Protein AF-A0A086QEI9-F1 (afdb_monomer)

Structure (mmCIF, N/CA/C/O backbone):
data_AF-A0A086QEI9-F1
#
_entry.id   AF-A0A086QEI9-F1
#
loop_
_atom_site.group_PDB
_atom_site.id
_atom_site.type_symbol
_atom_site.label_atom_id
_atom_site.label_alt_id
_atom_site.label_comp_id
_atom_site.label_asym_id
_atom_site.label_entity_id
_atom_site.label_seq_id
_atom_site.pdbx_PDB_ins_code
_atom_site.Cartn_x
_atom_site.Cartn_y
_atom_site.Cartn_z
_atom_site.occupancy
_atom_site.B_iso_or_equiv
_atom_site.auth_seq_id
_atom_site.auth_comp_id
_atom_site.auth_asym_id
_atom_site.auth_atom_id
_atom_site.pdbx_PDB_model_num
ATOM 1 N N . VAL A 1 1 ? 0.900 9.420 15.946 1.00 93.56 1 VAL A N 1
ATOM 2 C CA . VAL A 1 1 ? 0.903 10.448 14.878 1.00 93.56 1 VAL A CA 1
ATOM 3 C C . VAL A 1 1 ? 2.218 10.368 14.124 1.00 93.56 1 VAL A C 1
ATOM 5 O O . VAL A 1 1 ? 3.254 10.290 14.775 1.00 93.56 1 VAL A O 1
ATOM 8 N N . GLY A 1 2 ? 2.194 10.335 12.796 1.00 92.31 2 GLY A N 1
ATOM 9 C CA . GLY A 1 2 ? 3.400 10.356 11.959 1.00 92.31 2 GLY A CA 1
ATOM 10 C C . GLY A 1 2 ? 3.138 9.816 10.557 1.00 92.31 2 GLY A C 1
ATOM 11 O O . GLY A 1 2 ? 2.195 9.047 10.370 1.00 92.31 2 GLY A O 1
ATOM 12 N N . ALA A 1 3 ? 3.974 10.184 9.585 1.00 90.00 3 ALA A N 1
ATOM 13 C CA . ALA A 1 3 ? 3.761 9.890 8.164 1.00 90.00 3 ALA A CA 1
ATOM 14 C C . ALA A 1 3 ? 3.476 8.395 7.872 1.00 90.00 3 ALA A C 1
ATOM 16 O O . ALA A 1 3 ? 3.908 7.518 8.638 1.00 90.00 3 ALA A O 1
ATOM 17 N N . PRO A 1 4 ? 2.747 8.055 6.793 1.00 89.19 4 PRO A N 1
ATOM 18 C CA . PRO A 1 4 ? 2.588 6.667 6.357 1.00 89.19 4 PRO A CA 1
ATOM 19 C C . PRO A 1 4 ? 3.949 5.985 6.137 1.00 89.19 4 PRO A C 1
ATOM 21 O O . PRO A 1 4 ? 4.941 6.638 5.825 1.00 89.19 4 PRO A O 1
ATOM 24 N N . GLY A 1 5 ? 4.027 4.673 6.364 1.00 86.44 5 GLY A N 1
ATOM 25 C CA . GLY A 1 5 ? 5.280 3.913 6.236 1.00 86.44 5 GLY A CA 1
ATOM 26 C C . GLY A 1 5 ? 6.234 3.974 7.439 1.00 86.44 5 GLY A C 1
ATOM 27 O O . GLY A 1 5 ? 7.118 3.134 7.539 1.00 86.44 5 GLY A O 1
ATOM 28 N N . THR A 1 6 ? 6.017 4.854 8.424 1.00 89.88 6 THR A N 1
ATOM 29 C CA . THR A 1 6 ? 6.853 4.954 9.650 1.00 89.88 6 THR A CA 1
ATOM 30 C C . THR A 1 6 ? 6.746 3.763 10.623 1.00 89.88 6 THR A C 1
ATOM 32 O O . THR A 1 6 ? 7.329 3.785 11.703 1.00 89.88 6 THR A O 1
ATOM 35 N N . GLY A 1 7 ? 5.989 2.716 10.278 1.00 90.12 7 GLY A N 1
ATOM 36 C CA . GLY A 1 7 ? 5.882 1.492 11.082 1.00 90.12 7 GLY A CA 1
ATOM 37 C C . GLY A 1 7 ? 4.865 1.533 12.228 1.00 90.12 7 GLY A C 1
ATOM 38 O O . GLY A 1 7 ? 4.846 0.608 13.036 1.00 90.12 7 GLY A O 1
ATOM 39 N N . LYS A 1 8 ? 3.987 2.545 12.288 1.00 93.50 8 LYS A N 1
ATOM 40 C CA . LYS A 1 8 ? 2.909 2.667 13.296 1.00 93.50 8 LYS A CA 1
ATOM 41 C C . LYS A 1 8 ? 2.095 1.374 13.448 1.00 93.50 8 LYS A C 1
ATOM 43 O O . LYS A 1 8 ? 2.032 0.814 14.544 1.00 93.50 8 LYS A O 1
ATOM 48 N N . THR A 1 9 ? 1.562 0.852 12.343 1.00 94.12 9 THR A N 1
ATOM 49 C CA . THR A 1 9 ? 0.773 -0.388 12.309 1.00 94.12 9 THR A CA 1
ATOM 50 C C . THR A 1 9 ? 1.547 -1.587 12.864 1.00 94.12 9 THR A C 1
ATOM 52 O O . THR A 1 9 ? 1.004 -2.391 13.633 1.00 94.12 9 THR A O 1
ATOM 55 N N . SER A 1 10 ? 2.830 -1.698 12.508 1.00 93.31 10 SER A N 1
ATOM 56 C CA . SER A 1 10 ? 3.728 -2.749 12.993 1.00 93.31 10 SER A CA 1
ATOM 57 C C . SER A 1 10 ? 3.983 -2.607 14.490 1.00 93.31 10 SER A C 1
ATOM 59 O O . SER A 1 10 ? 3.870 -3.591 15.215 1.00 93.31 10 SER A O 1
ATOM 61 N N . CYS A 1 11 ? 4.230 -1.392 14.985 1.00 94.88 11 CYS A N 1
ATOM 62 C CA . CYS A 1 11 ? 4.407 -1.124 16.411 1.00 94.88 11 CYS A CA 1
ATOM 63 C C . CYS A 1 11 ? 3.162 -1.478 17.229 1.00 94.88 11 CYS A C 1
ATOM 65 O O . CYS A 1 11 ? 3.298 -2.121 18.266 1.00 94.88 11 CYS A O 1
ATOM 67 N N . ILE A 1 12 ? 1.957 -1.134 16.758 1.00 95.94 12 ILE A N 1
ATOM 68 C CA . ILE A 1 12 ? 0.703 -1.535 17.419 1.00 95.94 12 ILE A CA 1
ATOM 69 C C . ILE A 1 12 ? 0.586 -3.065 17.453 1.00 95.94 12 ILE A C 1
ATOM 71 O O . ILE A 1 12 ? 0.255 -3.642 18.485 1.00 95.94 12 ILE A O 1
ATOM 75 N N . SER A 1 13 ? 0.903 -3.744 16.350 1.00 95.38 13 SER A N 1
ATOM 76 C CA . SER A 1 13 ? 0.805 -5.208 16.272 1.00 95.38 13 SER A CA 1
ATOM 77 C C . SER A 1 13 ? 1.810 -5.908 17.198 1.00 95.38 13 SER A C 1
ATOM 79 O O . SER A 1 13 ? 1.438 -6.823 17.932 1.00 95.38 13 SER A O 1
ATOM 81 N N . VAL A 1 14 ? 3.059 -5.433 17.234 1.00 95.94 14 VAL A N 1
ATOM 82 C CA . VAL A 1 14 ? 4.103 -5.931 18.146 1.00 95.94 14 VAL A CA 1
ATOM 83 C C . VAL A 1 14 ? 3.735 -5.655 19.603 1.00 95.94 14 VAL A C 1
ATOM 85 O O . VAL A 1 14 ? 3.890 -6.534 20.446 1.00 95.94 14 VAL A O 1
ATOM 88 N N . LEU A 1 15 ? 3.192 -4.473 19.910 1.00 96.00 15 LEU A N 1
ATOM 89 C CA . LEU A 1 15 ? 2.762 -4.136 21.266 1.00 96.00 15 LEU A CA 1
ATOM 90 C C . LEU A 1 15 ? 1.617 -5.045 21.732 1.00 96.00 15 LEU A C 1
ATOM 92 O O . LEU A 1 15 ? 1.603 -5.443 22.894 1.00 96.00 15 LEU A O 1
ATOM 96 N N . ALA A 1 16 ? 0.672 -5.398 20.856 1.00 94.94 16 ALA A N 1
ATOM 97 C CA . ALA A 1 16 ? -0.419 -6.314 21.198 1.00 94.94 16 ALA A CA 1
ATOM 98 C C . ALA A 1 16 ? 0.092 -7.734 21.475 1.00 94.94 16 ALA A C 1
ATOM 100 O O . ALA A 1 16 ? -0.348 -8.375 22.435 1.00 94.94 16 ALA A O 1
ATOM 101 N N . ALA A 1 17 ? 1.047 -8.210 20.671 1.00 94.69 17 ALA A N 1
ATOM 102 C CA . ALA A 1 17 ? 1.704 -9.494 20.892 1.00 94.69 17 ALA A CA 1
ATOM 103 C C . ALA A 1 17 ? 2.465 -9.502 22.230 1.00 94.69 17 ALA A C 1
ATOM 105 O O . ALA A 1 17 ? 2.221 -10.365 23.070 1.00 94.69 17 ALA A O 1
ATOM 106 N N . ALA A 1 18 ? 3.286 -8.478 22.484 1.00 95.19 18 ALA A N 1
ATOM 107 C CA . ALA A 1 18 ? 4.042 -8.339 23.728 1.00 95.19 18 ALA A CA 1
ATOM 108 C C . ALA A 1 18 ? 3.132 -8.196 24.962 1.00 95.19 18 ALA A C 1
ATOM 110 O O . ALA A 1 18 ? 3.407 -8.768 26.015 1.00 95.19 18 ALA A O 1
ATOM 111 N N . ALA A 1 19 ? 2.017 -7.465 24.848 1.00 91.94 19 ALA A N 1
ATOM 112 C CA . ALA A 1 19 ? 1.034 -7.347 25.923 1.00 91.94 19 ALA A CA 1
ATOM 113 C C . ALA A 1 19 ? 0.378 -8.695 26.251 1.00 91.94 19 ALA A C 1
ATOM 115 O O . ALA A 1 19 ? 0.136 -8.984 27.422 1.00 91.94 19 ALA A O 1
ATOM 116 N N . THR A 1 20 ? 0.122 -9.519 25.234 1.00 91.56 20 THR A N 1
ATOM 117 C CA . THR A 1 20 ? -0.410 -10.877 25.407 1.00 91.56 20 THR A CA 1
ATOM 118 C C . THR A 1 20 ? 0.597 -11.767 26.137 1.00 91.56 20 THR A C 1
ATOM 120 O O . THR A 1 20 ? 0.259 -12.367 27.155 1.00 91.56 20 THR A O 1
ATOM 123 N N . GLU A 1 21 ? 1.857 -11.768 25.699 1.00 90.94 21 GLU A N 1
ATOM 124 C CA . GLU A 1 21 ? 2.936 -12.549 26.322 1.00 90.94 21 GLU A CA 1
ATOM 125 C C . GLU A 1 21 ? 3.201 -12.133 27.781 1.00 90.94 21 GLU A C 1
ATOM 127 O O . GLU A 1 21 ? 3.395 -12.974 28.667 1.00 90.94 21 GLU A O 1
ATOM 132 N N . ALA A 1 22 ? 3.152 -10.829 28.069 1.00 88.31 22 ALA A N 1
ATOM 133 C CA . ALA A 1 22 ? 3.305 -10.310 29.424 1.00 88.31 22 ALA A CA 1
ATOM 134 C C . ALA A 1 22 ? 2.169 -10.778 30.352 1.00 88.31 22 ALA A C 1
ATOM 136 O O . ALA A 1 22 ? 2.430 -11.192 31.484 1.00 88.31 22 ALA A O 1
ATOM 137 N N . GLN A 1 23 ? 0.920 -10.765 29.868 1.00 84.44 23 GLN A N 1
ATOM 138 C CA . GLN A 1 23 ? -0.242 -11.252 30.619 1.00 84.44 23 GLN A CA 1
ATOM 139 C C . GLN A 1 23 ? -0.156 -12.755 30.909 1.00 84.44 23 GLN A C 1
ATOM 141 O O . GLN A 1 23 ? -0.508 -13.199 32.007 1.00 84.44 23 GLN A O 1
ATOM 146 N N . GLU A 1 24 ? 0.326 -13.540 29.947 1.00 84.44 24 GLU A N 1
ATOM 147 C CA . GLU A 1 24 ? 0.563 -14.973 30.126 1.00 84.44 24 GLU A CA 1
ATOM 148 C C . GLU A 1 24 ? 1.655 -15.231 31.171 1.00 84.44 24 GLU A C 1
ATOM 150 O O . GLU A 1 24 ? 1.450 -16.017 32.100 1.00 84.44 24 GLU A O 1
ATOM 155 N N . SER A 1 25 ? 2.775 -14.511 31.079 1.00 83.94 25 SER A N 1
ATOM 156 C CA . SER A 1 25 ? 3.913 -14.635 31.998 1.00 83.94 25 SER A CA 1
ATOM 157 C C . SER A 1 25 ? 3.549 -14.285 33.444 1.00 83.94 25 SER A C 1
ATOM 159 O O . SER A 1 25 ? 3.925 -14.993 34.382 1.00 83.94 25 SER A O 1
ATOM 161 N N . GLU A 1 26 ? 2.789 -13.208 33.655 1.00 81.12 26 GLU A N 1
ATOM 162 C CA . GLU A 1 26 ? 2.328 -12.798 34.985 1.00 81.12 26 GLU A CA 1
ATOM 163 C C . GLU A 1 26 ? 1.378 -13.838 35.602 1.00 81.12 26 GLU A C 1
ATOM 165 O O . GLU A 1 26 ? 1.492 -14.180 36.782 1.00 81.12 26 GLU A O 1
ATOM 170 N N . ARG A 1 27 ? 0.488 -14.432 34.799 1.00 74.94 27 ARG A N 1
ATOM 171 C CA . ARG A 1 27 ? -0.444 -15.468 35.273 1.00 74.94 27 ARG A CA 1
ATOM 172 C C . ARG A 1 27 ? 0.214 -16.812 35.550 1.00 74.94 27 ARG A C 1
ATOM 174 O O . ARG A 1 27 ? -0.204 -17.478 36.498 1.00 74.94 27 ARG A O 1
ATOM 181 N N . GLN A 1 28 ? 1.235 -17.194 34.780 1.00 75.94 28 GLN A N 1
ATOM 182 C CA . GLN A 1 28 ? 2.047 -18.379 35.073 1.00 75.94 28 GLN A CA 1
ATOM 183 C C . GLN A 1 28 ? 2.721 -18.254 36.445 1.00 75.94 28 GLN A C 1
ATOM 185 O O . GLN A 1 28 ? 2.695 -19.204 37.225 1.00 75.94 28 GLN A O 1
ATOM 190 N N . ARG A 1 29 ? 3.224 -17.059 36.793 1.00 75.50 29 ARG A N 1
ATOM 191 C CA . ARG A 1 29 ? 3.762 -16.772 38.137 1.00 75.50 29 ARG A CA 1
ATOM 192 C C . ARG A 1 29 ? 2.700 -16.861 39.237 1.00 75.50 29 ARG A C 1
ATOM 194 O O . ARG A 1 29 ? 3.017 -17.270 40.347 1.00 75.50 29 ARG A O 1
ATOM 201 N N . LEU A 1 30 ? 1.452 -16.501 38.933 1.00 78.25 30 LEU A N 1
ATOM 202 C CA . LEU A 1 30 ? 0.325 -16.520 39.876 1.00 78.25 30 LEU A CA 1
ATOM 203 C C . LEU A 1 30 ? -0.407 -17.878 39.953 1.00 78.25 30 LEU A C 1
ATOM 205 O O . LEU A 1 30 ? -1.336 -18.022 40.746 1.00 78.25 30 LEU A O 1
ATOM 209 N N . SER A 1 31 ? -0.012 -18.896 39.174 1.00 68.56 31 SER A N 1
ATOM 210 C CA . SER A 1 31 ? -0.592 -20.259 39.172 1.00 68.56 31 SER A CA 1
ATOM 211 C C . SER A 1 31 ? -2.123 -20.338 38.978 1.00 68.56 31 SER A C 1
ATOM 213 O O . SER A 1 31 ? -2.788 -21.261 39.448 1.00 68.56 31 SER A O 1
ATOM 215 N N . THR A 1 32 ? -2.709 -19.391 38.234 1.00 62.66 32 THR A N 1
ATOM 216 C CA . THR A 1 32 ? -4.143 -19.410 37.881 1.00 62.66 32 THR A CA 1
ATOM 217 C C . THR A 1 32 ? -4.359 -20.140 36.545 1.00 62.66 32 THR A C 1
ATOM 219 O O . THR A 1 32 ? -4.183 -19.578 35.472 1.00 62.66 32 THR A O 1
ATOM 222 N N . GLY A 1 33 ? -4.716 -21.428 36.593 1.00 53.28 33 GLY A N 1
ATOM 223 C CA . GLY A 1 33 ? -4.722 -22.362 35.450 1.00 53.28 33 GLY A CA 1
ATOM 224 C C . GLY A 1 33 ? -5.811 -22.206 34.368 1.00 53.28 33 GLY A C 1
ATOM 225 O O . GLY A 1 33 ? -6.259 -23.217 33.833 1.00 53.28 33 GLY A O 1
ATOM 226 N N . LYS A 1 34 ? -6.264 -20.992 34.026 1.00 59.19 34 LYS A N 1
ATOM 227 C CA . LYS A 1 34 ? -7.116 -20.756 32.836 1.00 59.19 34 LYS A CA 1
ATOM 228 C C . LYS A 1 34 ? -6.359 -19.910 31.810 1.00 59.19 34 LYS A C 1
ATOM 230 O O . LYS A 1 34 ? -5.757 -18.908 32.185 1.00 59.19 34 LYS A O 1
ATOM 235 N N . GLY A 1 35 ? -6.413 -20.308 30.534 1.00 62.34 35 GLY A N 1
ATOM 236 C CA . GLY A 1 35 ? -5.755 -19.599 29.430 1.00 62.34 35 GLY A CA 1
ATOM 237 C C . GLY A 1 35 ? -6.167 -18.125 29.347 1.00 62.34 35 GLY A C 1
ATOM 238 O O . GLY A 1 35 ? -7.330 -17.788 29.587 1.00 62.34 35 GLY A O 1
ATOM 239 N N . CYS A 1 36 ? -5.206 -17.248 29.044 1.00 67.12 36 CYS A N 1
ATOM 240 C CA . CYS A 1 36 ? -5.464 -15.831 28.812 1.00 67.12 36 CYS A CA 1
ATOM 241 C C . CYS A 1 36 ? -5.984 -15.645 27.386 1.00 67.12 36 CYS A C 1
ATOM 243 O O . CYS A 1 36 ? -5.438 -16.218 26.447 1.00 67.12 36 CYS A O 1
ATOM 245 N N . ALA A 1 37 ? -7.043 -14.855 27.215 1.00 82.81 37 ALA A N 1
ATOM 246 C CA . ALA A 1 37 ? -7.460 -14.462 25.878 1.00 82.81 37 ALA A CA 1
ATOM 247 C C . ALA A 1 37 ? -6.420 -13.480 25.301 1.00 82.81 37 ALA A C 1
ATOM 249 O O . ALA A 1 37 ? -6.000 -12.571 26.028 1.00 82.81 37 ALA A O 1
ATOM 250 N N . PRO A 1 38 ? -5.997 -13.652 24.036 1.00 87.94 38 PRO A N 1
ATOM 251 C CA . PRO A 1 38 ? -5.010 -12.779 23.417 1.00 87.94 38 PRO A CA 1
ATOM 252 C C . PRO A 1 38 ? -5.539 -11.352 23.272 1.00 87.94 38 PRO A C 1
ATOM 254 O O . PRO A 1 38 ? -6.748 -11.129 23.163 1.00 87.94 38 PRO A O 1
ATOM 257 N N . THR A 1 39 ? -4.628 -10.376 23.232 1.00 92.69 39 THR A N 1
ATOM 258 C CA . THR A 1 39 ? -4.994 -8.985 22.946 1.00 92.69 39 THR A CA 1
ATOM 259 C C . THR A 1 39 ? -5.536 -8.888 21.522 1.00 92.69 39 THR A C 1
ATOM 261 O O . THR A 1 39 ? -4.817 -9.137 20.555 1.00 92.69 39 THR A O 1
ATOM 264 N N . ARG A 1 40 ? -6.809 -8.511 21.381 1.00 94.12 40 ARG A N 1
ATOM 265 C CA . ARG A 1 40 ? -7.481 -8.405 20.083 1.00 94.12 40 ARG A CA 1
ATOM 266 C C . ARG A 1 40 ? -7.423 -6.976 19.559 1.00 94.12 40 ARG A C 1
ATOM 268 O O . ARG A 1 40 ? -7.909 -6.057 20.213 1.00 94.12 40 ARG A O 1
ATOM 275 N N . ILE A 1 41 ? -6.901 -6.804 18.349 1.00 95.44 41 ILE A N 1
ATOM 276 C CA . ILE A 1 41 ? -6.949 -5.530 17.627 1.00 95.44 41 ILE A CA 1
ATOM 277 C C . ILE A 1 41 ? -8.174 -5.529 16.709 1.00 95.44 41 ILE A C 1
ATOM 279 O O . ILE A 1 41 ? -8.371 -6.457 15.926 1.00 95.44 41 ILE A O 1
ATOM 283 N N . VAL A 1 42 ? -8.976 -4.472 16.784 1.00 95.00 42 VAL A N 1
ATOM 284 C CA . VAL A 1 42 ? -10.062 -4.175 15.847 1.00 95.00 42 VAL A CA 1
ATOM 285 C C . VAL A 1 42 ? -9.725 -2.855 15.165 1.00 95.00 42 VAL A C 1
ATOM 287 O O . VAL A 1 42 ? -9.691 -1.819 15.823 1.00 95.00 42 VAL A O 1
ATOM 290 N N . ARG A 1 43 ? -9.430 -2.897 13.861 1.00 95.38 43 ARG A N 1
ATOM 291 C CA . ARG A 1 43 ? -9.091 -1.710 13.059 1.00 95.38 43 ARG A CA 1
ATOM 292 C C . ARG A 1 43 ? -10.312 -1.193 12.318 1.00 95.38 43 ARG A C 1
ATOM 294 O O . ARG A 1 43 ? -10.973 -1.977 11.642 1.00 95.38 43 ARG A O 1
ATOM 301 N N . ILE A 1 44 ? -10.572 0.105 12.402 1.00 94.94 44 ILE A N 1
ATOM 302 C CA . ILE A 1 44 ? -11.667 0.794 11.713 1.00 94.94 44 ILE A CA 1
ATOM 303 C C . ILE A 1 44 ? -11.083 2.012 11.002 1.00 94.94 44 ILE A C 1
ATOM 305 O O . ILE A 1 44 ? -10.379 2.794 11.634 1.00 94.94 44 ILE A O 1
ATOM 309 N N . SER A 1 45 ? -11.409 2.205 9.722 1.00 94.12 45 SER A N 1
ATOM 310 C CA . SER A 1 45 ? -11.170 3.489 9.059 1.00 94.12 45 SER A CA 1
ATOM 311 C C . SER A 1 45 ? -12.376 4.411 9.279 1.00 94.12 45 SER A C 1
ATOM 313 O O . SER A 1 45 ? -13.461 4.125 8.763 1.00 94.12 45 SER A O 1
ATOM 315 N N . PRO A 1 46 ? -12.233 5.504 10.053 1.00 92.31 46 PRO A N 1
ATOM 316 C CA . PRO A 1 46 ? -13.357 6.365 10.420 1.00 92.31 46 PRO A CA 1
ATOM 317 C C . PRO A 1 46 ? -13.934 7.142 9.226 1.00 92.31 46 PRO A C 1
ATOM 319 O O . PRO A 1 46 ? -15.098 7.519 9.239 1.00 92.31 46 PRO A O 1
ATOM 322 N N . LYS A 1 47 ? -13.151 7.362 8.166 1.00 91.94 47 LYS A N 1
ATOM 323 C CA . LYS A 1 47 ? -13.599 8.065 6.949 1.00 91.94 47 LYS A CA 1
ATOM 324 C C . LYS A 1 47 ? -14.082 7.131 5.841 1.00 91.94 47 LYS A C 1
ATOM 326 O O . LYS A 1 47 ? -14.705 7.596 4.886 1.00 91.94 47 LYS A O 1
ATOM 331 N N . ALA A 1 48 ? -13.810 5.830 5.952 1.00 90.75 48 ALA A N 1
ATOM 332 C CA . ALA A 1 48 ? -14.314 4.832 5.011 1.00 90.75 48 ALA A CA 1
ATOM 333 C C . ALA A 1 48 ? -15.816 4.555 5.198 1.00 90.75 48 ALA A C 1
ATOM 335 O O . ALA A 1 48 ? -16.473 4.110 4.258 1.00 90.75 48 ALA A O 1
ATOM 336 N N . LEU A 1 49 ? -16.348 4.830 6.392 1.00 90.00 49 LEU A N 1
ATOM 337 C CA . LEU A 1 49 ? -17.742 4.615 6.769 1.00 90.00 49 LEU A CA 1
ATOM 338 C C . LEU A 1 49 ? -18.478 5.946 6.947 1.00 90.00 49 LEU A C 1
ATOM 340 O O . LEU A 1 49 ? -17.891 6.968 7.301 1.00 90.00 49 LEU A O 1
ATOM 344 N N . ASP A 1 50 ? -19.789 5.920 6.724 1.00 90.06 50 ASP A N 1
ATOM 345 C CA . ASP A 1 50 ? -20.654 7.041 7.079 1.00 90.06 50 ASP A CA 1
ATOM 346 C C . ASP A 1 50 ? -20.823 7.128 8.606 1.00 90.06 50 ASP A C 1
ATOM 348 O O . ASP A 1 50 ? -20.705 6.132 9.324 1.00 90.06 50 ASP A O 1
ATOM 352 N N . LEU A 1 51 ? -21.118 8.329 9.118 1.00 91.50 51 LEU A N 1
ATOM 353 C CA . LEU A 1 51 ? -21.197 8.584 10.563 1.00 91.50 51 LEU A CA 1
ATOM 354 C C . LEU A 1 51 ? -22.254 7.701 11.251 1.00 91.50 51 LEU A C 1
ATOM 356 O O . LEU A 1 51 ? -22.014 7.193 12.346 1.00 91.50 51 LEU A O 1
ATOM 360 N N . ALA A 1 52 ? -23.371 7.461 10.562 1.00 91.69 52 ALA A N 1
ATOM 361 C CA . ALA A 1 52 ? -24.425 6.541 10.973 1.00 91.69 52 ALA A CA 1
ATOM 362 C C . ALA A 1 52 ? -23.905 5.115 11.206 1.00 91.69 52 ALA A C 1
ATOM 364 O O . ALA A 1 52 ? -24.181 4.514 12.236 1.00 91.69 52 ALA A O 1
ATOM 365 N N . ALA A 1 53 ? -23.066 4.590 10.310 1.00 92.50 53 ALA A N 1
ATOM 366 C CA . ALA A 1 53 ? -22.495 3.253 10.467 1.00 92.50 53 ALA A CA 1
ATOM 367 C C . ALA A 1 53 ? -21.479 3.174 11.624 1.00 92.50 53 ALA A C 1
ATOM 369 O O . ALA A 1 53 ? -21.279 2.106 12.203 1.00 92.50 53 ALA A O 1
ATOM 370 N N . LEU A 1 54 ? -20.836 4.289 11.990 1.00 94.06 54 LEU A N 1
ATOM 371 C CA . LEU A 1 54 ? -19.902 4.344 13.120 1.00 94.06 54 LEU A CA 1
ATOM 372 C C . LEU A 1 54 ? -20.612 4.410 14.477 1.00 94.06 54 LEU A C 1
ATOM 374 O O . LEU A 1 54 ? -20.254 3.651 15.381 1.00 94.06 54 LEU A O 1
ATOM 378 N N . PHE A 1 55 ? -21.592 5.304 14.629 1.00 94.62 55 PHE A N 1
ATOM 379 C CA . PHE A 1 55 ? -22.197 5.644 15.928 1.00 94.62 55 PHE A CA 1
ATOM 380 C C . PHE A 1 55 ? -23.668 5.237 16.078 1.00 94.62 55 PHE A C 1
ATOM 382 O O . PHE A 1 55 ? -24.171 5.215 17.200 1.00 94.62 55 PHE A O 1
ATOM 389 N N . GLY A 1 56 ? -24.326 4.856 14.988 1.00 93.12 56 GLY A N 1
ATOM 390 C CA . GLY A 1 56 ? -25.751 4.554 14.933 1.00 93.12 56 GLY A CA 1
ATOM 391 C C . GLY A 1 56 ? -26.583 5.782 14.576 1.00 93.12 56 GLY A C 1
ATOM 392 O O . GLY A 1 56 ? -26.143 6.924 14.733 1.00 93.12 56 GLY A O 1
ATOM 393 N N . GLU A 1 57 ? -27.796 5.540 14.094 1.00 91.75 57 GLU A N 1
ATOM 394 C CA . GLU A 1 57 ? -28.772 6.582 13.781 1.00 91.75 57 GLU A CA 1
ATOM 395 C C . GLU A 1 57 ? -30.200 6.115 14.074 1.00 91.75 57 GLU A C 1
ATOM 397 O O . GLU A 1 57 ? -30.496 4.919 14.111 1.00 91.75 57 GLU A O 1
ATOM 402 N N . ALA A 1 58 ? -31.104 7.067 14.300 1.00 89.12 58 ALA A N 1
ATOM 403 C CA . ALA A 1 58 ? -32.526 6.770 14.399 1.00 89.12 58 ALA A CA 1
ATOM 404 C C . ALA A 1 58 ? -33.124 6.709 12.990 1.00 89.12 58 ALA A C 1
ATOM 406 O O . ALA A 1 58 ? -32.983 7.652 12.213 1.00 89.12 58 ALA A O 1
ATOM 407 N N . ASN A 1 59 ? -33.820 5.621 12.667 1.00 85.81 59 ASN A N 1
ATOM 408 C CA . ASN A 1 59 ? -34.530 5.505 11.402 1.00 85.81 59 ASN A CA 1
ATOM 409 C C . ASN A 1 59 ? -35.759 6.427 11.420 1.00 85.81 59 ASN A C 1
ATOM 411 O O . ASN A 1 59 ? -36.700 6.195 12.177 1.00 85.81 59 ASN A O 1
ATOM 415 N N . GLU A 1 60 ? -35.773 7.454 10.568 1.00 84.81 60 GLU A N 1
ATOM 416 C CA . GLU A 1 60 ? -36.854 8.451 10.519 1.00 84.81 60 GLU A CA 1
ATOM 417 C C . GLU A 1 60 ? -38.230 7.851 10.185 1.00 84.81 60 GLU A C 1
ATOM 419 O O . GLU A 1 60 ? -39.260 8.396 10.583 1.00 84.81 60 GLU A O 1
ATOM 424 N N . ALA A 1 61 ? -38.271 6.723 9.467 1.00 86.44 61 ALA A N 1
ATOM 425 C CA . ALA A 1 61 ? -39.519 6.083 9.066 1.00 86.44 61 ALA A CA 1
ATOM 426 C C . ALA A 1 61 ? -40.104 5.179 10.162 1.00 86.44 61 ALA A C 1
ATOM 428 O O . ALA A 1 61 ? -41.325 5.114 10.311 1.00 86.44 61 ALA A O 1
ATOM 429 N N . THR A 1 62 ? -39.260 4.469 10.918 1.00 86.94 62 THR A N 1
ATOM 430 C CA . THR A 1 62 ? -39.709 3.493 11.931 1.00 86.94 62 THR A CA 1
ATOM 431 C C . THR A 1 62 ? -39.572 3.995 13.367 1.00 86.94 62 THR A C 1
ATOM 433 O O . THR A 1 62 ? -40.154 3.400 14.271 1.00 86.94 62 THR A O 1
ATOM 436 N N . ASN A 1 63 ? -38.833 5.087 13.590 1.00 82.56 63 ASN A N 1
ATOM 437 C CA . ASN A 1 63 ? -38.343 5.532 14.900 1.00 82.56 63 ASN A CA 1
ATOM 438 C C . ASN A 1 63 ? -37.546 4.458 15.664 1.00 82.56 63 ASN A C 1
ATOM 440 O O . ASN A 1 63 ? -37.357 4.569 16.876 1.00 82.56 63 ASN A O 1
ATOM 444 N N . GLU A 1 64 ? -37.074 3.416 14.978 1.00 88.00 64 GLU A N 1
ATOM 445 C CA . GLU A 1 64 ? -36.208 2.404 15.573 1.00 88.00 64 GLU A CA 1
ATOM 446 C C . GLU A 1 64 ? -34.748 2.845 15.489 1.00 88.00 64 GLU A C 1
ATOM 448 O O . GLU A 1 64 ? -34.321 3.505 14.539 1.00 88.00 64 GLU A O 1
ATOM 453 N N . TRP A 1 65 ? -33.974 2.479 16.504 1.00 88.19 65 TRP A N 1
ATOM 454 C CA . TRP A 1 65 ? -32.551 2.776 16.553 1.00 88.19 65 TRP A CA 1
ATOM 455 C C . TRP A 1 65 ? -31.753 1.729 15.773 1.00 88.19 65 TRP A C 1
ATOM 457 O O . TRP A 1 65 ? -31.821 0.538 16.086 1.00 88.19 65 TRP A O 1
ATOM 467 N N . ALA A 1 66 ? -30.966 2.181 14.799 1.00 90.06 66 ALA A N 1
ATOM 468 C CA . ALA A 1 66 ? -29.940 1.377 14.157 1.00 90.06 66 ALA A CA 1
ATOM 469 C C . ALA A 1 66 ? -28.618 1.554 14.913 1.00 90.06 66 ALA A C 1
ATOM 471 O O . ALA A 1 66 ? -28.133 2.669 15.103 1.00 90.06 66 ALA A O 1
ATOM 472 N N . ASP A 1 67 ? -28.040 0.442 15.364 1.00 90.94 67 ASP A N 1
ATOM 473 C CA . ASP A 1 67 ? -26.758 0.450 16.065 1.00 90.94 67 ASP A CA 1
ATOM 474 C C . ASP A 1 67 ? -25.600 0.898 15.161 1.00 90.94 67 ASP A C 1
ATOM 476 O O . ASP A 1 67 ? -25.651 0.752 13.945 1.00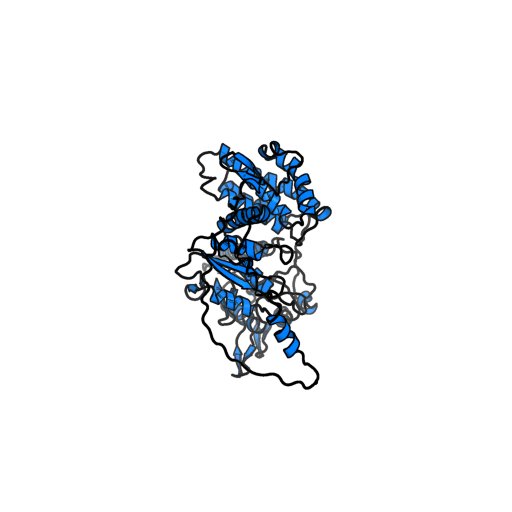 90.94 67 ASP A O 1
ATOM 480 N N . GLY A 1 68 ? -24.527 1.404 15.776 1.00 93.75 68 GLY A N 1
ATOM 481 C CA . GLY A 1 68 ? -23.261 1.708 15.106 1.00 93.75 68 GLY A CA 1
ATOM 482 C C . GLY A 1 68 ? -22.134 0.760 15.506 1.00 93.75 68 GLY A C 1
ATOM 483 O O . GLY A 1 68 ? -22.147 0.158 16.587 1.00 93.75 68 GLY A O 1
ATOM 484 N N . LEU A 1 69 ? -21.112 0.665 14.654 1.00 94.81 69 LEU A N 1
ATOM 485 C CA . LEU A 1 69 ? -19.961 -0.217 14.836 1.00 94.81 69 LEU A CA 1
ATOM 486 C C . LEU A 1 69 ? -19.212 0.048 16.151 1.00 94.81 69 LEU A C 1
ATOM 488 O O . LEU A 1 69 ? -18.866 -0.893 16.859 1.00 94.81 69 LEU A O 1
ATOM 492 N N . ILE A 1 70 ? -18.983 1.311 16.520 1.00 95.12 70 ILE A N 1
ATOM 493 C CA . ILE A 1 70 ? -18.228 1.657 17.734 1.00 95.12 70 ILE A CA 1
ATOM 494 C C . ILE A 1 70 ? -19.001 1.234 18.986 1.00 95.12 70 ILE A C 1
ATOM 496 O O . ILE A 1 70 ? -18.428 0.595 19.870 1.00 95.12 70 ILE A O 1
ATOM 500 N N . GLY A 1 71 ? -20.301 1.540 19.054 1.00 93.81 71 GLY A N 1
ATOM 501 C CA . GLY A 1 71 ? -21.158 1.133 20.172 1.00 93.81 71 GLY A CA 1
ATOM 502 C C . GLY A 1 71 ? -21.193 -0.388 20.337 1.00 93.81 71 GLY A C 1
ATOM 503 O O . GLY A 1 71 ? -20.998 -0.907 21.440 1.00 93.81 71 GLY A O 1
ATOM 504 N N . LEU A 1 72 ? -21.325 -1.109 19.221 1.00 93.00 72 LEU A N 1
ATOM 505 C CA . LEU A 1 72 ? -21.260 -2.567 19.183 1.00 93.00 72 LEU A CA 1
ATOM 506 C C . LEU A 1 72 ? -19.912 -3.105 19.694 1.00 93.00 72 LEU A C 1
ATOM 508 O O . LEU A 1 72 ? -19.886 -4.009 20.532 1.00 93.00 72 LEU A O 1
ATOM 512 N N . GLU A 1 73 ? -18.789 -2.550 19.233 1.00 94.19 73 GLU A N 1
ATOM 513 C CA . GLU A 1 73 ? -17.450 -2.996 19.632 1.00 94.19 73 GLU A CA 1
ATOM 514 C C . GLU A 1 73 ? -17.138 -2.708 21.106 1.00 94.19 73 GLU A C 1
ATOM 516 O O . GLU A 1 73 ? -16.491 -3.542 21.753 1.00 94.19 73 GLU A O 1
ATOM 521 N N . VAL A 1 74 ? -17.641 -1.591 21.650 1.00 94.94 74 VAL A N 1
ATOM 522 C CA . VAL A 1 74 ? -17.562 -1.246 23.079 1.00 94.94 74 VAL A CA 1
ATOM 523 C C . VAL A 1 74 ? -18.356 -2.240 23.925 1.00 94.94 74 VAL A C 1
ATOM 525 O O . VAL A 1 74 ? -17.822 -2.766 24.904 1.00 94.94 74 VAL A O 1
ATOM 528 N N . ARG A 1 75 ? -19.595 -2.572 23.533 1.00 92.38 75 ARG A N 1
ATOM 529 C CA . ARG A 1 75 ? -20.398 -3.593 24.231 1.00 92.38 75 ARG A CA 1
ATOM 530 C C . ARG A 1 75 ? -19.736 -4.967 24.182 1.00 92.38 75 ARG A C 1
ATOM 532 O O . ARG A 1 75 ? -19.648 -5.635 25.211 1.00 92.38 75 ARG A O 1
ATOM 539 N N . ARG A 1 76 ? -19.197 -5.363 23.022 1.00 92.19 76 ARG A N 1
ATOM 540 C CA . ARG A 1 76 ? -18.410 -6.601 22.876 1.00 92.19 76 ARG A CA 1
ATOM 541 C C . ARG A 1 76 ? -17.208 -6.611 23.821 1.00 92.19 76 ARG A C 1
ATOM 543 O O . ARG A 1 76 ? -16.990 -7.605 24.498 1.00 92.19 76 ARG A O 1
ATOM 550 N N . ALA A 1 77 ? -16.478 -5.500 23.944 1.00 92.00 77 ALA A N 1
ATOM 551 C CA . ALA A 1 77 ? -15.322 -5.389 24.842 1.00 92.00 77 ALA A CA 1
ATOM 552 C C . ALA A 1 77 ? -15.665 -5.539 26.337 1.00 92.00 77 ALA A C 1
ATOM 554 O O . ALA A 1 77 ? -14.797 -5.874 27.140 1.00 92.00 77 ALA A O 1
ATOM 555 N N . ALA A 1 78 ? -16.907 -5.246 26.729 1.00 89.31 78 ALA A N 1
ATOM 556 C CA . ALA A 1 78 ? -17.375 -5.427 28.101 1.00 89.31 78 ALA A CA 1
ATOM 557 C C . ALA A 1 78 ? -17.782 -6.880 28.407 1.00 89.31 78 ALA A C 1
ATOM 559 O O . ALA A 1 78 ? -17.798 -7.275 29.571 1.00 89.31 78 ALA A O 1
ATOM 560 N N . GLN A 1 79 ? -18.123 -7.663 27.378 1.00 90.19 79 GLN A N 1
ATOM 561 C CA . GLN A 1 79 ? -18.616 -9.040 27.504 1.00 90.19 79 GLN A CA 1
ATOM 562 C C . GLN A 1 79 ? -17.537 -10.089 27.205 1.00 90.19 79 GLN A C 1
ATOM 564 O O . GLN A 1 79 ? -17.530 -11.163 27.805 1.00 90.19 79 GLN A O 1
ATOM 569 N N . GLU A 1 80 ? -16.638 -9.795 26.266 1.00 89.06 80 GLU A N 1
ATOM 570 C CA . GLU A 1 80 ? -15.576 -10.698 25.834 1.00 89.06 80 GLU A CA 1
ATOM 571 C C . GLU A 1 80 ? -14.380 -10.648 26.802 1.00 89.06 80 GLU A C 1
ATOM 573 O O . GLU A 1 80 ? -13.981 -9.569 27.249 1.00 89.06 80 GLU A O 1
ATOM 578 N N . PRO A 1 81 ? -13.771 -11.800 27.138 1.00 86.06 81 PRO A N 1
ATOM 579 C CA . PRO A 1 81 ? -12.551 -11.821 27.928 1.00 86.06 81 PRO A CA 1
ATOM 580 C C . PRO A 1 81 ? -11.352 -11.335 27.104 1.00 86.06 81 PRO A C 1
ATOM 582 O O . PRO A 1 81 ? -11.279 -11.553 25.897 1.00 86.06 81 PRO A O 1
ATOM 585 N N . GLY A 1 82 ? -10.353 -10.777 27.789 1.00 86.62 82 GLY A N 1
ATOM 586 C CA . GLY A 1 82 ? -9.102 -10.333 27.173 1.00 86.62 82 GLY A CA 1
ATOM 587 C C . GLY A 1 82 ? -9.055 -8.832 26.918 1.00 86.62 82 GLY A C 1
ATOM 588 O O . GLY A 1 82 ? -10.040 -8.114 27.072 1.00 86.62 82 GLY A O 1
ATOM 589 N N . ARG A 1 83 ? -7.862 -8.343 26.578 1.00 91.88 83 ARG A N 1
ATOM 590 C CA . ARG A 1 83 ? -7.651 -6.936 26.233 1.00 91.88 83 ARG A CA 1
ATOM 591 C C . ARG A 1 83 ? -8.088 -6.698 24.791 1.00 91.88 83 ARG A C 1
ATOM 593 O O . ARG A 1 83 ? -7.802 -7.511 23.915 1.00 91.88 83 ARG A O 1
ATOM 600 N N . LYS A 1 84 ? -8.736 -5.567 24.533 1.00 95.31 84 LYS A N 1
ATOM 601 C CA . LYS A 1 84 ? -9.199 -5.193 23.199 1.00 95.31 84 LYS A CA 1
ATOM 602 C C . LYS A 1 84 ? -8.738 -3.792 22.850 1.00 95.31 84 LYS A C 1
ATOM 604 O O . LYS A 1 84 ? -8.915 -2.869 23.637 1.00 95.31 84 LYS A O 1
ATOM 609 N N . TRP A 1 85 ? -8.163 -3.630 21.669 1.00 96.88 85 TRP A N 1
ATOM 610 C CA . TRP A 1 85 ? -7.752 -2.333 21.145 1.00 96.88 85 TRP A CA 1
ATOM 611 C C . TRP A 1 85 ? -8.603 -1.978 19.944 1.00 96.88 85 TRP A C 1
ATOM 613 O O . TRP A 1 85 ? -8.596 -2.697 18.946 1.00 96.88 85 TRP A O 1
ATOM 623 N N . LEU A 1 86 ? -9.337 -0.876 20.059 1.00 96.94 86 LEU A N 1
ATOM 624 C CA . LEU A 1 86 ? -10.080 -0.297 18.954 1.00 96.94 86 LEU A CA 1
ATOM 625 C C . LEU A 1 86 ? -9.202 0.779 18.316 1.00 96.94 86 LEU A C 1
ATOM 627 O O . LEU A 1 86 ? -8.994 1.844 18.898 1.00 96.94 86 LEU A O 1
ATOM 631 N N . VAL A 1 87 ? -8.633 0.449 17.161 1.00 97.25 87 VAL A N 1
ATOM 632 C CA . VAL A 1 87 ? -7.686 1.292 16.430 1.00 97.25 87 VAL A CA 1
ATOM 633 C C . VAL A 1 87 ? -8.435 2.005 15.311 1.00 97.25 87 VAL A C 1
ATOM 635 O O . VAL A 1 87 ? -8.947 1.361 14.396 1.00 97.25 87 VAL A O 1
ATOM 638 N N . PHE A 1 88 ? -8.480 3.329 15.380 1.00 96.69 88 PHE A N 1
ATOM 639 C CA . PHE A 1 88 ? -8.970 4.190 14.313 1.00 96.69 88 PHE A CA 1
ATOM 640 C C . PHE A 1 88 ? -7.802 4.522 13.384 1.00 96.69 88 PHE A C 1
ATOM 642 O O . PHE A 1 88 ? -6.917 5.279 13.779 1.00 96.69 88 PHE A O 1
ATOM 649 N N . ASP A 1 89 ? -7.778 3.912 12.200 1.00 95.62 89 ASP A N 1
ATOM 650 C CA . ASP A 1 89 ? -6.709 4.063 11.206 1.00 95.62 89 ASP A CA 1
ATOM 651 C C . ASP A 1 89 ? -7.160 4.950 10.043 1.00 95.62 89 ASP A C 1
ATOM 653 O O . ASP A 1 89 ? -7.934 4.532 9.176 1.00 95.62 89 ASP A O 1
ATOM 657 N N . GLY A 1 90 ? -6.677 6.188 10.031 1.00 93.94 90 GLY A N 1
ATOM 658 C CA . GLY A 1 90 ? -6.988 7.190 9.021 1.00 93.94 90 GLY A CA 1
ATOM 659 C C . GLY A 1 90 ? -7.055 8.609 9.592 1.00 93.94 90 GLY A C 1
ATOM 660 O O . GLY A 1 90 ? -6.746 8.825 10.768 1.00 93.94 90 GLY A O 1
ATOM 661 N N . PRO A 1 91 ? -7.480 9.580 8.767 1.00 93.62 91 PRO A N 1
ATOM 662 C CA . PRO A 1 91 ? -7.571 10.981 9.160 1.00 93.62 91 PRO A CA 1
ATOM 663 C C . PRO A 1 91 ? -8.473 11.191 10.384 1.00 93.62 91 PRO A C 1
ATOM 665 O O . PRO A 1 91 ? -9.598 10.682 10.452 1.00 93.62 91 PRO A O 1
ATOM 668 N N . VAL A 1 92 ? -7.976 11.964 11.352 1.00 93.69 92 VAL A N 1
ATOM 669 C CA . VAL A 1 92 ? -8.715 12.332 12.567 1.00 93.69 92 VAL A CA 1
ATOM 670 C C . VAL A 1 92 ? -9.180 13.775 12.460 1.00 93.69 92 VAL A C 1
ATOM 672 O O . VAL A 1 92 ? -8.364 14.695 12.394 1.00 93.69 92 VAL A O 1
ATOM 675 N N . ASP A 1 93 ? -10.494 13.969 12.514 1.00 92.62 93 ASP A N 1
ATOM 676 C CA . ASP A 1 93 ? -11.119 15.283 12.458 1.00 92.62 93 ASP A CA 1
ATOM 677 C C . ASP A 1 93 ? -12.310 15.413 13.413 1.00 92.62 93 ASP A C 1
ATOM 679 O O . ASP A 1 93 ? -12.843 14.429 13.938 1.00 92.62 93 ASP A O 1
ATOM 683 N N . ALA A 1 94 ? -12.734 16.657 13.630 1.00 91.50 94 ALA A N 1
ATOM 684 C CA . ALA A 1 94 ? -13.785 16.990 14.582 1.00 91.50 94 ALA A CA 1
ATOM 685 C C . ALA A 1 94 ? -15.159 16.361 14.267 1.00 91.50 94 ALA A C 1
ATOM 687 O O . ALA A 1 94 ? -15.900 16.071 15.204 1.00 91.50 94 ALA A O 1
ATOM 688 N N . SER A 1 95 ? -15.512 16.097 12.998 1.00 91.00 95 SER A N 1
ATOM 689 C CA . SER A 1 95 ? -16.877 15.650 12.653 1.00 91.00 95 SER A CA 1
ATOM 690 C C . SER A 1 95 ? -17.263 14.303 13.248 1.00 91.00 95 SER A C 1
ATOM 692 O O . SER A 1 95 ? -18.439 14.075 13.533 1.00 91.00 95 SER A O 1
ATOM 694 N N . TRP A 1 96 ? -16.293 13.410 13.442 1.00 92.88 96 TRP A N 1
ATOM 695 C CA . TRP A 1 96 ? -16.539 12.101 14.035 1.00 92.88 96 TRP A CA 1
ATOM 696 C C . TRP A 1 96 ? -15.878 11.959 15.406 1.00 92.88 96 TRP A C 1
ATOM 698 O O . TRP A 1 96 ? -16.492 11.377 16.302 1.00 92.88 96 TRP A O 1
ATOM 708 N N . ALA A 1 97 ? -14.675 12.510 15.604 1.00 94.31 97 ALA A N 1
ATOM 709 C CA . ALA A 1 97 ? -13.897 12.270 16.817 1.00 94.31 97 ALA A CA 1
ATOM 710 C C . ALA A 1 97 ? -14.509 12.928 18.064 1.00 94.31 97 ALA A C 1
ATOM 712 O O . ALA A 1 97 ? -14.356 12.408 19.170 1.00 94.31 97 ALA A O 1
ATOM 713 N N . GLU A 1 98 ? -15.269 14.018 17.912 1.00 92.62 98 GLU A N 1
ATOM 714 C CA . GLU A 1 98 ? -15.917 14.681 19.050 1.00 92.62 98 GLU A CA 1
ATOM 715 C C . GLU A 1 98 ? -16.985 13.816 19.727 1.00 92.62 98 GLU A C 1
ATOM 717 O O . GLU A 1 98 ? -17.169 13.915 20.942 1.00 92.62 98 GLU A O 1
ATOM 722 N N . ASN A 1 99 ? -17.609 12.895 18.987 1.00 93.50 99 ASN A N 1
ATOM 723 C CA . ASN A 1 99 ? -18.563 11.928 19.540 1.00 93.50 99 ASN A CA 1
ATOM 724 C C . ASN A 1 99 ? -17.906 10.956 20.543 1.00 93.50 99 ASN A C 1
ATOM 726 O O . ASN A 1 99 ? -18.599 10.302 21.319 1.00 93.50 99 ASN A O 1
ATOM 730 N N . LEU A 1 100 ? -16.569 10.867 20.567 1.00 94.81 100 LEU A N 1
ATOM 731 C CA . LEU A 1 100 ? -15.810 10.034 21.506 1.00 94.81 100 LEU A CA 1
ATOM 732 C C . LEU A 1 100 ? -15.340 10.791 22.750 1.00 94.81 100 LEU A C 1
ATOM 734 O O . LEU A 1 100 ? -14.799 10.174 23.664 1.00 94.81 100 LEU A O 1
ATOM 738 N N . ASN A 1 101 ? -15.547 12.105 22.835 1.00 93.50 101 ASN A N 1
ATOM 739 C CA . ASN A 1 101 ? -14.954 12.923 23.891 1.00 93.50 101 ASN A CA 1
ATOM 740 C C . ASN A 1 101 ? -15.322 12.432 25.306 1.00 93.50 101 ASN A C 1
ATOM 742 O O . ASN A 1 101 ? -14.422 12.299 26.135 1.00 93.50 101 ASN A O 1
ATOM 746 N N . SER A 1 102 ? -16.588 12.092 25.578 1.00 92.69 102 SER A N 1
ATOM 747 C CA . SER A 1 102 ? -17.015 11.536 26.881 1.00 92.69 102 SER A CA 1
ATOM 748 C C . SER A 1 102 ? -16.450 10.141 27.183 1.00 92.69 102 SER A C 1
ATOM 750 O O . SER A 1 102 ? -16.359 9.737 28.341 1.00 92.69 102 SER A O 1
ATOM 752 N N . ALA A 1 103 ? -16.064 9.394 26.146 1.00 94.06 103 ALA A N 1
ATOM 753 C CA . ALA A 1 103 ? -15.416 8.096 26.297 1.00 94.06 103 ALA A CA 1
ATOM 754 C C . ALA A 1 103 ? -13.907 8.233 26.566 1.00 94.06 103 ALA A C 1
ATOM 756 O O . ALA A 1 103 ? -13.319 7.341 27.174 1.00 94.06 103 ALA A O 1
ATOM 757 N N . LEU A 1 104 ? -13.297 9.333 26.108 1.00 93.50 104 LEU A N 1
ATOM 758 C CA . LEU A 1 104 ? -11.868 9.633 26.239 1.00 93.50 104 LEU A CA 1
ATOM 759 C C . LEU A 1 104 ? -11.518 10.444 27.496 1.00 93.50 104 LEU A C 1
ATOM 761 O O . LEU A 1 104 ? -10.347 10.511 27.852 1.00 93.50 104 LEU A O 1
ATOM 765 N N . ASP A 1 105 ? -12.493 11.087 28.143 1.00 91.69 105 ASP A N 1
ATOM 766 C CA . ASP A 1 105 ? -12.265 11.809 29.399 1.00 91.69 105 ASP A CA 1
ATOM 767 C C . ASP A 1 105 ? -12.380 10.912 30.643 1.00 91.69 105 ASP A C 1
ATOM 769 O O . ASP A 1 105 ? -12.617 9.704 30.558 1.00 91.69 105 ASP A O 1
ATOM 773 N N . ASP A 1 106 ? -12.214 11.523 31.818 1.00 90.19 106 ASP A N 1
ATOM 774 C CA . ASP A 1 106 ? -12.239 10.845 33.118 1.00 90.19 106 ASP A CA 1
ATOM 775 C C . ASP A 1 106 ? -13.560 10.116 33.409 1.00 90.19 106 ASP A C 1
ATOM 777 O O . ASP A 1 106 ? -13.592 9.219 34.255 1.00 90.19 106 ASP A O 1
ATOM 781 N N . ASN A 1 107 ? -14.655 10.464 32.720 1.00 88.88 107 ASN A N 1
ATOM 782 C CA . ASN A 1 107 ? -15.927 9.773 32.905 1.00 88.88 107 ASN A CA 1
ATOM 783 C C . ASN A 1 107 ? -15.877 8.354 32.334 1.00 88.88 107 ASN A C 1
ATOM 785 O O . ASN A 1 107 ? -16.534 7.465 32.880 1.00 88.88 107 ASN A O 1
ATOM 789 N N . GLN A 1 108 ? -15.107 8.131 31.260 1.00 93.12 108 GLN A N 1
ATOM 790 C CA . GLN A 1 108 ? -14.999 6.847 30.565 1.00 93.12 108 GLN A CA 1
ATOM 791 C C . GLN A 1 108 ? -16.378 6.264 30.200 1.00 93.12 108 GLN A C 1
ATOM 793 O O . GLN A 1 108 ? -16.669 5.092 30.461 1.00 93.12 108 GLN A O 1
ATOM 798 N N . VAL A 1 109 ? -17.255 7.084 29.608 1.00 94.81 109 VAL A N 1
ATOM 799 C CA . VAL A 1 109 ? -18.603 6.680 29.168 1.00 94.81 109 VAL A CA 1
ATOM 800 C C . VAL A 1 109 ? -18.828 7.080 27.714 1.00 94.81 109 VAL A C 1
ATOM 802 O O . VAL A 1 109 ? -18.772 8.256 27.368 1.00 94.81 109 VAL A O 1
ATOM 805 N N . LEU A 1 110 ? -19.156 6.106 26.864 1.00 94.75 110 LEU A N 1
ATOM 806 C CA . LEU A 1 110 ? -19.647 6.378 25.518 1.00 94.75 110 LEU A CA 1
ATOM 807 C C . LEU A 1 110 ? -21.115 6.806 25.587 1.00 94.75 110 LEU A C 1
ATOM 809 O O . LEU A 1 110 ? -21.962 6.044 26.057 1.00 94.75 110 LEU A O 1
ATOM 813 N N . CYS A 1 111 ? -21.397 8.011 25.102 1.00 93.12 111 CYS A N 1
ATOM 814 C CA . CYS A 1 111 ? -22.744 8.557 24.981 1.00 93.12 111 CYS A CA 1
ATOM 815 C C . CYS A 1 111 ? -23.161 8.521 23.508 1.00 93.12 111 CYS A C 1
ATOM 817 O O . CYS A 1 111 ? -22.565 9.217 22.690 1.00 93.12 111 CYS A O 1
ATOM 819 N N . LEU A 1 112 ? -24.171 7.718 23.177 1.00 91.31 112 LEU A N 1
ATOM 820 C CA . LEU A 1 112 ? -24.735 7.653 21.826 1.00 91.31 112 LEU A CA 1
ATOM 821 C C . LEU A 1 112 ? -25.935 8.597 21.691 1.00 91.31 112 LEU A C 1
ATOM 823 O O . LEU A 1 112 ? -26.590 8.932 22.681 1.00 91.31 112 LEU A O 1
ATOM 827 N N . ALA A 1 113 ? -26.261 8.998 20.457 1.00 88.31 113 ALA A N 1
ATOM 828 C CA . ALA A 1 113 ? -27.401 9.880 20.188 1.00 88.31 113 ALA A CA 1
ATOM 829 C C . ALA A 1 113 ? -28.763 9.250 20.555 1.00 88.31 113 ALA A C 1
ATOM 831 O O . ALA A 1 113 ? -29.721 9.976 20.801 1.00 88.31 113 ALA A O 1
ATOM 832 N N . SER A 1 114 ? -28.834 7.921 20.700 1.00 87.12 114 SER A N 1
ATOM 833 C CA . SER A 1 114 ? -29.982 7.203 21.277 1.00 87.12 114 SER A CA 1
ATOM 834 C C . SER A 1 114 ? -30.266 7.543 22.741 1.00 87.12 114 SER A C 1
ATOM 836 O O . SER A 1 114 ? -31.307 7.167 23.275 1.00 87.12 114 SER A O 1
ATOM 838 N N . GLY A 1 115 ? -29.322 8.198 23.422 1.00 86.88 115 GLY A N 1
ATOM 839 C CA . GLY A 1 115 ? -29.316 8.359 24.872 1.00 86.88 115 GLY A CA 1
ATOM 840 C C . GLY A 1 115 ? -28.672 7.185 25.615 1.00 86.88 115 GLY A C 1
ATOM 841 O O . GLY A 1 115 ? -28.549 7.254 26.840 1.00 86.88 115 GLY A O 1
ATOM 842 N N . GLU A 1 116 ? -28.225 6.134 24.914 1.00 88.56 116 GLU A N 1
ATOM 843 C CA . GLU A 1 116 ? -27.458 5.041 25.518 1.00 88.56 116 GLU A CA 1
ATOM 844 C C . GLU A 1 116 ? -26.148 5.576 26.110 1.00 88.56 116 GLU A C 1
ATOM 846 O O . GLU A 1 116 ? -25.396 6.315 25.468 1.00 88.56 116 GLU A O 1
ATOM 851 N N . ARG A 1 117 ? -25.876 5.181 27.356 1.00 92.56 117 ARG A N 1
ATOM 852 C CA . ARG A 1 117 ? -24.656 5.518 28.088 1.00 92.56 117 ARG A CA 1
ATOM 853 C C . ARG A 1 117 ? -23.959 4.237 28.509 1.00 92.56 117 ARG A C 1
ATOM 855 O O . ARG A 1 117 ? -24.391 3.581 29.456 1.00 92.56 117 ARG A O 1
ATOM 862 N N . THR A 1 118 ? -22.865 3.912 27.832 1.00 93.25 118 THR A N 1
ATOM 863 C CA . THR A 1 118 ? -22.134 2.661 28.049 1.00 93.25 118 THR A CA 1
ATOM 864 C C . THR A 1 118 ? -20.759 2.952 28.629 1.00 93.25 118 THR A C 1
ATOM 866 O O . THR A 1 118 ? -19.937 3.635 28.019 1.00 93.25 118 THR A O 1
ATOM 869 N N . LYS A 1 119 ? -20.505 2.443 29.839 1.00 94.38 119 LYS A N 1
ATOM 870 C CA . LYS A 1 119 ? -19.212 2.599 30.511 1.00 94.38 119 LYS A CA 1
ATOM 871 C C . LYS A 1 119 ? -18.132 1.811 29.770 1.00 94.38 119 LYS A C 1
ATOM 873 O O . LYS A 1 119 ? -18.325 0.639 29.449 1.00 94.38 119 LYS A O 1
ATOM 878 N N . ILE A 1 120 ? -16.990 2.445 29.537 1.00 95.56 120 ILE A N 1
ATOM 879 C CA . ILE A 1 120 ? -15.842 1.828 28.881 1.00 95.56 120 ILE A CA 1
ATOM 880 C C . ILE A 1 120 ? -15.207 0.803 29.827 1.00 95.56 120 ILE A C 1
ATOM 882 O O . ILE A 1 120 ? -14.909 1.088 30.988 1.00 95.56 120 ILE A O 1
ATOM 886 N N . SER A 1 121 ? -15.022 -0.418 29.326 1.00 93.94 121 SER A N 1
ATOM 887 C CA . SER A 1 121 ? -14.313 -1.477 30.047 1.00 93.94 121 SER A CA 1
ATOM 888 C C . SER A 1 121 ? -12.836 -1.098 30.213 1.00 93.94 121 SER A C 1
ATOM 890 O O . SER A 1 121 ? -12.221 -0.705 29.223 1.00 93.94 121 SER A O 1
ATOM 892 N N . PRO A 1 122 ? -12.206 -1.303 31.387 1.00 91.62 122 PRO A N 1
ATOM 893 C CA . PRO A 1 122 ? -10.759 -1.115 31.551 1.00 91.62 122 PRO A CA 1
ATOM 894 C C . PRO A 1 122 ? -9.906 -2.004 30.631 1.00 91.62 122 PRO A C 1
ATOM 896 O O . PRO A 1 122 ? -8.712 -1.768 30.462 1.00 91.62 122 PRO A O 1
ATOM 899 N N . ALA A 1 123 ? -10.502 -3.056 30.059 1.00 90.88 123 ALA A N 1
ATOM 900 C CA . ALA A 1 123 ? -9.855 -3.921 29.080 1.00 90.88 123 ALA A CA 1
ATOM 901 C C . ALA A 1 123 ? -9.856 -3.339 27.654 1.00 90.88 123 ALA A C 1
ATOM 903 O O . ALA A 1 123 ? -9.131 -3.856 26.801 1.00 90.88 123 ALA A O 1
ATOM 904 N N . LEU A 1 124 ? -10.650 -2.294 27.388 1.00 95.75 124 LEU A N 1
ATOM 905 C CA . LEU A 1 124 ? -10.729 -1.613 26.099 1.00 95.75 124 LEU A CA 1
ATOM 906 C C . LEU A 1 124 ? -9.771 -0.417 26.062 1.00 95.75 124 LEU A C 1
ATOM 908 O O . LEU A 1 124 ? -9.721 0.388 26.987 1.00 95.75 124 LEU A O 1
ATOM 912 N N . THR A 1 125 ? -9.035 -0.270 24.966 1.00 95.31 125 THR A N 1
ATOM 913 C CA . THR A 1 125 ? -8.206 0.912 24.699 1.00 95.31 125 THR A CA 1
ATOM 914 C C . THR A 1 125 ? -8.546 1.469 23.325 1.00 95.31 125 THR A C 1
ATOM 916 O O . THR A 1 125 ? -8.539 0.727 22.343 1.00 95.31 125 THR A O 1
ATOM 919 N N . PHE A 1 126 ? -8.826 2.770 23.252 1.00 96.44 126 PHE A N 1
ATOM 920 C CA . PHE A 1 126 ? -8.924 3.488 21.984 1.00 96.44 126 PHE A CA 1
ATOM 921 C C . PHE A 1 126 ? -7.527 3.914 21.530 1.00 96.44 126 PHE A C 1
ATOM 923 O O . PHE A 1 126 ? -6.742 4.434 22.323 1.00 96.44 126 PHE A O 1
ATOM 930 N N . MET A 1 127 ? -7.210 3.687 20.259 1.00 96.50 127 MET A N 1
ATOM 931 C CA . MET A 1 127 ? -5.951 4.098 19.643 1.00 96.50 127 MET A CA 1
ATOM 932 C C . MET A 1 127 ? -6.244 4.836 18.343 1.00 96.50 127 MET A C 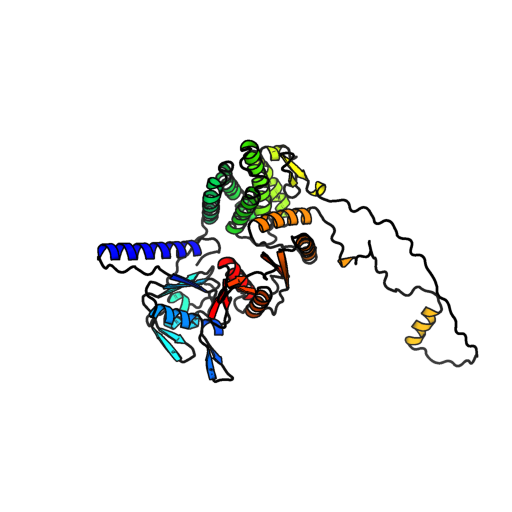1
ATOM 934 O O . MET A 1 127 ? -7.089 4.402 17.568 1.00 96.50 127 MET A O 1
ATOM 938 N N . PHE A 1 128 ? -5.525 5.926 18.093 1.00 96.12 128 PHE A N 1
ATOM 939 C CA . PHE A 1 128 ? -5.650 6.709 16.867 1.00 96.12 128 PHE A CA 1
ATOM 940 C C . PHE A 1 128 ? -4.352 6.595 16.066 1.00 96.12 128 PHE A C 1
ATOM 942 O O . PHE A 1 128 ? -3.294 7.075 16.488 1.00 96.12 128 PHE A O 1
ATOM 949 N N . GLU A 1 129 ? -4.431 5.938 14.916 1.00 95.69 129 GLU A N 1
ATOM 950 C CA . GLU A 1 129 ? -3.364 5.848 13.930 1.00 95.69 129 GLU A CA 1
ATOM 951 C C . GLU A 1 129 ? -3.645 6.873 12.824 1.00 95.69 129 GLU A C 1
ATOM 953 O O . GLU A 1 129 ? -4.496 6.673 11.969 1.00 95.69 129 GLU A O 1
ATOM 958 N N . THR A 1 130 ? -2.944 8.007 12.880 1.00 94.44 130 THR A N 1
ATOM 959 C CA . THR A 1 130 ? -3.091 9.117 11.924 1.00 94.44 130 THR A CA 1
ATOM 960 C C . THR A 1 130 ? -1.728 9.679 11.532 1.00 94.44 130 THR A C 1
ATOM 962 O O . THR A 1 130 ? -0.752 9.572 12.295 1.00 94.44 130 THR A O 1
ATOM 965 N N . ASP A 1 131 ? -1.653 10.278 10.349 1.00 92.19 131 ASP A N 1
ATOM 966 C CA . ASP A 1 131 ? -0.480 10.990 9.852 1.00 92.19 131 ASP A CA 1
ATOM 967 C C . ASP A 1 131 ? -0.316 12.361 10.520 1.00 92.19 131 ASP A C 1
ATOM 969 O O . ASP A 1 131 ? 0.782 12.703 10.965 1.00 92.19 131 ASP A O 1
ATOM 973 N N . SER A 1 132 ? -1.424 13.078 10.691 1.00 90.69 132 SER A N 1
ATOM 974 C CA . SER A 1 132 ? -1.520 14.418 11.249 1.00 90.69 132 SER A CA 1
ATOM 975 C C . SER A 1 132 ? -2.685 14.519 12.235 1.00 90.69 132 SER A C 1
ATOM 977 O O . SER A 1 132 ? -3.682 13.806 12.143 1.00 90.69 132 SER A O 1
ATOM 979 N N . ALA A 1 133 ? -2.549 15.423 13.203 1.00 89.81 133 ALA A N 1
ATOM 980 C CA . ALA A 1 133 ? -3.615 15.801 14.132 1.00 89.81 133 ALA A CA 1
ATOM 981 C C . ALA A 1 133 ? -4.134 17.226 13.862 1.00 89.81 133 ALA A C 1
ATOM 983 O O . ALA A 1 133 ? -4.814 17.799 14.705 1.00 89.81 133 ALA A O 1
ATOM 984 N N . ALA A 1 134 ? -3.794 17.818 12.710 1.00 89.44 134 ALA A N 1
ATOM 985 C CA . ALA A 1 134 ? -4.116 19.212 12.399 1.00 89.44 134 ALA A CA 1
ATOM 986 C C . ALA A 1 134 ? -5.629 19.487 12.306 1.00 89.44 134 ALA A C 1
ATOM 988 O O . ALA A 1 134 ? -6.071 20.568 12.684 1.00 89.44 134 ALA A O 1
ATOM 989 N N . SER A 1 135 ? -6.410 18.509 11.838 1.00 89.81 135 SER A N 1
ATOM 990 C CA . SER A 1 135 ? -7.870 18.612 11.677 1.00 89.81 135 SER A CA 1
ATOM 991 C C . SER A 1 135 ? -8.657 18.199 12.929 1.00 89.81 135 SER A C 1
ATOM 993 O O . SER A 1 135 ? -9.880 18.349 12.976 1.00 89.81 135 SER A O 1
ATOM 995 N N . ALA A 1 136 ? -7.979 17.672 13.954 1.00 91.50 136 ALA A N 1
ATOM 996 C CA . ALA A 1 136 ? -8.609 17.214 15.187 1.00 91.50 136 ALA A CA 1
ATOM 997 C C . ALA A 1 136 ? -8.882 18.388 16.141 1.00 91.50 136 ALA A C 1
ATOM 999 O O . ALA A 1 136 ? -8.101 19.338 16.227 1.00 91.50 136 ALA A O 1
ATOM 1000 N N . SER A 1 137 ? -9.980 18.326 16.902 1.00 91.44 137 SER A N 1
ATOM 1001 C CA . SER A 1 137 ? -10.305 19.404 17.840 1.00 91.44 137 SER A CA 1
ATOM 1002 C C . SER A 1 137 ? -9.379 19.382 19.072 1.00 91.44 137 SER A C 1
ATOM 1004 O O . SER A 1 137 ? -8.999 18.304 19.550 1.00 91.44 137 SER A O 1
ATOM 1006 N N . PRO A 1 138 ? -9.024 20.548 19.657 1.00 90.94 138 PRO A N 1
ATOM 1007 C CA . PRO A 1 138 ? -8.173 20.605 20.852 1.00 90.94 138 PRO A CA 1
ATOM 1008 C C . PRO A 1 138 ? -8.731 19.808 22.041 1.00 90.94 138 PRO A C 1
ATOM 1010 O O . PRO A 1 138 ? -7.976 19.262 22.849 1.00 90.94 138 PRO A O 1
ATOM 1013 N N . ALA A 1 139 ? -10.060 19.711 22.139 1.00 89.62 139 ALA A N 1
ATOM 1014 C CA . ALA A 1 139 ? -10.742 18.911 23.148 1.00 89.62 139 ALA A CA 1
ATOM 1015 C C . ALA A 1 139 ? -10.436 17.411 23.009 1.00 89.62 139 ALA A C 1
ATOM 1017 O O . ALA A 1 139 ? -10.185 16.761 24.019 1.00 89.62 139 ALA A O 1
ATOM 1018 N N . THR A 1 140 ? -10.406 16.875 21.787 1.00 90.44 140 THR A N 1
ATOM 1019 C CA . THR A 1 140 ? -10.044 15.472 21.535 1.00 90.44 140 THR A CA 1
ATOM 1020 C C . THR A 1 140 ? -8.560 15.226 21.807 1.00 90.44 140 THR A C 1
ATOM 1022 O O . THR A 1 140 ? -8.206 14.266 22.491 1.00 90.44 140 THR A O 1
ATOM 1025 N N . ILE A 1 141 ? -7.685 16.121 21.334 1.00 91.94 141 ILE A N 1
ATOM 1026 C CA . ILE A 1 141 ? -6.227 15.975 21.482 1.00 91.94 141 ILE A CA 1
ATOM 1027 C C . ILE A 1 141 ? -5.810 16.030 22.959 1.00 91.94 141 ILE A C 1
ATOM 1029 O O . ILE A 1 141 ? -5.015 15.207 23.401 1.00 91.94 141 ILE A O 1
ATOM 1033 N N . SER A 1 142 ? -6.372 16.959 23.740 1.00 92.69 142 SER A N 1
ATOM 1034 C CA . SER A 1 142 ? -6.040 17.123 25.167 1.00 92.69 142 SER A CA 1
ATOM 1035 C C . SER A 1 142 ? -6.375 15.909 26.042 1.00 92.69 142 SER A C 1
ATOM 1037 O O . SER A 1 142 ? -5.811 15.773 27.125 1.00 92.69 142 SER A O 1
ATOM 1039 N N . ARG A 1 143 ? -7.258 15.018 25.573 1.00 92.19 143 ARG A N 1
ATOM 1040 C CA . ARG A 1 143 ? -7.682 13.793 26.273 1.00 92.19 143 ARG A CA 1
ATOM 1041 C C . ARG A 1 143 ? -6.862 12.562 25.876 1.00 92.19 143 ARG A C 1
ATOM 1043 O O . ARG A 1 143 ? -7.046 11.493 26.449 1.00 92.19 143 ARG A O 1
ATOM 1050 N N . CYS A 1 144 ? -5.962 12.689 24.899 1.00 92.25 144 CYS A N 1
ATOM 1051 C CA . CYS A 1 144 ? -5.198 11.574 24.347 1.00 92.25 144 CYS A CA 1
ATOM 1052 C C . CYS A 1 144 ? -3.703 11.683 24.672 1.00 92.25 144 CYS A C 1
ATOM 1054 O O . CYS A 1 144 ? -3.095 12.747 24.567 1.00 92.25 144 CYS A O 1
ATOM 1056 N N . GLY A 1 145 ? -3.072 10.547 24.981 1.00 93.81 145 GLY A N 1
ATOM 1057 C CA . GLY A 1 145 ? -1.613 10.436 24.956 1.00 93.81 145 GLY A CA 1
ATOM 1058 C C . GLY A 1 145 ? -1.107 10.405 23.513 1.00 93.81 145 GLY A C 1
ATOM 1059 O O . GLY A 1 145 ? -1.578 9.595 22.713 1.00 93.81 145 GLY A O 1
ATOM 1060 N N . ILE A 1 146 ? -0.147 11.267 23.169 1.00 93.06 146 ILE A N 1
ATOM 1061 C CA . ILE A 1 146 ? 0.372 11.375 21.800 1.00 93.06 146 ILE A CA 1
ATOM 1062 C C . ILE A 1 146 ? 1.763 10.753 21.712 1.00 93.06 146 ILE A C 1
ATOM 1064 O O . ILE A 1 146 ? 2.697 11.192 22.378 1.00 93.06 146 ILE A O 1
ATOM 1068 N N . VAL A 1 147 ? 1.907 9.760 20.833 1.00 94.94 147 VAL A N 1
ATOM 1069 C CA . VAL A 1 147 ? 3.203 9.196 20.437 1.00 94.94 147 VAL A CA 1
ATOM 1070 C C . VAL A 1 147 ? 3.516 9.648 19.013 1.00 94.94 147 VAL A C 1
ATOM 1072 O O . VAL A 1 147 ? 2.754 9.361 18.079 1.00 94.94 147 VAL A O 1
ATOM 1075 N N . PHE A 1 148 ? 4.622 10.373 18.853 1.00 93.00 148 PHE A N 1
ATOM 1076 C CA . PHE A 1 148 ? 5.097 10.863 17.561 1.00 93.00 148 PHE A CA 1
ATOM 1077 C C . PHE A 1 148 ? 6.086 9.877 16.934 1.00 93.00 148 PHE A C 1
ATOM 1079 O O . PHE A 1 148 ? 7.043 9.454 17.576 1.00 93.00 148 PHE A O 1
ATOM 1086 N N . PHE A 1 149 ? 5.842 9.530 15.672 1.00 91.31 149 PHE A N 1
ATOM 1087 C CA . PHE A 1 149 ? 6.720 8.707 14.849 1.00 91.31 149 PHE A CA 1
ATOM 1088 C C . PHE A 1 149 ? 7.481 9.620 13.896 1.00 91.31 149 PHE A C 1
ATOM 1090 O O . PHE A 1 149 ? 6.902 10.189 12.970 1.00 91.31 149 PHE A O 1
ATOM 1097 N N . GLU A 1 150 ? 8.774 9.787 14.156 1.00 84.62 150 GLU A N 1
ATOM 1098 C CA . GLU A 1 150 ? 9.646 10.616 13.333 1.00 84.62 150 GLU A CA 1
ATOM 1099 C C . GLU A 1 150 ? 10.181 9.826 12.136 1.00 84.62 150 GLU A C 1
ATOM 1101 O O . GLU A 1 150 ? 10.622 8.687 12.280 1.00 84.62 150 GLU A O 1
ATOM 1106 N N . ASN A 1 151 ? 10.220 10.470 10.970 1.00 78.50 151 ASN A N 1
ATOM 1107 C CA . ASN A 1 151 ? 10.962 9.996 9.805 1.00 78.50 151 ASN A CA 1
ATOM 1108 C C . ASN A 1 151 ? 12.354 10.654 9.775 1.00 78.50 151 ASN A C 1
ATOM 1110 O O . ASN A 1 151 ? 12.695 11.425 8.880 1.00 78.50 151 ASN A O 1
ATOM 1114 N N . LYS A 1 152 ? 13.149 10.446 10.828 1.00 76.88 152 LYS A N 1
ATOM 1115 C CA . LYS A 1 152 ? 14.550 10.882 10.813 1.00 76.88 152 LYS A CA 1
ATOM 1116 C C . LYS A 1 152 ? 15.405 9.791 10.190 1.00 76.88 152 LYS A C 1
ATOM 1118 O O . LYS A 1 152 ? 15.220 8.613 10.479 1.00 76.88 152 LYS A O 1
ATOM 1123 N N . GLU A 1 153 ? 16.368 10.211 9.372 1.00 77.81 153 GLU A N 1
ATOM 1124 C CA . GLU A 1 153 ? 17.384 9.336 8.768 1.00 77.81 153 GLU A CA 1
ATOM 1125 C C . GLU A 1 153 ? 16.823 8.243 7.838 1.00 77.81 153 GLU A C 1
ATOM 1127 O O . GLU A 1 153 ? 17.558 7.321 7.495 1.00 77.81 153 GLU A O 1
ATOM 1132 N N . ARG A 1 154 ? 15.555 8.340 7.406 1.00 86.94 154 ARG A N 1
ATOM 1133 C CA . ARG A 1 154 ? 14.902 7.369 6.511 1.00 86.94 154 ARG A CA 1
ATOM 1134 C C . ARG A 1 154 ? 14.961 5.932 7.060 1.00 86.94 154 ARG A C 1
ATOM 1136 O O . ARG A 1 154 ? 15.148 4.968 6.318 1.00 86.94 154 ARG A O 1
ATOM 1143 N N . ARG A 1 155 ? 14.837 5.759 8.383 1.00 86.56 155 ARG A N 1
ATOM 1144 C CA . ARG A 1 155 ? 14.911 4.439 9.053 1.00 86.56 155 ARG A CA 1
ATOM 1145 C C . ARG A 1 155 ? 13.836 3.467 8.574 1.00 86.56 155 ARG A C 1
ATOM 1147 O O . ARG A 1 155 ? 14.036 2.255 8.607 1.00 86.56 155 ARG A O 1
ATOM 1154 N N . GLU A 1 156 ? 12.707 3.982 8.113 1.00 88.56 156 GLU A N 1
ATOM 1155 C CA . GLU A 1 156 ? 11.647 3.207 7.482 1.00 88.56 156 GLU A CA 1
ATOM 1156 C C . GLU A 1 156 ? 12.111 2.522 6.193 1.00 88.56 156 GLU A C 1
ATOM 1158 O O . GLU A 1 156 ? 11.722 1.383 5.950 1.00 88.56 156 GLU A O 1
ATOM 1163 N N . VAL A 1 157 ? 12.998 3.149 5.411 1.00 92.56 157 VAL A N 1
ATOM 1164 C CA . VAL A 1 157 ? 13.604 2.525 4.225 1.00 92.56 157 VAL A CA 1
ATOM 1165 C C . VAL A 1 157 ? 14.433 1.318 4.641 1.00 92.56 157 VAL A C 1
ATOM 1167 O O . VAL A 1 157 ? 14.281 0.235 4.075 1.00 92.56 157 VAL A O 1
ATOM 1170 N N . GLU A 1 158 ? 15.270 1.476 5.668 1.00 92.19 158 GLU A N 1
ATOM 1171 C CA . GLU A 1 158 ? 16.055 0.360 6.189 1.00 92.19 158 GLU A CA 1
ATOM 1172 C C . GLU A 1 158 ? 15.134 -0.757 6.693 1.00 92.19 158 GLU A C 1
ATOM 1174 O O . GLU A 1 158 ? 15.334 -1.915 6.329 1.00 92.19 158 GLU A O 1
ATOM 1179 N N . ALA A 1 159 ? 14.094 -0.435 7.463 1.00 91.62 159 ALA A N 1
ATOM 1180 C CA . ALA A 1 159 ? 13.148 -1.422 7.981 1.00 91.62 159 ALA A CA 1
ATOM 1181 C C . ALA A 1 159 ? 12.443 -2.217 6.865 1.00 91.62 159 ALA A C 1
ATOM 1183 O O . ALA A 1 159 ? 12.366 -3.447 6.951 1.00 91.62 159 ALA A O 1
ATOM 1184 N N . VAL A 1 160 ? 11.985 -1.543 5.801 1.00 93.25 160 VAL A N 1
ATOM 1185 C CA . VAL A 1 160 ? 11.358 -2.181 4.629 1.00 93.25 160 VAL A CA 1
ATOM 1186 C C . VAL A 1 160 ? 12.328 -3.154 3.959 1.00 93.25 160 VAL A C 1
ATOM 1188 O O . VAL A 1 160 ? 11.986 -4.319 3.755 1.00 93.25 160 VAL A O 1
ATOM 1191 N N . VAL A 1 161 ? 13.560 -2.717 3.674 1.00 95.38 161 VAL A N 1
ATOM 1192 C CA . VAL A 1 161 ? 14.553 -3.550 2.975 1.00 95.38 161 VAL A CA 1
ATOM 1193 C C . VAL A 1 161 ? 15.002 -4.734 3.831 1.00 95.38 161 VAL A C 1
ATOM 1195 O O . VAL A 1 161 ? 15.151 -5.837 3.309 1.00 95.38 161 VAL A O 1
ATOM 1198 N N . HIS A 1 162 ? 15.181 -4.554 5.143 1.00 93.38 162 HIS A N 1
ATOM 1199 C CA . HIS A 1 162 ? 15.527 -5.659 6.042 1.00 93.38 162 HIS A CA 1
ATOM 1200 C C . HIS A 1 162 ? 14.406 -6.699 6.117 1.00 93.38 162 HIS A C 1
ATOM 1202 O O . HIS A 1 162 ? 14.680 -7.896 6.025 1.00 93.38 162 HIS A O 1
ATOM 1208 N N . SER A 1 163 ? 13.151 -6.259 6.247 1.00 92.25 163 SER A N 1
ATOM 1209 C CA . SER A 1 163 ? 11.994 -7.159 6.282 1.00 92.25 163 SER A CA 1
ATOM 1210 C C . SER A 1 163 ? 11.840 -7.942 4.974 1.00 92.25 163 SER A C 1
ATOM 1212 O O . SER A 1 163 ? 11.638 -9.160 4.993 1.00 92.25 163 SER A O 1
ATOM 1214 N N . TRP A 1 164 ? 12.009 -7.265 3.837 1.00 93.19 164 TRP A N 1
ATOM 1215 C CA . TRP A 1 164 ? 12.012 -7.891 2.518 1.00 93.19 164 TRP A CA 1
ATOM 1216 C C . TRP A 1 164 ? 13.130 -8.933 2.380 1.00 93.19 164 TRP A C 1
ATOM 1218 O O . TRP A 1 164 ? 12.873 -10.088 2.033 1.00 93.19 164 TRP A O 1
ATOM 1228 N N . ALA A 1 165 ? 14.360 -8.555 2.726 1.00 91.44 165 ALA A N 1
ATOM 1229 C CA . ALA A 1 165 ? 15.530 -9.407 2.572 1.00 91.44 165 ALA A CA 1
ATOM 1230 C C . ALA A 1 165 ? 15.471 -10.679 3.425 1.00 91.44 165 ALA A C 1
ATOM 1232 O O . ALA A 1 165 ? 15.906 -11.727 2.964 1.00 91.44 165 ALA A O 1
ATOM 1233 N N . GLN A 1 166 ? 14.891 -10.632 4.631 1.00 89.00 166 GLN A N 1
ATOM 1234 C CA . GLN A 1 166 ? 14.714 -11.832 5.464 1.00 89.00 166 GLN A CA 1
ATOM 1235 C C . GLN A 1 166 ? 13.927 -12.937 4.744 1.00 89.00 166 GLN A C 1
ATOM 1237 O O . GLN A 1 166 ? 14.250 -14.119 4.868 1.00 89.00 166 GLN A O 1
ATOM 1242 N N . HIS A 1 167 ? 12.902 -12.562 3.978 1.00 84.88 167 HIS A N 1
ATOM 1243 C CA . HIS A 1 167 ? 12.104 -13.508 3.202 1.00 84.88 167 HIS A CA 1
ATOM 1244 C C . HIS A 1 167 ? 12.824 -13.924 1.921 1.00 84.88 167 HIS A C 1
ATOM 1246 O O . HIS A 1 167 ? 12.818 -15.107 1.574 1.00 84.88 167 HIS A O 1
ATOM 1252 N N . LEU A 1 168 ? 13.453 -12.957 1.247 1.00 85.44 168 LEU A N 1
ATOM 1253 C CA . LEU A 1 168 ? 14.145 -13.173 -0.014 1.00 85.44 168 LEU A CA 1
ATOM 1254 C C . LEU A 1 168 ? 15.359 -14.087 0.147 1.00 85.44 168 LEU A C 1
ATOM 1256 O O . LEU A 1 168 ? 15.429 -15.098 -0.531 1.00 85.44 168 LEU A O 1
ATOM 1260 N N . GLU A 1 169 ? 16.271 -13.784 1.070 1.00 86.38 169 GLU A N 1
ATOM 1261 C CA . GLU A 1 169 ? 17.529 -14.523 1.269 1.00 86.38 169 GLU A CA 1
ATOM 1262 C C . GLU A 1 169 ? 17.285 -15.975 1.689 1.00 86.38 169 GLU A C 1
ATOM 1264 O O . GLU A 1 169 ? 18.063 -16.864 1.355 1.00 86.38 169 GLU A O 1
ATOM 1269 N N . ARG A 1 170 ? 16.169 -16.237 2.381 1.00 86.06 170 ARG A N 1
ATOM 1270 C CA . ARG A 1 170 ? 15.752 -17.597 2.732 1.00 86.06 170 ARG A CA 1
ATOM 1271 C C . ARG A 1 170 ? 15.292 -18.398 1.510 1.00 86.06 170 ARG A C 1
ATOM 1273 O O . ARG A 1 170 ? 15.470 -19.612 1.495 1.00 86.06 170 ARG A O 1
ATOM 1280 N N . LYS A 1 171 ? 14.639 -17.751 0.537 1.00 86.94 171 LYS A N 1
ATOM 1281 C CA . LYS A 1 171 ? 14.091 -18.406 -0.663 1.00 86.94 171 LYS A CA 1
ATOM 1282 C C . LYS A 1 171 ? 15.083 -18.415 -1.833 1.00 86.94 171 LYS A C 1
ATOM 1284 O O . LYS A 1 171 ? 15.084 -19.367 -2.600 1.00 86.94 171 LYS A O 1
ATOM 1289 N N . PHE A 1 172 ? 15.928 -17.394 -1.923 1.00 87.19 172 PHE A N 1
ATOM 1290 C CA . PHE A 1 172 ? 16.877 -17.149 -3.003 1.00 87.19 172 PHE A CA 1
ATOM 1291 C C . PHE A 1 172 ? 18.266 -16.799 -2.431 1.00 87.19 172 PHE A C 1
ATOM 1293 O O . PHE A 1 172 ? 18.641 -15.622 -2.381 1.00 87.19 172 PHE A O 1
ATOM 1300 N N . PRO A 1 173 ? 19.049 -17.792 -1.969 1.00 85.38 173 PRO A N 1
ATOM 1301 C CA . PRO A 1 173 ? 20.398 -17.565 -1.437 1.00 85.38 173 PRO A CA 1
ATOM 1302 C C . PRO A 1 173 ? 21.345 -16.865 -2.430 1.00 85.38 173 PRO A C 1
ATOM 1304 O O . PRO A 1 173 ? 22.176 -16.041 -2.029 1.00 85.38 173 PRO A O 1
ATOM 1307 N N . GLN A 1 174 ? 21.162 -17.120 -3.730 1.00 82.19 174 GLN A N 1
ATOM 1308 C CA . GLN A 1 174 ? 21.891 -16.491 -4.834 1.00 82.19 174 GLN A CA 1
ATOM 1309 C C . GLN A 1 174 ? 21.680 -14.966 -4.909 1.00 82.19 174 GLN A C 1
ATOM 1311 O O . GLN A 1 174 ? 22.508 -14.244 -5.459 1.00 82.19 174 GLN A O 1
ATOM 1316 N N . ALA A 1 175 ? 20.614 -14.449 -4.289 1.00 84.00 175 ALA A N 1
ATOM 1317 C CA . ALA A 1 175 ? 20.272 -13.028 -4.232 1.00 84.00 175 ALA A CA 1
ATOM 1318 C C . ALA A 1 175 ? 20.772 -12.315 -2.952 1.00 84.00 175 ALA A C 1
ATOM 1320 O O . ALA A 1 175 ? 20.348 -11.198 -2.646 1.00 84.00 175 ALA A O 1
ATOM 1321 N N . SER A 1 176 ? 21.689 -12.921 -2.191 1.00 84.12 176 SER A N 1
ATOM 1322 C CA . SER A 1 176 ? 22.151 -12.404 -0.886 1.00 84.12 176 SER A CA 1
ATOM 1323 C C . SER A 1 176 ? 22.786 -11.003 -0.913 1.00 84.12 176 SER A C 1
ATOM 1325 O O . SER A 1 176 ? 22.739 -10.273 0.080 1.00 84.12 176 SER A O 1
ATOM 1327 N N . ASN A 1 177 ? 23.339 -10.573 -2.051 1.00 91.81 177 ASN A N 1
ATOM 1328 C CA . ASN A 1 177 ? 23.903 -9.227 -2.197 1.00 91.81 177 ASN A CA 1
ATOM 1329 C C . ASN A 1 177 ? 22.835 -8.128 -2.349 1.00 91.81 177 ASN A C 1
ATOM 1331 O O . ASN A 1 177 ? 23.109 -6.961 -2.043 1.00 91.81 177 ASN A O 1
ATOM 1335 N N . LEU A 1 178 ? 21.615 -8.479 -2.781 1.00 95.00 178 LEU A N 1
ATOM 1336 C CA . LEU A 1 178 ? 20.593 -7.505 -3.173 1.00 95.00 178 LEU A CA 1
ATOM 1337 C C . LEU A 1 178 ? 20.147 -6.616 -2.009 1.00 95.00 178 LEU A C 1
ATOM 1339 O O . LEU A 1 178 ? 19.920 -5.423 -2.212 1.00 95.00 178 LEU A O 1
ATOM 1343 N N . ARG A 1 179 ? 20.093 -7.142 -0.777 1.00 95.69 179 ARG A N 1
ATOM 1344 C CA . ARG A 1 179 ? 19.806 -6.341 0.428 1.00 95.69 179 ARG A CA 1
ATOM 1345 C C . ARG A 1 179 ? 20.780 -5.175 0.559 1.00 95.69 179 ARG A C 1
ATOM 1347 O O . ARG A 1 179 ? 20.373 -4.019 0.657 1.00 95.69 179 ARG A O 1
ATOM 1354 N N . ARG A 1 180 ? 22.079 -5.490 0.563 1.00 95.88 180 ARG A N 1
ATOM 1355 C CA . ARG A 1 180 ? 23.153 -4.507 0.739 1.00 95.88 180 ARG A CA 1
ATOM 1356 C C . ARG A 1 180 ? 23.125 -3.481 -0.388 1.00 95.88 180 ARG A C 1
ATOM 1358 O O . ARG A 1 180 ? 23.188 -2.284 -0.130 1.00 95.88 180 ARG A O 1
ATOM 1365 N N . TRP A 1 181 ? 23.011 -3.950 -1.626 1.00 97.31 181 TRP A N 1
ATOM 1366 C CA . TRP A 1 181 ? 22.982 -3.086 -2.799 1.00 97.31 181 TRP A CA 1
ATOM 1367 C C . TRP A 1 181 ? 21.776 -2.153 -2.818 1.00 97.31 181 TRP A C 1
ATOM 1369 O O . TRP A 1 181 ? 21.936 -0.980 -3.145 1.00 97.31 181 TRP A O 1
ATOM 1379 N N . THR A 1 182 ? 20.601 -2.641 -2.418 1.00 97.62 182 THR A N 1
ATOM 1380 C CA . THR A 1 182 ? 19.383 -1.827 -2.324 1.00 97.62 182 THR A CA 1
ATOM 1381 C C . THR A 1 182 ? 19.560 -0.704 -1.307 1.00 97.62 182 THR A C 1
ATOM 1383 O O . THR A 1 182 ? 19.283 0.446 -1.632 1.00 97.62 182 THR A O 1
ATOM 1386 N N . LEU A 1 183 ? 20.096 -0.997 -0.115 1.00 96.81 183 LEU A N 1
ATOM 1387 C CA . LEU A 1 183 ? 20.369 0.024 0.907 1.00 96.81 183 LEU A CA 1
ATOM 1388 C C . LEU A 1 183 ? 21.378 1.078 0.427 1.00 96.81 183 LEU A C 1
ATOM 1390 O O . LEU A 1 183 ? 21.145 2.273 0.606 1.00 96.81 183 LEU A O 1
ATOM 1394 N N . GLU A 1 184 ? 22.480 0.649 -0.195 1.00 97.00 184 GLU A N 1
ATOM 1395 C CA . GLU A 1 184 ? 23.504 1.553 -0.735 1.00 97.00 184 GLU A CA 1
ATOM 1396 C C . GLU A 1 184 ? 22.927 2.476 -1.819 1.00 97.00 184 GLU A C 1
ATOM 1398 O O . GLU A 1 184 ? 23.113 3.689 -1.744 1.00 97.00 184 GLU A O 1
ATOM 1403 N N . ILE A 1 185 ? 22.167 1.928 -2.778 1.00 97.75 185 ILE A N 1
ATOM 1404 C CA . ILE A 1 185 ? 21.518 2.732 -3.821 1.00 97.75 185 ILE A CA 1
ATOM 1405 C C . ILE A 1 185 ? 20.506 3.700 -3.214 1.00 97.75 185 ILE A C 1
ATOM 1407 O O . ILE A 1 185 ? 20.546 4.881 -3.538 1.00 97.75 185 ILE A O 1
ATOM 1411 N N . CYS A 1 186 ? 19.618 3.239 -2.330 1.00 96.88 186 CYS A N 1
ATOM 1412 C CA . CYS A 1 186 ? 18.564 4.087 -1.770 1.00 96.88 186 CYS A CA 1
ATOM 1413 C C . CYS A 1 186 ? 19.136 5.256 -0.956 1.00 96.88 186 CYS A C 1
ATOM 1415 O O . CYS A 1 186 ? 18.617 6.369 -1.041 1.00 96.88 186 CYS A O 1
ATOM 1417 N N . ARG A 1 187 ? 20.239 5.036 -0.227 1.00 95.94 187 ARG A N 1
ATOM 1418 C CA . ARG A 1 187 ? 20.919 6.081 0.555 1.00 95.94 187 ARG A CA 1
ATOM 1419 C C . ARG A 1 187 ? 21.399 7.251 -0.310 1.00 95.94 187 ARG A C 1
ATOM 1421 O O . ARG A 1 187 ? 21.415 8.381 0.167 1.00 95.94 187 ARG A O 1
ATOM 1428 N N . GLU A 1 188 ? 21.782 6.994 -1.559 1.00 95.94 188 GLU A N 1
ATOM 1429 C CA . GLU A 1 188 ? 22.247 8.028 -2.491 1.00 95.94 188 GLU A CA 1
ATOM 1430 C C . GLU A 1 188 ? 21.146 8.529 -3.436 1.00 95.94 188 GLU A C 1
ATOM 1432 O O . GLU A 1 188 ? 21.051 9.728 -3.696 1.00 95.94 188 GLU A O 1
ATOM 1437 N N . ALA A 1 189 ? 20.317 7.624 -3.957 1.00 97.56 189 ALA A N 1
ATOM 1438 C CA . ALA A 1 189 ? 19.334 7.919 -4.991 1.00 97.56 189 ALA A CA 1
ATOM 1439 C C . ALA A 1 189 ? 18.129 8.689 -4.459 1.00 97.56 189 ALA A C 1
ATOM 1441 O O . ALA A 1 189 ? 17.665 9.604 -5.131 1.00 97.56 189 ALA A O 1
ATOM 1442 N N . LEU A 1 190 ? 17.632 8.371 -3.262 1.00 96.19 190 LEU A N 1
ATOM 1443 C CA . LEU A 1 190 ? 16.430 9.035 -2.765 1.00 96.19 190 LEU A CA 1
ATOM 1444 C C . LEU A 1 190 ? 16.661 10.532 -2.447 1.00 96.19 190 LEU A C 1
ATOM 1446 O O . LEU A 1 190 ? 15.835 11.347 -2.856 1.00 96.19 190 LEU A O 1
ATOM 1450 N N . PRO A 1 191 ? 17.787 10.958 -1.827 1.00 95.44 191 PRO A N 1
ATOM 1451 C CA . PRO A 1 191 ? 18.102 12.386 -1.706 1.00 95.44 191 PRO A CA 1
ATOM 1452 C C . PRO A 1 191 ? 18.349 13.081 -3.050 1.00 95.44 191 PRO A C 1
ATOM 1454 O O . PRO A 1 191 ? 18.144 14.288 -3.157 1.00 95.44 191 PRO A O 1
ATOM 1457 N N . PHE A 1 192 ? 18.832 12.352 -4.061 1.00 97.19 192 PHE A N 1
ATOM 1458 C CA . PHE A 1 192 ? 18.994 12.885 -5.414 1.00 97.19 192 PHE A CA 1
ATOM 1459 C C . PHE A 1 192 ? 17.637 13.111 -6.087 1.00 97.19 192 PHE A C 1
ATOM 1461 O O . PHE A 1 192 ? 17.425 14.164 -6.680 1.00 97.19 192 PHE A O 1
ATOM 1468 N N . ILE A 1 193 ? 16.710 12.157 -5.960 1.00 96.38 193 ILE A N 1
ATOM 1469 C CA . ILE A 1 193 ? 15.344 12.267 -6.485 1.00 96.38 193 ILE A CA 1
ATOM 1470 C C . ILE A 1 193 ? 14.658 13.506 -5.911 1.00 96.38 193 ILE A C 1
ATOM 1472 O O . ILE A 1 193 ? 14.222 14.355 -6.681 1.00 96.38 193 ILE A O 1
ATOM 1476 N N . GLU A 1 194 ? 14.675 13.652 -4.586 1.00 93.62 194 GLU A N 1
ATOM 1477 C CA . GLU A 1 194 ? 14.052 14.776 -3.875 1.00 93.62 194 GLU A CA 1
ATOM 1478 C C . GLU A 1 194 ? 14.591 16.149 -4.325 1.00 93.62 194 GLU A C 1
ATOM 1480 O O . GLU A 1 194 ? 13.854 17.131 -4.362 1.00 93.62 194 GLU A O 1
ATOM 1485 N N . LYS A 1 195 ? 15.886 16.239 -4.658 1.00 94.88 195 LYS A N 1
ATOM 1486 C CA . LYS A 1 195 ? 16.551 17.517 -4.969 1.00 94.88 195 LYS A CA 1
ATOM 1487 C C . LYS A 1 195 ? 16.574 17.865 -6.451 1.00 94.88 195 LYS A C 1
ATOM 1489 O O . LYS A 1 195 ? 16.478 19.037 -6.800 1.00 94.88 195 LYS A O 1
ATOM 1494 N N . GLU A 1 196 ? 16.768 16.871 -7.311 1.00 96.44 196 GLU A N 1
ATOM 1495 C CA . GLU A 1 196 ? 17.137 17.084 -8.715 1.00 96.44 196 GLU A CA 1
ATOM 1496 C C . GLU A 1 196 ? 16.040 16.660 -9.697 1.00 96.44 196 GLU A C 1
ATOM 1498 O O . GLU A 1 196 ? 16.046 17.098 -10.856 1.00 96.44 196 GLU A O 1
ATOM 1503 N N . CYS A 1 197 ? 15.114 15.796 -9.272 1.00 95.06 197 CYS A N 1
ATOM 1504 C CA . CYS A 1 197 ? 14.091 15.223 -10.139 1.00 95.06 197 CYS A CA 1
ATOM 1505 C C . CYS A 1 197 ? 12.733 15.905 -9.951 1.00 95.06 197 CYS A C 1
ATOM 1507 O O . CYS A 1 197 ? 12.413 16.441 -8.897 1.00 95.06 197 CYS A O 1
ATOM 1509 N N . THR A 1 198 ? 11.920 15.868 -11.006 1.00 90.88 198 THR A N 1
ATOM 1510 C CA . THR A 1 198 ? 10.535 16.337 -10.965 1.00 90.88 198 THR A CA 1
ATOM 1511 C C . THR A 1 198 ? 9.614 15.132 -10.858 1.00 90.88 198 THR A C 1
ATOM 1513 O O . THR A 1 198 ? 9.547 14.303 -11.771 1.00 90.88 198 THR A O 1
ATOM 1516 N N . GLU A 1 199 ? 8.921 15.028 -9.731 1.00 88.94 199 GLU A N 1
ATOM 1517 C CA . GLU A 1 199 ? 7.943 13.974 -9.484 1.00 88.94 199 GLU A CA 1
ATOM 1518 C C . GLU A 1 199 ? 6.637 14.293 -10.215 1.00 88.94 199 GLU A C 1
ATOM 1520 O O . GLU A 1 199 ? 6.073 15.375 -10.047 1.00 88.94 199 GLU A O 1
ATOM 1525 N N . ALA A 1 200 ? 6.135 13.351 -11.021 1.00 86.62 200 ALA A N 1
ATOM 1526 C CA . ALA A 1 200 ? 4.793 13.477 -11.591 1.00 86.62 200 ALA A CA 1
ATOM 1527 C C . ALA A 1 200 ? 3.723 13.244 -10.512 1.00 86.62 200 ALA A C 1
ATOM 1529 O O . ALA A 1 200 ? 2.632 13.808 -10.577 1.00 86.62 200 ALA A O 1
ATOM 1530 N N . VAL A 1 201 ? 4.049 12.413 -9.516 1.00 83.00 201 VAL A N 1
ATOM 1531 C CA . VAL A 1 201 ? 3.221 12.138 -8.341 1.00 83.00 201 VAL A CA 1
ATOM 1532 C C . VAL A 1 201 ? 4.115 12.128 -7.101 1.00 83.00 201 VAL A C 1
ATOM 1534 O O . VAL A 1 201 ? 4.992 11.264 -7.035 1.00 83.00 201 VAL A O 1
ATOM 1537 N N . PRO A 1 202 ? 3.885 13.026 -6.121 1.00 86.94 202 PRO A N 1
ATOM 1538 C CA . PRO A 1 202 ? 4.626 13.026 -4.866 1.00 86.94 202 PRO A CA 1
ATOM 1539 C C . PRO A 1 202 ? 4.568 11.655 -4.198 1.00 86.94 202 PRO A C 1
ATOM 1541 O O . PRO A 1 202 ? 3.480 11.129 -3.943 1.00 86.94 202 PRO A O 1
ATOM 1544 N N . SER A 1 203 ? 5.730 11.069 -3.937 1.00 90.12 203 SER A N 1
ATOM 1545 C CA . SER A 1 203 ? 5.843 9.698 -3.447 1.00 90.12 203 SER A CA 1
ATOM 1546 C C . SER A 1 203 ? 6.627 9.622 -2.141 1.00 90.12 203 SER A C 1
ATOM 1548 O O . SER A 1 203 ? 7.594 10.338 -1.914 1.00 90.12 203 SER A O 1
ATOM 1550 N N . LEU A 1 204 ? 6.216 8.716 -1.253 1.00 91.44 204 LEU A N 1
ATOM 1551 C CA . LEU A 1 204 ? 6.961 8.440 -0.025 1.00 91.44 204 LEU A CA 1
ATOM 1552 C C . LEU A 1 204 ? 8.133 7.505 -0.325 1.00 91.44 204 LEU A C 1
ATOM 1554 O O . LEU A 1 204 ? 7.945 6.485 -0.992 1.00 91.44 204 LEU A O 1
ATOM 1558 N N . ASP A 1 205 ? 9.296 7.769 0.269 1.00 93.81 205 ASP A N 1
ATOM 1559 C CA . ASP A 1 205 ? 10.489 6.920 0.139 1.00 93.81 205 ASP A CA 1
ATOM 1560 C C . ASP A 1 205 ? 10.195 5.439 0.396 1.00 93.81 205 ASP A C 1
ATOM 1562 O O . ASP A 1 205 ? 10.564 4.571 -0.393 1.00 93.81 205 ASP A O 1
ATOM 1566 N N . ALA A 1 206 ? 9.466 5.141 1.477 1.00 92.44 206 ALA A N 1
ATOM 1567 C CA . ALA A 1 206 ? 9.074 3.779 1.820 1.00 92.44 206 ALA A CA 1
ATOM 1568 C C . ALA A 1 206 ? 8.257 3.103 0.705 1.00 92.44 206 ALA A C 1
ATOM 1570 O O . ALA A 1 206 ? 8.393 1.899 0.496 1.00 92.44 206 ALA A O 1
ATOM 1571 N N . THR A 1 207 ? 7.438 3.861 -0.033 1.00 92.69 207 THR A N 1
ATOM 1572 C CA . THR A 1 207 ? 6.633 3.350 -1.156 1.00 92.69 207 THR A CA 1
ATOM 1573 C C . THR A 1 207 ? 7.502 3.090 -2.383 1.00 92.69 207 THR A C 1
ATOM 1575 O O . THR A 1 207 ? 7.380 2.030 -3.001 1.00 92.69 207 THR A O 1
ATOM 1578 N N . LEU A 1 208 ? 8.431 3.999 -2.699 1.00 95.19 208 LEU A N 1
ATOM 1579 C CA . LEU A 1 208 ? 9.400 3.813 -3.786 1.00 95.19 208 LEU A CA 1
ATOM 1580 C C . LEU A 1 208 ? 10.248 2.561 -3.545 1.00 95.19 208 LEU A C 1
ATOM 1582 O O . LEU A 1 208 ? 10.341 1.676 -4.394 1.00 95.19 208 LEU A O 1
ATOM 1586 N N . VAL A 1 209 ? 10.788 2.425 -2.336 1.00 96.06 209 VAL A N 1
ATOM 1587 C CA . VAL A 1 209 ? 11.622 1.278 -1.964 1.00 96.06 209 VAL A CA 1
ATOM 1588 C C . VAL A 1 209 ? 10.808 -0.012 -1.877 1.00 96.06 209 VAL A C 1
ATOM 1590 O O . VAL A 1 209 ? 11.274 -1.059 -2.328 1.00 96.06 209 VAL A O 1
ATOM 1593 N N . SER A 1 210 ? 9.569 0.043 -1.380 1.00 94.38 210 SER A N 1
ATOM 1594 C CA . SER A 1 210 ? 8.656 -1.107 -1.432 1.00 94.38 210 SER A CA 1
ATOM 1595 C C . SER A 1 210 ? 8.383 -1.543 -2.871 1.00 94.38 210 SER A C 1
ATOM 1597 O O . SER A 1 210 ? 8.310 -2.740 -3.136 1.00 94.38 210 SER A O 1
ATOM 1599 N N . THR A 1 211 ? 8.286 -0.604 -3.815 1.00 95.12 211 THR A N 1
ATOM 1600 C CA . THR A 1 211 ? 8.119 -0.910 -5.243 1.00 95.12 211 THR A CA 1
ATOM 1601 C C . THR A 1 211 ? 9.344 -1.634 -5.794 1.00 95.12 211 THR A C 1
ATOM 1603 O O . THR A 1 211 ? 9.183 -2.683 -6.413 1.00 95.12 211 THR A O 1
ATOM 1606 N N . VAL A 1 212 ? 10.562 -1.172 -5.482 1.00 96.94 212 VAL A N 1
ATOM 1607 C CA . VAL A 1 212 ? 11.807 -1.888 -5.831 1.00 96.94 212 VAL A CA 1
ATOM 1608 C C . VAL A 1 212 ? 11.791 -3.319 -5.278 1.00 96.94 212 VAL A C 1
ATOM 1610 O O . VAL A 1 212 ? 12.061 -4.273 -6.011 1.00 96.94 212 VAL A O 1
ATOM 1613 N N . CYS A 1 213 ? 11.430 -3.488 -4.003 1.00 95.19 213 CYS A N 1
ATOM 1614 C CA . CYS A 1 213 ? 11.369 -4.796 -3.346 1.00 95.19 213 CYS A CA 1
ATOM 1615 C C . CYS A 1 213 ? 10.320 -5.719 -3.989 1.00 95.19 213 CYS A C 1
ATOM 1617 O O . CYS A 1 213 ? 10.592 -6.898 -4.228 1.00 95.19 213 CYS A O 1
ATOM 1619 N N . ASN A 1 214 ? 9.131 -5.194 -4.298 1.00 94.56 214 ASN A N 1
ATOM 1620 C CA . ASN A 1 214 ? 8.041 -5.946 -4.919 1.00 94.56 214 ASN A CA 1
ATOM 1621 C C . ASN A 1 214 ? 8.393 -6.370 -6.350 1.00 94.56 214 ASN A C 1
ATOM 1623 O O . ASN A 1 214 ? 8.234 -7.543 -6.672 1.00 94.56 214 ASN A O 1
ATOM 1627 N N . LEU A 1 215 ? 8.921 -5.457 -7.173 1.00 95.69 215 LEU A N 1
ATOM 1628 C CA . LEU A 1 215 ? 9.350 -5.756 -8.543 1.00 95.69 215 LEU A CA 1
ATOM 1629 C C . LEU A 1 215 ? 10.487 -6.781 -8.562 1.00 95.69 215 LEU A C 1
ATOM 1631 O O . LEU A 1 215 ? 10.430 -7.752 -9.313 1.00 95.69 215 LEU A O 1
ATOM 1635 N N . THR A 1 216 ? 11.477 -6.626 -7.677 1.00 95.12 216 THR A N 1
ATOM 1636 C CA . THR A 1 216 ? 12.572 -7.600 -7.560 1.00 95.12 216 THR A CA 1
ATOM 1637 C C . THR A 1 216 ? 12.025 -8.972 -7.168 1.00 95.12 216 THR A C 1
ATOM 1639 O O . THR A 1 216 ? 12.341 -9.970 -7.807 1.00 95.12 216 THR A O 1
ATOM 1642 N N . SER A 1 217 ? 11.155 -9.032 -6.154 1.00 93.25 217 SER A N 1
ATOM 1643 C CA . SER A 1 217 ? 10.543 -10.295 -5.719 1.00 93.25 217 SER A CA 1
ATOM 1644 C C . SER A 1 217 ? 9.719 -10.942 -6.826 1.00 93.25 217 SER A C 1
ATOM 1646 O O . SER A 1 217 ? 9.792 -12.151 -6.995 1.00 93.25 217 SER A O 1
ATOM 1648 N N . ALA A 1 218 ? 8.966 -10.151 -7.593 1.00 93.75 218 ALA A N 1
ATOM 1649 C CA . ALA A 1 218 ? 8.165 -10.640 -8.707 1.00 93.75 218 ALA A CA 1
ATOM 1650 C C . ALA A 1 218 ? 9.004 -11.323 -9.782 1.00 93.75 218 ALA A C 1
ATOM 1652 O O . ALA A 1 218 ? 8.646 -12.405 -10.235 1.00 93.75 218 ALA A O 1
ATOM 1653 N N . CYS A 1 219 ? 10.142 -10.726 -10.141 1.00 93.19 219 CYS A N 1
ATOM 1654 C CA . CYS A 1 219 ? 11.064 -11.328 -11.099 1.00 93.19 219 CYS A CA 1
ATOM 1655 C C . CYS A 1 219 ? 11.650 -12.639 -10.561 1.00 93.19 219 CYS A C 1
ATOM 1657 O O . CYS A 1 219 ? 11.691 -13.635 -11.274 1.00 93.19 219 CYS A O 1
ATOM 1659 N N . LEU A 1 220 ? 12.074 -12.649 -9.292 1.00 92.44 220 LEU A N 1
ATOM 1660 C CA . LEU A 1 220 ? 12.703 -13.817 -8.667 1.00 92.44 220 LEU A CA 1
ATOM 1661 C C . LEU A 1 220 ? 11.725 -14.980 -8.446 1.00 92.44 220 LEU A C 1
ATOM 1663 O O . LEU A 1 220 ? 12.141 -16.130 -8.379 1.00 92.44 220 LEU A O 1
ATOM 1667 N N . LEU A 1 221 ? 10.426 -14.702 -8.335 1.00 91.50 221 LEU A N 1
ATOM 1668 C CA . LEU A 1 221 ? 9.386 -15.720 -8.179 1.00 91.50 221 LEU A CA 1
ATOM 1669 C C . LEU A 1 221 ? 9.009 -16.430 -9.486 1.00 91.50 221 LEU A C 1
ATOM 1671 O O . LEU A 1 221 ? 8.229 -17.379 -9.432 1.00 91.50 221 LEU A O 1
ATOM 1675 N N . ASP A 1 222 ? 9.544 -16.008 -10.633 1.00 90.56 222 ASP A N 1
ATOM 1676 C CA . ASP A 1 222 ? 9.316 -16.694 -11.902 1.00 90.56 222 ASP A CA 1
ATOM 1677 C C . ASP A 1 222 ? 10.109 -18.008 -11.961 1.00 90.56 222 ASP A C 1
ATOM 1679 O O . ASP A 1 222 ? 11.291 -18.030 -12.309 1.00 90.56 222 ASP A O 1
ATOM 1683 N N . GLU A 1 223 ? 9.442 -19.121 -11.648 1.00 89.94 223 GLU A N 1
ATOM 1684 C CA . GLU A 1 223 ? 10.029 -20.471 -11.636 1.00 89.94 223 GLU A CA 1
ATOM 1685 C C . GLU A 1 223 ? 10.567 -20.912 -13.007 1.00 89.94 223 GLU A C 1
ATOM 1687 O O . GLU A 1 223 ? 11.411 -21.804 -13.080 1.00 89.94 223 GLU A O 1
ATOM 1692 N N . ARG A 1 224 ? 10.135 -20.272 -14.106 1.00 89.75 224 ARG A N 1
ATOM 1693 C CA . ARG A 1 224 ? 10.683 -20.531 -15.451 1.00 89.75 224 ARG A CA 1
ATOM 1694 C C . ARG A 1 224 ? 12.108 -20.000 -15.589 1.00 89.75 224 ARG A C 1
ATOM 1696 O O . ARG A 1 224 ? 12.876 -20.498 -16.406 1.00 89.75 224 ARG A O 1
ATOM 1703 N N . ILE A 1 225 ? 12.440 -18.960 -14.826 1.00 90.25 225 ILE A N 1
ATOM 1704 C CA . ILE A 1 225 ? 13.744 -18.296 -14.843 1.00 90.25 225 ILE A CA 1
ATOM 1705 C C . ILE A 1 225 ? 14.611 -18.792 -13.682 1.00 90.25 225 ILE A C 1
ATOM 1707 O O . ILE A 1 225 ? 15.796 -19.059 -13.901 1.00 90.25 225 ILE A O 1
ATOM 1711 N N . PHE A 1 226 ? 14.011 -18.922 -12.495 1.00 91.25 226 PHE A N 1
ATOM 1712 C CA . PHE A 1 226 ? 14.637 -19.283 -11.222 1.00 91.25 226 PHE A CA 1
ATOM 1713 C C . PHE A 1 226 ? 14.180 -20.674 -10.766 1.00 91.25 226 PHE A C 1
ATOM 1715 O O . PHE A 1 226 ? 13.364 -20.826 -9.856 1.00 91.25 226 PHE A O 1
ATOM 1722 N N . SER A 1 227 ? 14.702 -21.690 -11.445 1.00 89.69 227 SER A N 1
ATOM 1723 C CA . SER A 1 227 ? 14.400 -23.111 -11.216 1.00 89.69 227 SER A CA 1
ATOM 1724 C C . SER A 1 227 ? 15.201 -23.733 -10.061 1.00 89.69 227 SER A C 1
ATOM 1726 O O . SER A 1 227 ? 14.805 -24.760 -9.511 1.00 89.69 227 SER A O 1
ATOM 1728 N N . GLY A 1 228 ? 16.330 -23.121 -9.695 1.00 87.12 228 GLY A N 1
ATOM 1729 C CA . GLY A 1 228 ? 17.326 -23.650 -8.768 1.00 87.12 228 GLY A CA 1
ATOM 1730 C C . GLY A 1 228 ? 18.361 -24.584 -9.410 1.00 87.12 228 GLY A C 1
ATOM 1731 O O . GLY A 1 228 ? 19.201 -25.119 -8.691 1.00 87.12 228 GLY A O 1
ATOM 1732 N N . GLU A 1 229 ? 18.319 -24.801 -10.731 1.00 88.75 229 GLU A N 1
ATOM 1733 C CA . GLU A 1 229 ? 19.234 -25.721 -11.428 1.00 88.75 229 GLU A CA 1
ATOM 1734 C C . GLU A 1 229 ? 20.600 -25.092 -11.761 1.00 88.75 229 GLU A C 1
ATOM 1736 O O . GLU A 1 229 ? 21.620 -25.780 -11.697 1.00 88.75 229 GLU A O 1
ATOM 1741 N N . ASP A 1 230 ? 20.642 -23.793 -12.086 1.00 92.12 230 ASP A N 1
ATOM 1742 C CA . ASP A 1 230 ? 21.863 -23.067 -12.472 1.00 92.12 230 ASP A CA 1
ATOM 1743 C C . ASP A 1 230 ? 22.055 -21.810 -11.610 1.00 92.12 230 ASP A C 1
ATOM 1745 O O . ASP A 1 230 ? 21.624 -20.706 -11.950 1.00 92.12 230 ASP A O 1
ATOM 1749 N N . GLU A 1 231 ? 22.724 -21.986 -10.470 1.00 91.00 231 GLU A N 1
ATOM 1750 C CA . GLU A 1 231 ? 22.931 -20.927 -9.478 1.00 91.00 231 GLU A CA 1
ATOM 1751 C C . GLU A 1 231 ? 23.729 -19.734 -10.033 1.00 91.00 231 GLU A C 1
ATOM 1753 O O . GLU A 1 231 ? 23.475 -18.592 -9.650 1.00 91.00 231 GLU A O 1
ATOM 1758 N N . GLN A 1 232 ? 24.670 -19.965 -10.957 1.00 91.94 232 GLN A N 1
ATOM 1759 C CA . GLN A 1 232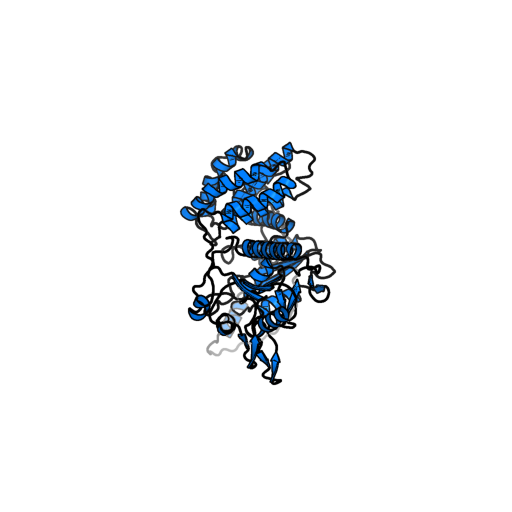 ? 25.486 -18.891 -11.536 1.00 91.94 232 GLN A CA 1
ATOM 1760 C C . GLN A 1 232 ? 24.664 -18.032 -12.495 1.00 91.94 232 GLN A C 1
ATOM 1762 O O . GLN A 1 232 ? 24.674 -16.802 -12.383 1.00 91.94 232 GLN A O 1
ATOM 1767 N N . ARG A 1 233 ? 23.914 -18.671 -13.401 1.00 94.00 233 ARG A N 1
ATOM 1768 C CA . ARG A 1 233 ? 22.985 -17.978 -14.301 1.00 94.00 233 ARG A CA 1
ATOM 1769 C C . ARG A 1 233 ? 21.907 -17.234 -13.521 1.00 94.00 233 ARG A C 1
ATOM 1771 O O . ARG A 1 233 ? 21.569 -16.103 -13.858 1.00 94.00 233 ARG A O 1
ATOM 1778 N N . GLU A 1 234 ? 21.363 -17.846 -12.478 1.00 94.06 234 GLU A N 1
ATOM 1779 C CA . GLU A 1 234 ? 20.329 -17.221 -11.658 1.00 94.06 234 GLU A CA 1
ATOM 1780 C C . GLU A 1 234 ? 20.867 -16.052 -10.834 1.00 94.06 234 GLU A C 1
ATOM 1782 O O . GLU A 1 234 ? 20.204 -15.022 -10.754 1.00 94.06 234 GLU A O 1
ATOM 1787 N N . ALA A 1 235 ? 22.076 -16.141 -10.275 1.00 93.75 235 ALA A N 1
ATOM 1788 C CA . ALA A 1 235 ? 22.706 -15.008 -9.595 1.00 93.75 235 ALA A CA 1
ATOM 1789 C C . ALA A 1 235 ? 22.889 -13.807 -10.542 1.00 93.75 235 ALA A C 1
ATOM 1791 O O . ALA A 1 235 ? 22.617 -12.664 -10.161 1.00 93.75 235 ALA A O 1
ATOM 1792 N N . LEU A 1 236 ? 23.297 -14.074 -11.787 1.00 94.75 236 LEU A N 1
ATOM 1793 C CA . LEU A 1 236 ? 23.427 -13.072 -12.844 1.00 94.75 236 LEU A CA 1
ATOM 1794 C C . LEU A 1 236 ? 22.082 -12.400 -13.146 1.00 94.75 236 LEU A C 1
ATOM 1796 O O . LEU A 1 236 ? 21.941 -11.180 -13.043 1.00 94.75 236 LEU A O 1
ATOM 1800 N N . LEU A 1 237 ? 21.064 -13.205 -13.453 1.00 95.81 237 LEU A N 1
ATOM 1801 C CA . LEU A 1 237 ? 19.726 -12.711 -13.768 1.00 95.81 237 LEU A CA 1
ATOM 1802 C C . LEU A 1 237 ? 19.091 -11.986 -12.582 1.00 95.81 237 LEU A C 1
ATOM 1804 O O . LEU A 1 237 ? 18.433 -10.969 -12.781 1.00 95.81 237 LEU A O 1
ATOM 1808 N N . ALA A 1 238 ? 19.326 -12.436 -11.349 1.00 95.69 238 ALA A N 1
ATOM 1809 C CA . ALA A 1 238 ? 18.870 -11.746 -10.148 1.00 95.69 238 ALA A CA 1
ATOM 1810 C C . ALA A 1 238 ? 19.430 -10.318 -10.072 1.00 95.69 238 ALA A C 1
ATOM 1812 O O . ALA A 1 238 ? 18.678 -9.386 -9.782 1.00 95.69 238 ALA A O 1
ATOM 1813 N N . ALA A 1 239 ? 20.717 -10.121 -10.379 1.00 96.75 239 ALA A N 1
ATOM 1814 C CA . ALA A 1 239 ? 21.333 -8.795 -10.432 1.00 96.75 239 ALA A CA 1
ATOM 1815 C C . ALA A 1 239 ? 20.764 -7.927 -11.570 1.00 96.75 239 ALA A C 1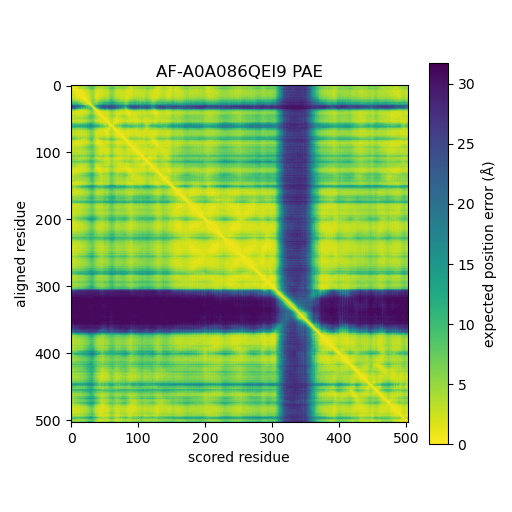
ATOM 1817 O O . ALA A 1 239 ? 20.507 -6.735 -11.371 1.00 96.75 239 ALA A O 1
ATOM 1818 N N . MET A 1 240 ? 20.514 -8.515 -12.743 1.00 97.31 240 MET A N 1
ATOM 1819 C CA . MET A 1 240 ? 19.929 -7.811 -13.889 1.00 97.31 240 MET A CA 1
ATOM 1820 C C . MET A 1 240 ? 18.476 -7.385 -13.632 1.00 97.31 240 MET A C 1
ATOM 1822 O O . MET A 1 240 ? 18.124 -6.221 -13.825 1.00 97.31 240 MET A O 1
ATOM 1826 N N . PHE A 1 241 ? 17.630 -8.289 -13.136 1.00 96.62 241 PHE A N 1
ATOM 1827 C CA . PHE A 1 241 ? 16.239 -7.979 -12.798 1.00 96.62 241 PHE A CA 1
ATOM 1828 C C . PHE A 1 241 ? 16.136 -6.986 -11.644 1.00 96.62 241 PHE A C 1
ATOM 1830 O O . PHE A 1 241 ? 15.326 -6.061 -11.705 1.00 96.62 241 PHE A O 1
ATOM 1837 N N . TRP A 1 242 ? 16.996 -7.113 -10.629 1.00 97.38 242 TRP A N 1
ATOM 1838 C CA . TRP A 1 242 ? 17.119 -6.110 -9.574 1.00 97.38 242 TRP A CA 1
ATOM 1839 C C . TRP A 1 242 ? 17.488 -4.735 -10.141 1.00 97.38 242 TRP A C 1
ATOM 1841 O O . TRP A 1 242 ? 16.915 -3.728 -9.734 1.00 97.38 242 TRP A O 1
ATOM 1851 N N . THR A 1 243 ? 18.388 -4.682 -11.125 1.00 97.62 243 THR A N 1
ATOM 1852 C CA . THR A 1 243 ? 18.765 -3.433 -11.798 1.00 97.62 243 THR A CA 1
ATOM 1853 C C . THR A 1 243 ? 17.552 -2.775 -12.462 1.00 97.62 243 THR A C 1
ATOM 1855 O O . THR A 1 243 ? 17.289 -1.595 -12.219 1.00 97.62 243 THR A O 1
ATOM 1858 N N . SER A 1 244 ? 16.759 -3.528 -13.231 1.00 96.94 244 SER A N 1
ATOM 1859 C CA . SER A 1 244 ? 15.513 -3.016 -13.822 1.00 96.94 244 SER A CA 1
ATOM 1860 C C . SER A 1 244 ? 14.493 -2.586 -12.761 1.00 96.94 244 SER A C 1
ATOM 1862 O O . SER A 1 244 ? 13.877 -1.527 -12.900 1.00 96.94 244 SER A O 1
ATOM 1864 N N . ALA A 1 245 ? 14.354 -3.353 -11.676 1.00 97.25 245 ALA A N 1
ATOM 1865 C CA . ALA A 1 245 ? 13.464 -3.036 -10.562 1.00 97.25 245 ALA A CA 1
ATOM 1866 C C . ALA A 1 245 ? 13.877 -1.759 -9.813 1.00 97.25 245 ALA A C 1
ATOM 1868 O O . ALA A 1 245 ? 13.011 -1.004 -9.383 1.00 97.25 245 ALA A O 1
ATOM 1869 N N . VAL A 1 246 ? 15.176 -1.476 -9.679 1.00 98.25 246 VAL A N 1
ATOM 1870 C CA . VAL A 1 246 ? 15.685 -0.224 -9.096 1.00 98.25 246 VAL A CA 1
ATOM 1871 C C . VAL A 1 246 ? 15.355 0.967 -9.987 1.00 98.25 246 VAL A C 1
ATOM 1873 O O . VAL A 1 246 ? 14.837 1.968 -9.493 1.00 98.25 246 VAL A O 1
ATOM 1876 N N . VAL A 1 247 ? 15.629 0.862 -11.290 1.00 97.56 247 VAL A N 1
ATOM 1877 C CA . VAL A 1 247 ? 15.379 1.943 -12.258 1.00 97.56 247 VAL A CA 1
ATOM 1878 C C . VAL A 1 247 ? 13.900 2.324 -12.260 1.00 97.56 247 VAL A C 1
ATOM 1880 O O . VAL A 1 247 ? 13.558 3.492 -12.071 1.00 97.56 247 VAL A O 1
ATOM 1883 N N . TRP A 1 248 ? 13.014 1.337 -12.396 1.00 95.94 248 TRP A N 1
ATOM 1884 C CA . TRP A 1 248 ? 11.576 1.583 -12.477 1.00 95.94 248 TRP A CA 1
ATOM 1885 C C . TRP A 1 248 ? 10.901 1.775 -11.121 1.00 95.94 248 TRP A C 1
ATOM 1887 O O . TRP A 1 248 ? 9.980 2.582 -11.017 1.00 95.94 248 TRP A O 1
ATOM 1897 N N . GLY A 1 249 ? 11.376 1.124 -10.061 1.00 96.00 249 GLY A N 1
ATOM 1898 C CA . GLY A 1 249 ? 10.833 1.302 -8.714 1.00 96.00 249 GLY A CA 1
ATOM 1899 C C . GLY A 1 249 ? 11.144 2.676 -8.121 1.00 96.00 249 GLY A C 1
ATOM 1900 O O . GLY A 1 249 ? 10.281 3.268 -7.478 1.00 96.00 249 GLY A O 1
ATOM 1901 N N . LEU A 1 250 ? 12.336 3.224 -8.384 1.00 97.12 250 LEU A N 1
ATOM 1902 C CA . LEU A 1 250 ? 12.700 4.575 -7.942 1.00 97.12 250 LEU A CA 1
ATOM 1903 C C . LEU A 1 250 ? 12.298 5.662 -8.944 1.00 97.12 250 LEU A C 1
ATOM 1905 O O . LEU A 1 250 ? 12.047 6.789 -8.538 1.00 97.12 250 LEU A O 1
ATOM 1909 N N . GLY A 1 251 ? 12.231 5.355 -10.242 1.00 95.56 251 GLY A N 1
ATOM 1910 C CA . GLY A 1 251 ? 12.008 6.355 -11.289 1.00 95.56 251 GLY A CA 1
ATOM 1911 C C . GLY A 1 251 ? 10.648 6.328 -11.980 1.00 95.56 251 GLY A C 1
ATOM 1912 O O . GLY A 1 251 ? 10.324 7.257 -12.718 1.00 95.56 251 GLY A O 1
ATOM 1913 N N . GLY A 1 252 ? 9.825 5.301 -11.759 1.00 92.81 252 GLY A N 1
ATOM 1914 C CA . GLY A 1 252 ? 8.543 5.137 -12.453 1.00 92.81 252 GLY A CA 1
ATOM 1915 C C . GLY A 1 252 ? 7.559 6.285 -12.207 1.00 92.81 252 GLY A C 1
ATOM 1916 O O . GLY A 1 252 ? 6.826 6.666 -13.116 1.00 92.81 252 GLY A O 1
ATOM 1917 N N . HIS A 1 253 ? 7.597 6.896 -11.021 1.00 92.56 253 HIS A N 1
ATOM 1918 C CA . HIS A 1 253 ? 6.758 8.040 -10.638 1.00 92.56 253 HIS A CA 1
ATOM 1919 C C . HIS A 1 253 ? 7.264 9.403 -11.154 1.00 92.56 253 HIS A C 1
ATOM 1921 O O . HIS A 1 253 ? 6.579 10.417 -11.005 1.00 92.56 253 HIS A O 1
ATOM 1927 N N . LEU A 1 254 ? 8.468 9.454 -11.730 1.00 94.25 254 LEU A N 1
ATOM 1928 C CA . LEU A 1 254 ? 9.071 10.691 -12.220 1.00 94.25 254 LEU A CA 1
ATOM 1929 C C . LEU A 1 254 ? 8.509 11.088 -13.584 1.00 94.25 254 LEU A C 1
ATOM 1931 O O . LEU A 1 254 ? 8.168 10.233 -14.406 1.00 94.25 254 LEU A O 1
ATOM 1935 N N . ALA A 1 255 ? 8.494 12.395 -13.840 1.00 91.06 255 ALA A N 1
ATOM 1936 C CA . ALA A 1 255 ? 8.325 12.932 -15.185 1.00 91.06 255 ALA A CA 1
ATOM 1937 C C . ALA A 1 255 ? 9.532 12.572 -16.076 1.00 91.06 255 ALA A C 1
ATOM 1939 O O . ALA A 1 255 ? 10.602 12.207 -15.580 1.00 91.06 255 ALA A O 1
ATOM 1940 N N . GLU A 1 256 ? 9.382 12.712 -17.394 1.00 88.94 256 GLU A N 1
ATOM 1941 C CA . GLU A 1 256 ? 10.401 12.337 -18.389 1.00 88.94 256 GLU A CA 1
ATOM 1942 C C . GLU A 1 256 ? 11.773 12.982 -18.115 1.00 88.94 256 GLU A C 1
ATOM 1944 O O . GLU A 1 256 ? 12.798 12.298 -18.094 1.00 88.94 256 GLU A O 1
ATOM 1949 N N . GLU A 1 257 ? 11.799 14.276 -17.782 1.00 91.69 257 GLU A N 1
ATOM 1950 C CA . GLU A 1 257 ? 13.034 14.988 -17.428 1.00 91.69 257 GLU A CA 1
ATOM 1951 C C . GLU A 1 257 ? 13.714 14.408 -16.175 1.00 91.69 257 GLU A C 1
ATOM 1953 O O . GLU A 1 257 ? 14.942 14.277 -16.123 1.00 91.69 257 GLU A O 1
ATOM 1958 N N . GLY A 1 258 ? 12.920 14.036 -15.165 1.00 94.31 258 GLY A N 1
ATOM 1959 C CA . GLY A 1 258 ? 13.399 13.402 -13.938 1.00 94.31 258 GLY A CA 1
ATOM 1960 C C . GLY A 1 258 ? 13.977 12.013 -14.206 1.00 94.31 258 GLY A C 1
ATOM 1961 O O . GLY A 1 258 ? 15.061 11.696 -13.714 1.00 94.31 258 GLY A O 1
ATOM 1962 N N . ARG A 1 259 ? 13.318 11.216 -15.057 1.00 94.88 259 ARG A N 1
ATOM 1963 C CA . ARG A 1 259 ? 13.820 9.902 -15.489 1.00 94.88 259 ARG A CA 1
ATOM 1964 C C . ARG A 1 259 ? 15.162 10.021 -16.201 1.00 94.88 259 ARG A C 1
ATOM 1966 O O . ARG A 1 259 ? 16.091 9.303 -15.841 1.00 94.88 259 ARG A O 1
ATOM 1973 N N . ALA A 1 260 ? 15.323 10.975 -17.118 1.00 94.69 260 ALA A N 1
ATOM 1974 C CA . ALA A 1 260 ? 16.595 11.191 -17.812 1.00 94.69 260 ALA A CA 1
ATOM 1975 C C . ALA A 1 260 ? 17.744 11.561 -16.850 1.00 94.69 260 ALA A C 1
ATOM 1977 O O . ALA A 1 260 ? 18.875 11.090 -17.008 1.00 94.69 260 ALA A O 1
ATOM 1978 N N . LYS A 1 261 ? 17.476 12.390 -15.831 1.00 96.88 261 LYS A N 1
ATOM 1979 C CA . LYS A 1 261 ? 18.455 12.727 -14.781 1.00 96.88 261 LYS A CA 1
ATOM 1980 C C . LYS A 1 261 ? 18.804 11.513 -13.920 1.00 96.88 261 LYS A C 1
ATOM 1982 O O . LYS A 1 261 ? 19.986 11.231 -13.719 1.00 96.88 261 LYS A O 1
ATOM 1987 N N . LEU A 1 262 ? 17.793 10.780 -13.454 1.00 97.38 262 LEU A N 1
ATOM 1988 C CA . LEU A 1 262 ? 17.975 9.594 -12.619 1.00 97.38 262 LEU A CA 1
ATOM 1989 C C . LEU A 1 262 ? 18.711 8.475 -13.369 1.00 97.38 262 LEU A C 1
ATOM 1991 O O . LEU A 1 262 ? 19.606 7.857 -12.804 1.00 97.38 262 LEU A O 1
ATOM 1995 N N . SER A 1 263 ? 18.397 8.265 -14.647 1.00 97.00 263 SER A N 1
ATOM 1996 C CA . SER A 1 263 ? 19.051 7.297 -15.536 1.00 97.00 263 SER A CA 1
ATOM 1997 C C . SER A 1 263 ? 20.570 7.527 -15.578 1.00 97.00 263 SER A C 1
ATOM 1999 O O . SER A 1 263 ? 21.354 6.637 -15.243 1.00 97.00 263 SER A O 1
ATOM 2001 N N . ARG A 1 264 ? 20.998 8.775 -15.827 1.00 96.62 264 ARG A N 1
ATOM 2002 C CA . ARG A 1 264 ? 22.420 9.172 -15.797 1.00 96.62 264 ARG A CA 1
ATOM 2003 C C . ARG A 1 264 ? 23.055 9.019 -14.414 1.00 96.62 264 ARG A C 1
ATOM 2005 O O . ARG A 1 264 ? 24.210 8.615 -14.311 1.00 96.62 264 ARG A O 1
ATOM 2012 N N . PHE A 1 265 ? 22.317 9.345 -13.354 1.00 97.50 265 PHE A N 1
ATOM 2013 C CA . PHE A 1 265 ? 22.797 9.225 -11.976 1.00 97.50 265 PHE A CA 1
ATOM 2014 C C . PHE A 1 265 ? 23.015 7.763 -11.552 1.00 97.50 265 PHE A C 1
ATOM 2016 O O . PHE A 1 265 ? 24.007 7.450 -10.883 1.00 97.50 265 PHE A O 1
ATOM 2023 N N . LEU A 1 266 ? 22.097 6.870 -11.928 1.00 97.75 266 LEU A N 1
ATOM 2024 C CA . LEU A 1 266 ? 22.123 5.460 -11.550 1.00 97.75 266 LEU A CA 1
ATOM 2025 C C . LEU A 1 266 ? 23.121 4.647 -12.379 1.00 97.75 266 LEU A C 1
ATOM 2027 O O . LEU A 1 266 ? 23.733 3.736 -11.828 1.00 97.75 266 LEU A O 1
ATOM 2031 N N . LEU A 1 267 ? 23.336 4.981 -13.655 1.00 97.19 267 LEU A N 1
ATOM 2032 C CA . LEU A 1 267 ? 24.191 4.215 -14.571 1.00 97.19 267 LEU A CA 1
ATOM 2033 C C . LEU A 1 267 ? 25.565 3.812 -13.985 1.00 97.19 267 LEU A C 1
ATOM 2035 O O . LEU A 1 267 ? 25.840 2.611 -13.920 1.00 97.19 267 LEU A O 1
ATOM 2039 N N . PRO A 1 268 ? 26.428 4.728 -13.495 1.00 96.31 268 PRO A N 1
ATOM 2040 C CA . PRO A 1 268 ? 27.725 4.337 -12.933 1.00 96.31 268 PRO A CA 1
ATOM 2041 C C . PRO A 1 268 ? 27.603 3.503 -11.647 1.00 96.31 268 PRO A C 1
ATOM 2043 O O . PRO A 1 268 ? 28.447 2.648 -11.384 1.00 96.31 268 PRO A O 1
ATOM 2046 N N . ARG A 1 269 ? 26.547 3.716 -10.852 1.00 96.88 269 ARG A N 1
ATOM 2047 C CA . ARG A 1 269 ? 26.305 3.000 -9.587 1.00 96.88 269 ARG A CA 1
ATOM 2048 C C . ARG A 1 269 ? 25.824 1.572 -9.819 1.00 96.88 269 ARG A C 1
ATOM 2050 O O . ARG A 1 269 ? 26.220 0.668 -9.088 1.00 96.88 269 ARG A O 1
ATOM 2057 N N . LEU A 1 270 ? 24.991 1.376 -10.838 1.00 96.94 270 LEU A N 1
ATOM 2058 C CA . LEU A 1 270 ? 24.480 0.070 -11.243 1.00 96.94 270 LEU A CA 1
ATOM 2059 C C . LEU A 1 270 ? 25.563 -0.754 -11.947 1.00 96.94 270 LEU A C 1
ATOM 2061 O O . LEU A 1 270 ? 25.701 -1.931 -11.635 1.00 96.94 270 LEU A O 1
ATOM 2065 N N . ARG A 1 271 ? 26.418 -0.133 -12.774 1.00 95.38 271 ARG A N 1
ATOM 2066 C CA . ARG A 1 271 ? 27.598 -0.794 -13.374 1.00 95.38 271 ARG A CA 1
ATOM 2067 C C . ARG A 1 271 ? 28.550 -1.400 -12.345 1.00 95.38 271 ARG A C 1
ATOM 2069 O O . ARG A 1 271 ? 29.132 -2.448 -12.588 1.00 95.38 271 ARG A O 1
ATOM 2076 N N . ALA A 1 272 ? 28.695 -0.766 -11.183 1.00 94.62 272 ALA A N 1
ATOM 2077 C CA . ALA A 1 272 ? 29.524 -1.293 -10.100 1.00 94.62 272 ALA A CA 1
ATOM 2078 C C . ALA A 1 272 ? 28.934 -2.550 -9.424 1.00 94.62 272 ALA A C 1
ATOM 2080 O O . ALA A 1 272 ? 29.611 -3.176 -8.610 1.00 94.62 272 ALA A O 1
ATOM 2081 N N . LYS A 1 273 ? 27.670 -2.893 -9.711 1.00 94.88 273 LYS A N 1
ATOM 2082 C CA . LYS A 1 273 ? 26.909 -3.972 -9.061 1.00 94.88 273 LYS A CA 1
ATOM 2083 C C . LYS A 1 273 ? 26.486 -5.075 -10.037 1.00 94.88 273 LYS A C 1
ATOM 2085 O O . LYS A 1 273 ? 26.463 -6.235 -9.650 1.00 94.88 273 LYS A O 1
ATOM 2090 N N . CYS A 1 274 ? 26.186 -4.717 -11.284 1.00 94.69 274 CYS A N 1
ATOM 2091 C CA . CYS A 1 274 ? 25.786 -5.609 -12.371 1.00 94.69 274 CYS A CA 1
ATOM 2092 C C . CYS A 1 274 ? 26.666 -5.299 -13.591 1.00 94.69 274 CYS A C 1
ATOM 2094 O O . CYS A 1 274 ? 26.592 -4.203 -14.157 1.00 94.69 274 CYS A O 1
ATOM 2096 N N . ALA A 1 275 ? 27.545 -6.238 -13.953 1.00 91.12 275 ALA A N 1
ATOM 2097 C CA . ALA A 1 275 ? 28.575 -6.030 -14.973 1.00 91.12 275 ALA A CA 1
ATOM 2098 C C . ALA A 1 275 ? 27.975 -5.870 -16.380 1.00 91.12 275 ALA A C 1
ATOM 2100 O O . ALA A 1 275 ? 28.525 -5.148 -17.208 1.00 91.12 275 ALA A O 1
ATOM 2101 N N . GLU A 1 276 ? 26.800 -6.450 -16.604 1.00 92.94 276 GLU A N 1
ATOM 2102 C CA . GLU A 1 276 ? 26.038 -6.457 -17.857 1.00 92.94 276 GLU A CA 1
ATOM 2103 C C . GLU A 1 276 ? 25.531 -5.046 -18.197 1.00 92.94 276 GLU A C 1
ATOM 2105 O O . GLU A 1 276 ? 25.365 -4.686 -19.358 1.00 92.94 276 GLU A O 1
ATOM 2110 N N . VAL A 1 277 ? 25.368 -4.179 -17.189 1.00 91.62 277 VAL A N 1
ATOM 2111 C CA . VAL A 1 277 ? 25.104 -2.739 -17.388 1.00 91.62 277 VAL A CA 1
ATOM 2112 C C . VAL A 1 277 ? 26.319 -2.039 -18.015 1.00 91.62 277 VAL A C 1
ATOM 2114 O O . VAL A 1 277 ? 26.201 -0.974 -18.624 1.00 91.62 277 VAL A O 1
ATOM 2117 N N . GLY A 1 278 ? 27.517 -2.607 -17.861 1.00 86.62 278 GLY A N 1
ATOM 2118 C CA . GLY A 1 278 ? 28.747 -2.128 -18.488 1.00 86.62 278 GLY A CA 1
ATOM 2119 C C . GLY A 1 278 ? 28.752 -2.295 -20.007 1.00 86.62 278 GLY A C 1
ATOM 2120 O O . GLY A 1 278 ? 29.410 -1.514 -20.689 1.00 86.62 278 GLY A O 1
ATOM 2121 N N . GLU A 1 279 ? 27.983 -3.249 -20.535 1.00 90.06 279 GLU A N 1
ATOM 2122 C CA . GLU A 1 279 ? 27.812 -3.451 -21.980 1.00 90.06 279 GLU A CA 1
ATOM 2123 C C . GLU A 1 279 ? 26.922 -2.375 -22.615 1.00 90.06 279 GLU A C 1
ATOM 2125 O O . GLU A 1 279 ? 26.974 -2.136 -23.823 1.00 90.06 279 GLU A O 1
ATOM 2130 N N . LEU A 1 280 ? 26.124 -1.682 -21.798 1.00 90.12 280 LEU A N 1
ATOM 2131 C CA . LEU A 1 280 ? 25.321 -0.555 -22.246 1.00 90.12 280 LEU A CA 1
ATOM 2132 C C . LEU A 1 280 ? 26.209 0.671 -22.494 1.00 90.12 280 LEU A C 1
ATOM 2134 O O . LEU A 1 280 ? 27.100 0.981 -21.702 1.00 90.12 280 LEU A O 1
ATOM 2138 N N . GLY A 1 281 ? 25.936 1.421 -23.565 1.00 89.56 281 GLY A N 1
ATOM 2139 C CA . GLY A 1 281 ? 26.657 2.659 -23.885 1.00 89.56 281 GLY A CA 1
ATOM 2140 C C . GLY A 1 281 ? 26.514 3.749 -22.810 1.00 89.56 281 GLY A C 1
ATOM 2141 O O . GLY A 1 281 ? 25.601 3.727 -21.992 1.00 89.56 281 GLY A O 1
ATOM 2142 N N . GLU A 1 282 ? 27.406 4.744 -22.803 1.00 88.62 282 GLU A N 1
ATOM 2143 C CA . GLU A 1 282 ? 27.397 5.836 -21.803 1.00 88.62 282 GLU A CA 1
ATOM 2144 C C . GLU A 1 282 ? 26.134 6.708 -21.827 1.00 88.62 282 GLU A C 1
ATOM 2146 O O . GLU A 1 282 ? 25.759 7.269 -20.803 1.00 88.62 282 GLU A O 1
ATOM 2151 N N . ASN A 1 283 ? 25.468 6.790 -22.980 1.00 89.31 283 ASN A N 1
ATOM 2152 C CA . ASN A 1 283 ? 24.247 7.573 -23.179 1.00 89.31 283 ASN A CA 1
ATOM 2153 C C . ASN A 1 283 ? 22.988 6.695 -23.247 1.00 89.31 283 ASN A C 1
ATOM 2155 O O . ASN A 1 283 ? 21.985 7.118 -23.820 1.00 89.31 283 ASN A O 1
ATOM 2159 N N . VAL A 1 284 ? 23.050 5.463 -22.729 1.00 94.38 284 VAL A N 1
ATOM 2160 C CA . VAL A 1 284 ? 21.875 4.591 -22.664 1.00 94.38 284 VAL A CA 1
ATOM 2161 C C . VAL A 1 284 ? 20.793 5.238 -21.805 1.00 94.38 284 VAL A C 1
ATOM 2163 O O . VAL A 1 284 ? 21.080 5.782 -20.737 1.00 94.38 284 VAL A O 1
ATOM 2166 N N . ASP A 1 285 ? 19.545 5.145 -22.252 1.00 94.81 285 ASP A N 1
ATOM 2167 C CA . ASP A 1 285 ? 18.422 5.358 -21.357 1.00 94.81 285 ASP A CA 1
ATOM 2168 C C . ASP A 1 285 ? 18.051 4.036 -20.679 1.00 94.81 285 ASP A C 1
ATOM 2170 O O . ASP A 1 285 ? 17.539 3.115 -21.315 1.00 94.81 285 ASP A O 1
ATOM 2174 N N . LEU A 1 286 ? 18.311 3.941 -19.374 1.00 96.38 286 LEU A N 1
ATOM 2175 C CA . LEU A 1 286 ? 17.961 2.781 -18.559 1.00 96.38 286 LEU A CA 1
ATOM 2176 C C . LEU A 1 286 ? 16.450 2.483 -18.538 1.00 96.38 286 LEU A C 1
ATOM 2178 O O . LEU A 1 286 ? 16.072 1.350 -18.247 1.00 96.38 286 LEU A O 1
ATOM 2182 N N . PHE A 1 287 ? 15.584 3.453 -18.857 1.00 95.81 287 PHE A N 1
ATOM 2183 C CA . PHE A 1 287 ? 14.137 3.222 -18.979 1.00 95.81 287 PHE A CA 1
ATOM 2184 C C . PHE A 1 287 ? 13.735 2.612 -20.331 1.00 95.81 287 PHE A C 1
ATOM 2186 O O . PHE A 1 287 ? 12.622 2.107 -20.454 1.00 95.81 287 PHE A O 1
ATOM 2193 N N . ALA A 1 288 ? 14.633 2.608 -21.321 1.00 95.69 288 ALA A N 1
ATOM 2194 C CA . ALA A 1 288 ? 14.385 2.102 -22.672 1.00 95.69 288 ALA A CA 1
ATOM 2195 C C . ALA A 1 288 ? 14.889 0.659 -22.892 1.00 95.69 288 ALA A C 1
ATOM 2197 O O . ALA A 1 288 ? 14.901 0.164 -24.023 1.00 95.69 288 ALA A O 1
ATOM 2198 N N . VAL A 1 289 ? 15.326 -0.028 -21.831 1.00 96.19 289 VAL A N 1
ATOM 2199 C CA . VAL A 1 289 ? 15.878 -1.390 -21.893 1.00 96.19 289 VAL A CA 1
ATOM 2200 C C . VAL A 1 289 ? 15.116 -2.362 -20.994 1.00 96.19 289 VAL A C 1
ATOM 2202 O O . VAL A 1 289 ? 14.531 -1.975 -19.982 1.00 96.19 289 VAL A O 1
ATOM 2205 N N . TYR A 1 290 ? 15.157 -3.644 -21.346 1.00 96.06 290 TYR A N 1
ATOM 2206 C CA . TYR A 1 290 ? 14.640 -4.749 -20.540 1.00 96.06 290 TYR A CA 1
ATOM 2207 C C . TYR A 1 290 ? 15.675 -5.877 -20.441 1.00 96.06 290 TYR A C 1
ATOM 2209 O O . TYR A 1 290 ? 16.625 -5.939 -21.224 1.00 96.06 290 TYR A O 1
ATOM 2217 N N . VAL A 1 291 ? 15.500 -6.763 -19.462 1.00 96.75 291 VAL A N 1
ATOM 2218 C CA . VAL A 1 291 ? 16.328 -7.965 -19.297 1.00 96.75 291 VAL A CA 1
ATOM 2219 C C . VAL A 1 291 ? 15.853 -9.031 -20.277 1.00 96.75 291 VAL A C 1
ATOM 2221 O O . VAL A 1 291 ? 14.687 -9.413 -20.222 1.00 96.75 291 VAL A O 1
ATOM 2224 N N . HIS A 1 292 ? 16.745 -9.533 -21.130 1.00 95.31 292 HIS A N 1
ATOM 2225 C CA . HIS A 1 292 ? 16.471 -10.655 -22.026 1.00 95.31 292 HIS A CA 1
ATOM 2226 C C . HIS A 1 292 ? 17.110 -11.944 -21.459 1.00 95.31 292 HIS A C 1
ATOM 2228 O O . HIS A 1 292 ? 18.332 -12.117 -21.561 1.00 95.31 292 HIS A O 1
ATOM 2234 N N . PRO A 1 293 ? 16.329 -12.839 -20.816 1.00 93.94 293 PRO A N 1
ATOM 2235 C CA . PRO A 1 293 ? 16.869 -13.950 -20.023 1.00 93.94 293 PRO A CA 1
ATOM 2236 C C . PRO A 1 293 ? 17.624 -15.012 -20.824 1.00 93.94 293 PRO A C 1
ATOM 2238 O O . PRO A 1 293 ? 18.459 -15.721 -20.264 1.00 93.94 293 PRO A O 1
ATOM 2241 N N . GLU A 1 294 ? 17.328 -15.153 -22.114 1.00 92.81 294 GLU A N 1
ATOM 2242 C CA . GLU A 1 294 ? 17.937 -16.160 -22.983 1.00 92.81 294 GLU A CA 1
ATOM 2243 C C . GLU A 1 294 ? 19.323 -15.732 -23.475 1.00 92.81 294 GLU A C 1
ATOM 2245 O O . GLU A 1 294 ? 20.200 -16.576 -23.642 1.00 92.81 294 GLU A O 1
ATOM 2250 N N . SER A 1 295 ? 19.535 -14.430 -23.696 1.00 93.75 295 SER A N 1
ATOM 2251 C CA . SER A 1 295 ? 20.842 -13.889 -24.108 1.00 93.75 295 SER A CA 1
ATOM 2252 C C . SER A 1 295 ? 21.686 -13.390 -22.942 1.00 93.75 295 SER A C 1
ATOM 2254 O O . SER A 1 295 ? 22.833 -13.017 -23.168 1.00 93.75 295 SER A O 1
ATOM 2256 N N . LEU A 1 296 ? 21.130 -13.370 -21.724 1.00 95.44 296 LEU A N 1
ATOM 2257 C CA . LEU A 1 296 ? 21.783 -12.853 -20.518 1.00 95.44 296 LEU A CA 1
ATOM 2258 C C . LEU A 1 296 ? 22.283 -11.409 -20.694 1.00 95.44 296 LEU A C 1
ATOM 2260 O O . LEU A 1 296 ? 23.345 -11.043 -20.205 1.00 95.44 296 LEU A O 1
ATOM 2264 N N . SER A 1 297 ? 21.512 -10.587 -21.410 1.00 95.94 297 SER A N 1
ATOM 2265 C CA . SER A 1 297 ? 21.878 -9.204 -21.723 1.00 95.94 297 SER A CA 1
ATOM 2266 C C . SER A 1 297 ? 20.693 -8.252 -21.566 1.00 95.94 297 SER A C 1
ATOM 2268 O O . SER A 1 297 ? 19.528 -8.660 -21.534 1.00 95.94 297 SER A O 1
ATOM 2270 N N . PHE A 1 298 ? 20.983 -6.955 -21.484 1.00 96.62 298 PHE A N 1
ATOM 2271 C CA . PHE A 1 298 ? 19.960 -5.923 -21.621 1.00 96.62 298 PHE A CA 1
ATOM 2272 C C . PHE A 1 298 ? 19.683 -5.669 -23.106 1.00 96.62 298 PHE A C 1
ATOM 2274 O O . PHE A 1 298 ? 20.609 -5.453 -23.889 1.00 96.62 298 PHE A O 1
ATOM 2281 N N . ALA A 1 299 ? 18.413 -5.691 -23.499 1.00 95.31 299 ALA A N 1
ATOM 2282 C CA . ALA A 1 299 ? 17.966 -5.441 -24.867 1.00 95.31 299 ALA A CA 1
ATOM 2283 C C . ALA A 1 299 ? 17.062 -4.196 -24.921 1.00 95.31 299 ALA A C 1
ATOM 2285 O O . ALA A 1 299 ? 16.399 -3.875 -23.932 1.00 95.31 299 ALA A O 1
ATOM 2286 N N . PRO A 1 300 ? 17.010 -3.469 -26.051 1.00 95.38 300 PRO A N 1
ATOM 2287 C CA . PRO A 1 300 ? 16.151 -2.296 -26.176 1.00 95.38 300 PRO A CA 1
ATOM 2288 C C . PRO A 1 300 ? 14.675 -2.702 -26.265 1.00 95.38 300 PRO A C 1
ATOM 2290 O O . PRO A 1 300 ? 14.331 -3.653 -26.973 1.00 95.38 300 PRO A O 1
ATOM 2293 N N . LEU A 1 301 ? 13.787 -1.949 -25.613 1.00 94.69 301 LEU A N 1
ATOM 2294 C CA . LEU A 1 301 ? 12.335 -2.186 -25.646 1.00 94.69 301 LEU A CA 1
ATOM 2295 C C . LEU A 1 301 ? 11.759 -2.143 -27.068 1.00 94.69 301 LEU A C 1
ATOM 2297 O O . LEU A 1 301 ? 10.812 -2.868 -27.366 1.00 94.69 301 LEU A O 1
ATOM 2301 N N . SER A 1 302 ? 12.363 -1.365 -27.971 1.00 92.56 302 SER A N 1
ATOM 2302 C CA . SER A 1 302 ? 11.993 -1.329 -29.393 1.00 92.56 302 SER A CA 1
ATOM 2303 C C . SER A 1 302 ? 12.040 -2.695 -30.078 1.00 92.56 302 SER A C 1
ATOM 2305 O O . SER A 1 302 ? 11.271 -2.929 -31.008 1.00 92.56 302 SER A O 1
ATOM 2307 N N . SER A 1 303 ? 12.884 -3.621 -29.607 1.00 92.69 303 SER A N 1
ATOM 2308 C CA . SER A 1 303 ? 12.956 -4.986 -30.149 1.00 92.69 303 SER A CA 1
ATOM 2309 C C . SER A 1 303 ? 11.687 -5.813 -29.907 1.00 92.69 303 SER A C 1
ATOM 2311 O O . SER A 1 303 ? 11.444 -6.776 -30.630 1.00 92.69 303 SER A O 1
ATOM 2313 N N . LEU A 1 304 ? 10.861 -5.425 -28.930 1.00 90.31 304 LEU A N 1
ATOM 2314 C CA . LEU A 1 304 ? 9.592 -6.080 -28.601 1.00 90.31 304 LEU A CA 1
ATOM 2315 C C . LEU A 1 304 ? 8.402 -5.509 -29.389 1.00 90.31 304 LEU A C 1
ATOM 2317 O O . LEU A 1 304 ? 7.296 -6.052 -29.329 1.00 90.31 304 LEU A O 1
ATOM 2321 N N . LEU A 1 305 ? 8.598 -4.417 -30.135 1.00 88.31 305 LEU A N 1
ATOM 2322 C CA . LEU A 1 305 ? 7.550 -3.833 -30.964 1.00 88.31 305 LEU A CA 1
ATOM 2323 C C . LEU A 1 305 ? 7.344 -4.696 -32.213 1.00 88.31 305 LEU A C 1
ATOM 2325 O O . LEU A 1 305 ? 8.198 -4.769 -33.095 1.00 88.31 305 LEU A O 1
ATOM 2329 N N . THR A 1 306 ? 6.184 -5.344 -32.314 1.00 70.31 306 THR A N 1
ATOM 2330 C CA . THR A 1 306 ? 5.808 -6.102 -33.513 1.00 70.31 306 THR A CA 1
ATOM 2331 C C . THR A 1 306 ? 5.385 -5.144 -34.636 1.00 70.31 306 THR A C 1
ATOM 2333 O O . THR A 1 306 ? 4.436 -4.374 -34.457 1.00 70.31 306 THR A O 1
ATOM 2336 N N . PRO A 1 307 ? 6.019 -5.184 -35.825 1.00 58.19 307 PRO A N 1
ATOM 2337 C CA . PRO A 1 307 ? 5.574 -4.384 -36.958 1.00 58.19 307 PRO A CA 1
ATOM 2338 C C . PRO A 1 307 ? 4.198 -4.871 -37.423 1.00 58.19 307 PRO A C 1
ATOM 2340 O O . PRO A 1 307 ? 4.053 -6.011 -37.871 1.00 58.19 307 PRO A O 1
ATOM 2343 N N . ARG A 1 308 ? 3.170 -4.017 -37.365 1.00 55.12 308 ARG A N 1
ATOM 2344 C CA . ARG A 1 308 ? 1.918 -4.299 -38.079 1.00 55.12 308 ARG A CA 1
ATOM 2345 C C . ARG A 1 308 ? 2.155 -4.049 -39.565 1.00 55.12 308 ARG A C 1
ATOM 2347 O O . ARG A 1 308 ? 2.369 -2.910 -39.971 1.00 55.12 308 ARG A O 1
ATOM 2354 N N . LEU A 1 309 ? 2.125 -5.110 -40.374 1.00 46.50 309 LEU A N 1
ATOM 2355 C CA . LEU A 1 309 ? 2.093 -4.974 -41.831 1.00 46.50 309 LEU A CA 1
ATOM 2356 C C . LEU A 1 309 ? 0.885 -4.100 -42.220 1.00 46.50 309 LEU A C 1
ATOM 2358 O O . LEU A 1 309 ? -0.200 -4.295 -41.659 1.00 46.50 309 LEU A O 1
ATOM 2362 N N . PRO A 1 310 ? 1.037 -3.139 -43.150 1.00 44.09 310 PRO A N 1
ATOM 2363 C CA . PRO A 1 310 ? -0.091 -2.343 -43.608 1.00 44.09 310 PRO A CA 1
ATOM 2364 C C . PRO A 1 310 ? -1.164 -3.270 -44.198 1.00 44.09 310 PRO A C 1
ATOM 2366 O O . PRO A 1 310 ? -0.822 -4.235 -44.891 1.00 44.09 310 PRO A O 1
ATOM 2369 N N . PRO A 1 311 ? -2.459 -3.015 -43.939 1.00 46.38 311 PRO A N 1
ATOM 2370 C CA . PRO A 1 311 ? -3.511 -3.842 -44.501 1.00 46.38 311 PRO A CA 1
ATOM 2371 C C . PRO A 1 311 ? -3.461 -3.828 -46.023 1.00 46.38 311 PRO A C 1
ATOM 2373 O O . PRO A 1 311 ? -3.355 -2.774 -46.649 1.00 46.38 311 PRO A O 1
ATOM 2376 N N . THR A 1 312 ? -3.604 -5.007 -46.625 1.00 37.59 312 THR A N 1
ATOM 2377 C CA . THR A 1 312 ? -3.836 -5.130 -48.064 1.00 37.59 312 THR A CA 1
ATOM 2378 C C . THR A 1 312 ? -5.140 -4.407 -48.420 1.00 37.59 312 THR A C 1
ATOM 2380 O O . THR A 1 312 ? -6.182 -4.761 -47.854 1.00 37.59 312 THR A O 1
ATOM 2383 N N . PRO A 1 313 ? -5.130 -3.418 -49.331 1.00 39.44 313 PRO A N 1
ATOM 2384 C CA . PRO A 1 313 ? -6.341 -2.701 -49.706 1.00 39.44 313 PRO A CA 1
ATOM 2385 C C . PRO A 1 313 ? -7.355 -3.677 -50.317 1.00 39.44 313 PRO A C 1
ATOM 2387 O O . PRO A 1 313 ? -7.066 -4.359 -51.299 1.00 39.44 313 PRO A O 1
ATOM 2390 N N . ARG A 1 314 ? -8.555 -3.763 -49.730 1.00 42.00 314 ARG A N 1
ATOM 2391 C CA . ARG A 1 314 ? -9.682 -4.498 -50.323 1.00 42.00 314 ARG A CA 1
ATOM 2392 C C . ARG A 1 314 ? -10.357 -3.602 -51.361 1.00 42.00 314 ARG A C 1
ATOM 2394 O O . ARG A 1 314 ? -10.786 -2.501 -51.027 1.00 42.00 314 ARG A O 1
ATOM 2401 N N . SER A 1 315 ? -10.478 -4.068 -52.606 1.00 34.91 315 SER A N 1
ATOM 2402 C CA . SER A 1 315 ? -11.265 -3.370 -53.627 1.00 34.91 315 SER A CA 1
ATOM 2403 C C . SER A 1 315 ? -12.750 -3.458 -53.275 1.00 34.91 315 SER A C 1
ATOM 2405 O O . SER A 1 315 ? -13.325 -4.548 -53.271 1.00 34.91 315 SER A O 1
ATOM 2407 N N . ILE A 1 316 ? -13.381 -2.324 -52.992 1.00 40.47 316 ILE A N 1
ATOM 2408 C CA . ILE A 1 316 ? -14.833 -2.249 -52.840 1.00 40.47 316 ILE A CA 1
ATOM 2409 C C . ILE A 1 316 ? -15.427 -2.270 -54.255 1.00 40.47 316 ILE A C 1
ATOM 2411 O O . ILE A 1 316 ? -15.313 -1.296 -54.995 1.00 40.47 316 ILE A O 1
ATOM 2415 N N . SER A 1 317 ? -16.013 -3.396 -54.669 1.00 35.41 317 SER A N 1
ATOM 2416 C CA . SER A 1 317 ? -16.759 -3.487 -55.927 1.00 35.41 317 SER A CA 1
ATOM 2417 C C . SER A 1 317 ? -18.131 -2.832 -55.751 1.00 35.41 317 SER A C 1
ATOM 2419 O O . SER A 1 317 ? -19.003 -3.396 -55.088 1.00 35.41 317 SER A O 1
ATOM 2421 N N . GLY A 1 318 ? -18.319 -1.650 -56.339 1.00 36.69 318 GLY A N 1
ATOM 2422 C CA . GLY A 1 318 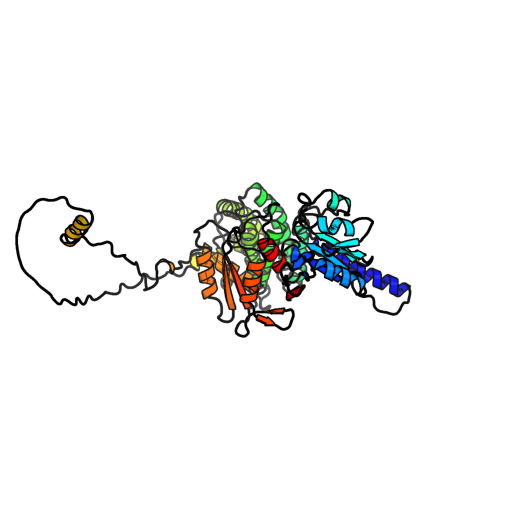? -19.617 -0.985 -56.412 1.00 36.69 318 GLY A CA 1
ATOM 2423 C C . GLY A 1 318 ? -20.608 -1.786 -57.259 1.00 36.69 318 GLY A C 1
ATOM 2424 O O . GLY A 1 318 ? -20.314 -2.156 -58.395 1.00 36.69 318 GLY A O 1
ATOM 2425 N N . LYS A 1 319 ? -21.792 -2.050 -56.705 1.00 33.09 319 LYS A N 1
ATOM 2426 C CA . LYS A 1 319 ? -22.989 -2.386 -57.478 1.00 33.09 319 LYS A CA 1
ATOM 2427 C C . LYS A 1 319 ? -24.043 -1.330 -57.173 1.00 33.09 319 LYS A C 1
ATOM 2429 O O . LYS A 1 319 ? -24.694 -1.384 -56.135 1.00 33.09 319 LYS A O 1
ATOM 2434 N N . ASP A 1 320 ? -24.158 -0.379 -58.093 1.00 36.19 320 ASP A N 1
ATOM 2435 C CA . ASP A 1 320 ? -25.245 0.589 -58.173 1.00 36.19 320 ASP A CA 1
ATOM 2436 C C . ASP A 1 320 ? -26.552 -0.127 -58.537 1.00 36.19 320 ASP A C 1
ATOM 2438 O O . ASP A 1 320 ? -26.642 -0.770 -59.583 1.00 36.19 320 ASP A O 1
ATOM 2442 N N . ASN A 1 321 ? -27.581 0.026 -57.702 1.00 32.34 321 ASN A N 1
ATOM 2443 C CA . ASN A 1 321 ? -28.971 -0.213 -58.087 1.00 32.34 321 ASN A CA 1
ATOM 2444 C C . ASN A 1 321 ? -29.604 1.143 -58.432 1.00 32.34 321 ASN A C 1
ATOM 2446 O O . ASN A 1 321 ? -29.894 1.944 -57.545 1.00 32.34 321 ASN A O 1
ATOM 2450 N N . ARG A 1 322 ? -29.825 1.391 -59.727 1.00 36.97 322 ARG A N 1
ATOM 2451 C CA . ARG A 1 322 ? -30.700 2.458 -60.232 1.00 36.97 322 ARG A CA 1
ATOM 2452 C C . ARG A 1 322 ? -32.057 1.866 -60.621 1.00 36.97 322 ARG A C 1
ATOM 2454 O O . ARG A 1 322 ? -32.103 0.970 -61.455 1.00 36.97 322 ARG A O 1
ATOM 2461 N N . SER A 1 323 ? -33.131 2.442 -60.091 1.00 27.91 323 SER A N 1
ATOM 2462 C CA . SER A 1 323 ? -34.486 2.458 -60.672 1.00 27.91 323 SER A CA 1
ATOM 2463 C C . SER A 1 323 ? -35.222 3.650 -60.043 1.00 27.91 323 SER A C 1
ATOM 2465 O O . SER A 1 323 ? -35.373 3.696 -58.827 1.00 27.91 323 SER A O 1
ATOM 2467 N N . GLU A 1 324 ? -35.348 4.766 -60.763 1.00 28.27 324 GLU A N 1
ATOM 2468 C CA . GLU A 1 324 ? -36.520 5.155 -61.576 1.00 28.27 324 GLU A CA 1
ATOM 2469 C C . GLU A 1 324 ? -37.702 5.696 -60.755 1.00 28.27 324 GLU A C 1
ATOM 2471 O O . GLU A 1 324 ? -38.412 4.940 -60.103 1.00 28.27 324 GLU A O 1
ATOM 2476 N N . ALA A 1 325 ? -37.956 7.005 -60.884 1.00 28.25 325 ALA A N 1
ATOM 2477 C CA . ALA A 1 325 ? -39.297 7.558 -61.091 1.00 28.25 325 ALA A CA 1
ATOM 2478 C C . ALA A 1 325 ? -39.196 9.019 -61.568 1.00 28.25 325 ALA A C 1
ATOM 2480 O O . ALA A 1 325 ? -38.679 9.888 -60.869 1.00 28.25 325 ALA A O 1
ATOM 2481 N N . ALA A 1 326 ? -39.685 9.256 -62.782 1.00 29.78 326 ALA A N 1
ATOM 2482 C CA . ALA A 1 326 ? -39.845 10.554 -63.426 1.00 29.78 326 ALA A CA 1
ATOM 2483 C C . ALA A 1 326 ? -41.154 11.246 -63.003 1.00 29.78 326 ALA A C 1
ATOM 2485 O O . ALA A 1 326 ? -42.116 10.554 -62.661 1.00 29.78 326 ALA A O 1
ATOM 2486 N N . ARG A 1 327 ? -41.217 12.583 -63.127 1.00 29.42 327 ARG A N 1
ATOM 2487 C CA . ARG A 1 327 ? -42.422 13.339 -63.534 1.00 29.42 327 ARG A CA 1
ATOM 2488 C C . ARG A 1 327 ? -42.093 14.782 -63.950 1.00 29.42 327 ARG A C 1
ATOM 2490 O O . ARG A 1 327 ? -41.192 15.401 -63.396 1.00 29.42 327 ARG A O 1
ATOM 2497 N N . GLU A 1 328 ? -42.830 15.231 -64.963 1.00 27.78 328 GLU A N 1
ATOM 2498 C CA . GLU A 1 328 ? -42.707 16.451 -65.777 1.00 27.78 328 GLU A CA 1
ATOM 2499 C C . GLU A 1 328 ? -43.628 17.606 -65.313 1.00 27.78 328 GLU A C 1
ATOM 2501 O O . GLU A 1 328 ? -44.637 17.348 -64.657 1.00 27.78 328 GLU A O 1
ATOM 2506 N N . GLY A 1 329 ? -43.311 18.831 -65.782 1.00 26.91 329 GLY A N 1
ATOM 2507 C CA . GLY A 1 329 ? -44.173 20.034 -65.905 1.00 26.91 329 GLY A CA 1
ATOM 2508 C C . GLY A 1 329 ? -44.090 21.019 -64.726 1.00 26.91 329 GLY A C 1
ATOM 2509 O O . GLY A 1 329 ? -44.034 20.576 -63.588 1.00 26.91 329 GLY A O 1
ATOM 2510 N N . GLU A 1 330 ? -44.084 22.352 -64.847 1.00 27.44 330 GLU A N 1
ATOM 2511 C CA . GLU A 1 330 ? -44.193 23.344 -65.937 1.00 27.44 330 GLU A CA 1
ATOM 2512 C C . GLU A 1 330 ? -43.783 24.725 -65.342 1.00 27.44 330 GLU A C 1
ATOM 2514 O O . GLU A 1 330 ? -43.781 24.889 -64.122 1.00 27.44 330 GLU A O 1
ATOM 2519 N N . GLU A 1 331 ? -43.405 25.696 -66.183 1.00 32.94 331 GLU A N 1
ATOM 2520 C CA . GLU A 1 331 ? -42.911 27.040 -65.811 1.00 32.94 331 GLU A CA 1
ATOM 2521 C C . GLU A 1 331 ? -43.997 28.012 -65.301 1.00 32.94 331 GLU A C 1
ATOM 2523 O O . GLU A 1 331 ? -45.121 28.035 -65.803 1.00 32.94 331 GLU A O 1
ATOM 2528 N N . GLY A 1 332 ? -43.608 28.898 -64.373 1.00 28.16 332 GLY A N 1
ATOM 2529 C CA . GLY A 1 332 ? -44.351 30.098 -63.979 1.00 28.16 332 GLY A CA 1
ATOM 2530 C C . GLY A 1 332 ? -43.527 30.984 -63.036 1.00 28.16 332 GLY A C 1
ATOM 2531 O O . GLY A 1 332 ? -43.237 30.578 -61.914 1.00 28.16 332 GLY A O 1
ATOM 2532 N N . ASP A 1 333 ? -43.140 32.170 -63.512 1.00 33.81 333 ASP A N 1
ATOM 2533 C CA . ASP A 1 333 ? -42.424 33.218 -62.771 1.00 33.81 333 ASP A CA 1
ATOM 2534 C C . ASP A 1 333 ? -43.325 33.894 -61.720 1.00 33.81 333 ASP A C 1
ATOM 2536 O O . ASP A 1 333 ? -44.389 34.402 -62.073 1.00 33.81 333 ASP A O 1
ATOM 2540 N N . ASP A 1 334 ? -42.861 33.999 -60.468 1.00 29.69 334 ASP A N 1
ATOM 2541 C CA . ASP A 1 334 ? -43.127 35.168 -59.617 1.00 29.69 334 ASP A CA 1
ATOM 2542 C C . ASP A 1 334 ? -42.085 35.283 -58.487 1.00 29.69 334 ASP A C 1
ATOM 2544 O O . ASP A 1 334 ? -41.635 34.288 -57.915 1.00 29.69 334 ASP A O 1
ATOM 2548 N N . ALA A 1 335 ? -41.661 36.510 -58.195 1.00 40.44 335 ALA A N 1
ATOM 2549 C CA . ALA A 1 335 ? -40.542 36.820 -57.310 1.00 40.44 335 ALA A CA 1
ATOM 2550 C C . ALA A 1 335 ? -40.977 36.909 -55.834 1.00 40.44 335 ALA A C 1
ATOM 2552 O O . ALA A 1 335 ? -41.829 37.722 -55.481 1.00 40.44 335 ALA A O 1
ATOM 2553 N N . GLY A 1 336 ? -40.332 36.135 -54.951 1.00 33.84 336 GLY A N 1
ATOM 2554 C CA . GLY A 1 336 ? -40.523 36.201 -53.497 1.00 33.84 336 GLY A CA 1
ATOM 2555 C C . GLY A 1 336 ? -39.372 35.540 -52.726 1.00 33.84 336 GLY A C 1
ATOM 2556 O O . GLY A 1 336 ? -38.856 34.514 -53.148 1.00 33.84 336 GLY A O 1
ATOM 2557 N N . GLU A 1 337 ? -38.948 36.178 -51.632 1.00 40.19 337 GLU A N 1
ATOM 2558 C CA . GLU A 1 337 ? -37.746 35.917 -50.817 1.00 40.19 337 GLU A CA 1
ATOM 2559 C C . GLU A 1 337 ? -37.490 34.445 -50.430 1.00 40.19 337 GLU A C 1
ATOM 2561 O O . GLU A 1 337 ? -38.376 33.766 -49.913 1.00 40.19 337 GLU A O 1
ATOM 2566 N N . GLU A 1 338 ? -36.242 33.977 -50.596 1.00 34.59 338 GLU A N 1
ATOM 2567 C CA . GLU A 1 338 ? -35.852 32.601 -50.263 1.00 34.59 338 GLU A CA 1
ATOM 2568 C C . GLU A 1 338 ? -35.371 32.413 -48.809 1.00 34.59 338 GLU A C 1
ATOM 2570 O O . GLU A 1 338 ? -34.515 33.144 -48.300 1.00 34.59 338 GLU A O 1
ATOM 2575 N N . THR A 1 339 ? -35.884 31.367 -48.156 1.00 48.03 339 THR A N 1
ATOM 2576 C CA . THR A 1 339 ? -35.536 30.934 -46.791 1.00 48.03 339 THR A CA 1
ATOM 2577 C C . THR A 1 339 ? -34.423 29.876 -46.796 1.00 48.03 339 THR A C 1
ATOM 2579 O O . THR A 1 339 ? -34.077 29.303 -47.827 1.00 48.03 339 THR A O 1
ATOM 2582 N N . SER A 1 340 ? -33.818 29.607 -45.632 1.00 41.34 340 SER A N 1
ATOM 2583 C CA . SER A 1 340 ? -32.636 28.740 -45.469 1.00 41.34 340 SER A CA 1
ATOM 2584 C C . SER A 1 340 ? -32.779 27.309 -46.003 1.00 41.34 340 SER A C 1
ATOM 2586 O O . SER A 1 340 ? -31.764 26.666 -46.242 1.00 41.34 340 SER A O 1
ATOM 2588 N N . GLU A 1 341 ? -34.001 26.825 -46.223 1.00 43.94 341 GLU A N 1
ATOM 2589 C CA . GLU A 1 341 ? -34.271 25.499 -46.792 1.00 43.94 341 GLU A CA 1
ATOM 2590 C C . GLU A 1 341 ? -34.025 25.447 -48.314 1.00 43.94 341 GLU A C 1
ATOM 2592 O O . GLU A 1 341 ? -33.597 24.418 -48.833 1.00 43.94 341 GLU A O 1
ATOM 2597 N N . GLN A 1 342 ? -34.155 26.572 -49.030 1.00 38.25 342 GLN A N 1
ATOM 2598 C CA . GLN A 1 342 ? -33.914 26.641 -50.481 1.00 38.25 342 GLN A CA 1
ATOM 2599 C C . GLN A 1 342 ? -32.418 26.616 -50.844 1.00 38.25 342 GLN A C 1
ATOM 2601 O O . GLN A 1 342 ? -32.035 26.098 -51.896 1.00 38.25 342 GLN A O 1
ATOM 2606 N N . ARG A 1 343 ? -31.536 27.058 -49.933 1.00 43.94 343 ARG A N 1
ATOM 2607 C CA . ARG A 1 343 ? -30.072 26.954 -50.110 1.00 43.94 343 ARG A CA 1
ATOM 2608 C C . ARG A 1 343 ? -29.565 25.513 -50.090 1.00 43.94 343 ARG A C 1
ATOM 2610 O O . ARG A 1 343 ? -28.599 25.200 -50.790 1.00 43.94 343 ARG A O 1
ATOM 2617 N N . ASP A 1 344 ? -30.206 24.645 -49.312 1.00 44.91 344 ASP A N 1
ATOM 2618 C CA . ASP A 1 344 ? -29.803 23.241 -49.188 1.00 44.91 344 ASP A CA 1
ATOM 2619 C C . ASP A 1 344 ? -30.269 22.399 -50.389 1.00 44.91 344 ASP A C 1
ATOM 2621 O O . ASP A 1 344 ? -29.625 21.409 -50.755 1.00 44.91 344 ASP A O 1
ATOM 2625 N N . GLU A 1 345 ? -31.327 22.829 -51.079 1.00 42.19 345 GLU A N 1
ATOM 2626 C CA . GLU A 1 345 ? -31.857 22.157 -52.268 1.00 42.19 345 GLU A CA 1
ATOM 2627 C C . GLU A 1 345 ? -31.078 22.523 -53.550 1.00 42.19 345 GLU A C 1
ATOM 2629 O O . GLU A 1 345 ? -30.794 21.653 -54.384 1.00 42.19 345 GLU A O 1
ATOM 2634 N N . GLU A 1 346 ? -30.593 23.767 -53.674 1.00 40.28 346 GLU A N 1
ATOM 2635 C CA . GLU A 1 346 ? -29.701 24.177 -54.775 1.00 40.28 346 GLU A CA 1
ATOM 2636 C C . GLU A 1 346 ? -28.302 23.524 -54.667 1.00 40.28 346 GLU A C 1
ATOM 2638 O O . GLU A 1 346 ? -27.677 23.171 -55.677 1.00 40.28 346 GLU A O 1
ATOM 2643 N N . ALA A 1 347 ? -27.834 23.266 -53.439 1.00 41.09 347 ALA A N 1
ATOM 2644 C CA . ALA A 1 347 ? -26.588 22.547 -53.165 1.00 41.09 347 ALA A CA 1
ATOM 2645 C C . ALA A 1 347 ? -26.656 21.049 -53.521 1.00 41.09 347 ALA A C 1
ATOM 2647 O O . ALA A 1 347 ? -25.622 20.456 -53.830 1.00 41.09 347 ALA A O 1
ATOM 2648 N N . ARG A 1 348 ? -27.852 20.441 -53.539 1.00 42.53 348 ARG A N 1
ATOM 2649 C CA . ARG A 1 348 ? -28.065 19.059 -54.014 1.00 42.53 348 ARG A CA 1
ATOM 2650 C C . ARG A 1 348 ? -28.070 18.944 -55.541 1.00 42.53 348 ARG A C 1
ATOM 2652 O O . ARG A 1 348 ? -27.642 17.920 -56.068 1.00 42.53 348 ARG A O 1
ATOM 2659 N N . ARG A 1 349 ? -28.501 19.988 -56.265 1.00 40.81 349 ARG A N 1
ATOM 2660 C CA . ARG A 1 349 ? -28.491 20.029 -57.746 1.00 40.81 349 ARG A CA 1
ATOM 2661 C C . ARG A 1 349 ? -27.095 20.218 -58.340 1.00 40.81 349 ARG A C 1
ATOM 2663 O O . ARG A 1 349 ? -26.802 19.693 -59.412 1.00 40.81 349 ARG A O 1
ATOM 2670 N N . ARG A 1 350 ? -26.212 20.941 -57.652 1.00 40.28 350 ARG A N 1
ATOM 2671 C CA . ARG A 1 350 ? -24.793 21.044 -58.019 1.00 40.28 350 ARG A CA 1
ATOM 2672 C C . ARG A 1 350 ? -24.051 19.959 -57.265 1.00 40.28 350 ARG A C 1
ATOM 2674 O O . ARG A 1 350 ? -23.772 20.188 -56.104 1.00 40.28 350 ARG A O 1
ATOM 2681 N N . GLY A 1 351 ? -23.746 18.822 -57.895 1.00 38.41 351 GLY A N 1
ATOM 2682 C CA . GLY A 1 351 ? -23.076 17.653 -57.294 1.00 38.41 351 GLY A CA 1
ATOM 2683 C C . GLY A 1 351 ? -21.774 17.945 -56.528 1.00 38.41 351 GLY A C 1
ATOM 2684 O O . GLY A 1 351 ? -20.686 17.564 -56.950 1.00 38.41 351 GLY A O 1
ATOM 2685 N N . ARG A 1 352 ? -21.880 18.617 -55.383 1.00 32.91 352 ARG A N 1
ATOM 2686 C CA . ARG A 1 352 ? -20.869 18.738 -54.350 1.00 32.91 352 ARG A CA 1
ATOM 2687 C C . ARG A 1 352 ? -21.094 17.558 -53.418 1.00 32.91 352 ARG A C 1
ATOM 2689 O O . ARG A 1 352 ? -22.225 17.362 -52.977 1.00 32.91 352 ARG A O 1
ATOM 2696 N N . PRO A 1 353 ? -20.049 16.783 -53.101 1.00 33.50 353 PRO A N 1
ATOM 2697 C CA . PRO A 1 353 ? -20.188 15.703 -52.146 1.00 33.50 353 PRO A CA 1
ATOM 2698 C C . PRO A 1 353 ? -20.628 16.312 -50.814 1.00 33.50 353 PRO A C 1
ATOM 2700 O O . PRO A 1 353 ? -19.913 17.133 -50.232 1.00 33.50 353 PRO A O 1
ATOM 2703 N N . THR A 1 354 ? -21.810 15.936 -50.336 1.00 33.38 354 THR A N 1
ATOM 2704 C CA . THR A 1 354 ? -22.154 16.082 -48.926 1.00 33.38 354 THR A CA 1
ATOM 2705 C C . THR A 1 354 ? -21.101 15.324 -48.122 1.00 33.38 354 THR A C 1
ATOM 2707 O O . THR A 1 354 ? -20.697 14.226 -48.504 1.00 33.38 354 THR A O 1
ATOM 2710 N N . ARG A 1 355 ? -20.607 15.924 -47.031 1.00 37.62 355 ARG A N 1
ATOM 2711 C CA . ARG A 1 355 ? -19.731 15.270 -46.044 1.00 37.62 355 ARG A CA 1
ATOM 2712 C C . ARG A 1 355 ? -20.512 14.153 -45.333 1.00 37.62 355 ARG A C 1
ATOM 2714 O O . ARG A 1 355 ? -20.828 14.264 -44.155 1.00 37.62 355 ARG A O 1
ATOM 2721 N N . GLU A 1 356 ? -20.858 13.089 -46.043 1.00 39.81 356 GLU A N 1
ATOM 2722 C CA . GLU A 1 356 ? -21.167 11.817 -45.408 1.00 39.81 356 GLU A CA 1
ATOM 2723 C C . GLU A 1 356 ? -19.862 11.276 -44.826 1.00 39.81 356 GLU A C 1
ATOM 2725 O O . GLU A 1 356 ? -18.803 11.324 -45.457 1.00 39.81 356 GLU A O 1
ATOM 2730 N N . GLY A 1 357 ? -19.923 10.892 -43.552 1.00 41.22 357 GLY A N 1
ATOM 2731 C CA . GLY A 1 357 ? -18.765 10.588 -42.729 1.00 41.22 357 GLY A CA 1
ATOM 2732 C C . GLY A 1 357 ? -17.858 9.547 -43.372 1.00 41.22 357 GLY A C 1
ATOM 2733 O O . GLY A 1 357 ? -18.193 8.367 -43.428 1.00 41.22 357 GLY A O 1
ATOM 2734 N N . PHE A 1 358 ? -16.665 9.980 -43.781 1.00 39.16 358 PHE A N 1
ATOM 2735 C CA . PHE A 1 358 ? -15.541 9.082 -44.007 1.00 39.16 358 PHE A CA 1
ATOM 2736 C C . PHE A 1 358 ? -15.201 8.404 -42.678 1.00 39.16 358 PHE A C 1
ATOM 2738 O O . PHE A 1 358 ? -14.465 8.939 -41.847 1.00 39.16 358 PHE A O 1
ATOM 2745 N N . LYS A 1 359 ? -15.778 7.225 -42.456 1.00 36.75 359 LYS A N 1
ATOM 2746 C CA . LYS A 1 359 ? -15.382 6.320 -41.386 1.00 36.75 359 LYS A CA 1
ATOM 2747 C C . LYS A 1 359 ? -14.129 5.601 -41.880 1.00 36.75 359 LYS A C 1
ATOM 2749 O O . LYS A 1 359 ? -14.210 4.702 -42.711 1.00 36.75 359 LYS A O 1
ATOM 2754 N N . TRP A 1 360 ? -12.958 6.059 -41.445 1.00 40.47 360 TRP A N 1
ATOM 2755 C CA . TRP A 1 360 ? -11.695 5.390 -41.749 1.00 40.47 360 TRP A CA 1
ATOM 2756 C C . TRP A 1 360 ? -11.658 4.047 -41.009 1.00 40.47 360 TRP A C 1
ATOM 2758 O O . TRP A 1 360 ? -11.261 3.977 -39.850 1.00 40.47 360 TRP A O 1
ATOM 2768 N N . GLU A 1 361 ? -12.130 2.986 -41.661 1.00 39.78 361 GLU A N 1
ATOM 2769 C CA . GLU A 1 361 ? -12.011 1.612 -41.173 1.00 39.78 361 GLU A CA 1
ATOM 2770 C C . GLU A 1 361 ? -10.665 1.043 -41.630 1.00 39.78 361 GLU A C 1
ATOM 2772 O O . GLU A 1 361 ? -10.484 0.655 -42.785 1.00 39.78 361 GLU A O 1
ATOM 2777 N N . ILE A 1 362 ? -9.693 0.991 -40.722 1.00 49.00 362 ILE A N 1
ATOM 2778 C CA . ILE A 1 362 ? -8.459 0.231 -40.937 1.00 49.00 362 ILE A CA 1
ATOM 2779 C C . ILE A 1 362 ? -8.756 -1.195 -40.456 1.00 49.00 362 ILE A C 1
ATOM 2781 O O . ILE A 1 362 ? -9.098 -1.402 -39.296 1.00 49.00 362 ILE A O 1
ATOM 2785 N N . CYS A 1 363 ? -8.678 -2.186 -41.349 1.00 52.19 363 CYS A N 1
ATOM 2786 C CA . CYS A 1 363 ? -8.966 -3.600 -41.041 1.00 52.19 363 CYS A CA 1
ATOM 2787 C C . CYS A 1 363 ? -10.385 -3.900 -40.506 1.00 52.19 363 CYS A C 1
ATOM 2789 O O . CYS A 1 363 ? -10.569 -4.906 -39.825 1.00 52.19 363 CYS A O 1
ATOM 2791 N N . GLY A 1 364 ? -11.389 -3.063 -40.790 1.00 54.62 364 GLY A N 1
ATOM 2792 C CA . GLY A 1 364 ? -12.752 -3.260 -40.268 1.00 54.62 364 GLY A CA 1
ATOM 2793 C C . GLY A 1 364 ? -12.893 -3.003 -38.762 1.00 54.62 364 GLY A C 1
ATOM 2794 O O . GLY A 1 364 ? -13.913 -3.361 -38.182 1.00 54.62 364 GLY A O 1
ATOM 2795 N N . GLN A 1 365 ? -11.883 -2.395 -38.131 1.00 53.47 365 GLN A N 1
ATOM 2796 C CA . GLN A 1 365 ? -11.953 -1.894 -36.761 1.00 53.47 365 GLN A CA 1
ATOM 2797 C C . GLN A 1 365 ? -12.168 -0.383 -36.776 1.00 53.47 365 GLN A C 1
ATOM 2799 O O . GLN A 1 365 ? -11.682 0.330 -37.662 1.00 53.47 365 GLN A O 1
ATOM 2804 N N . SER A 1 366 ? -12.910 0.107 -35.786 1.00 54.38 366 SER A N 1
ATOM 2805 C CA . SER A 1 366 ? -13.036 1.543 -35.554 1.00 54.38 366 SER A CA 1
ATOM 2806 C C . SER A 1 366 ? -11.656 2.126 -35.242 1.00 54.38 366 SER A C 1
ATOM 2808 O O . SER A 1 366 ? -10.892 1.515 -34.500 1.00 54.38 366 SER A O 1
ATOM 2810 N N . LEU A 1 367 ? -11.329 3.323 -35.741 1.00 55.44 367 LEU A N 1
ATOM 2811 C CA . LEU A 1 367 ? -10.072 4.012 -35.400 1.00 55.44 367 LEU A CA 1
ATOM 2812 C C . LEU A 1 367 ? -9.869 4.119 -33.872 1.00 55.44 367 LEU A C 1
ATOM 2814 O O . LEU A 1 367 ? -8.745 4.044 -33.388 1.00 55.44 367 LEU A O 1
ATOM 2818 N N . TYR A 1 368 ? -10.968 4.221 -33.117 1.00 53.81 368 TYR A N 1
ATOM 2819 C CA . TYR A 1 368 ? -10.984 4.271 -31.652 1.00 53.81 368 TYR A CA 1
ATOM 2820 C C . TYR A 1 368 ? -10.653 2.930 -30.962 1.00 53.81 368 TYR A C 1
ATOM 2822 O O . TYR A 1 368 ? -10.423 2.913 -29.757 1.00 53.81 368 TYR A O 1
ATOM 2830 N N . GLU A 1 369 ? -10.623 1.814 -31.695 1.00 54.66 369 GLU A N 1
ATOM 2831 C CA . GLU A 1 369 ? -10.314 0.467 -31.180 1.00 54.66 369 GLU A CA 1
ATOM 2832 C C . GLU A 1 369 ? -8.869 0.030 -31.474 1.00 54.66 369 GLU A C 1
ATOM 2834 O O . GLU A 1 369 ? -8.395 -0.986 -30.952 1.00 54.66 369 GLU A O 1
ATOM 2839 N N . ILE A 1 370 ? -8.145 0.787 -32.305 1.00 68.12 370 ILE A N 1
ATOM 2840 C CA . ILE A 1 370 ? -6.788 0.443 -32.728 1.00 68.12 370 ILE A CA 1
ATOM 2841 C C . ILE A 1 370 ? -5.800 0.851 -31.634 1.00 68.12 370 ILE A C 1
ATOM 2843 O O . ILE A 1 370 ? -5.420 2.011 -31.507 1.00 68.12 370 ILE A O 1
ATOM 2847 N N . PHE A 1 371 ? -5.343 -0.133 -30.862 1.00 77.12 371 PHE A N 1
ATOM 2848 C CA . PHE A 1 371 ? -4.216 0.026 -29.945 1.00 77.12 371 PHE A CA 1
ATOM 2849 C C . PHE A 1 371 ? -2.891 -0.185 -30.688 1.00 77.12 371 PHE A C 1
ATOM 2851 O O . PHE A 1 371 ? -2.684 -1.248 -31.286 1.00 77.12 371 PHE A O 1
ATOM 2858 N N . ILE A 1 372 ? -2.012 0.819 -30.654 1.00 81.88 372 ILE A N 1
ATOM 2859 C CA . ILE A 1 372 ? -0.663 0.767 -31.231 1.00 81.88 372 ILE A CA 1
ATOM 2860 C C . ILE A 1 372 ? 0.335 0.677 -30.071 1.00 81.88 372 ILE A C 1
ATOM 2862 O O . ILE A 1 372 ? 0.409 1.627 -29.290 1.00 81.88 372 ILE A O 1
ATOM 2866 N N . PRO A 1 373 ? 1.088 -0.430 -29.939 1.00 84.88 373 PRO A N 1
ATOM 2867 C CA . PRO A 1 373 ? 2.092 -0.543 -28.894 1.00 84.88 373 PRO A CA 1
ATOM 2868 C C . PRO A 1 373 ? 3.250 0.430 -29.153 1.00 84.88 373 PRO A C 1
ATOM 2870 O O . PRO A 1 373 ? 3.764 0.532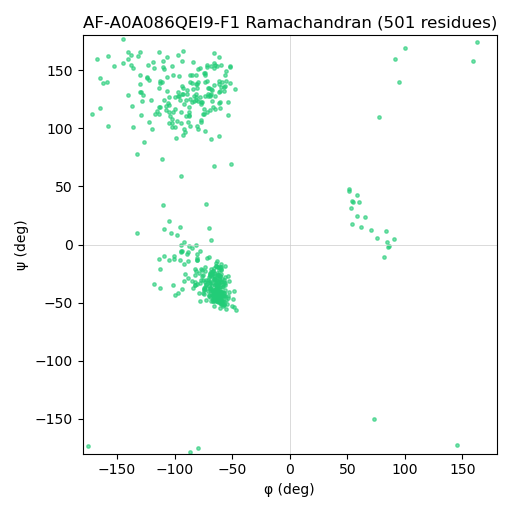 -30.266 1.00 84.88 373 PRO A O 1
ATOM 2873 N N . THR A 1 374 ? 3.657 1.132 -28.103 1.00 89.00 374 THR A N 1
ATOM 2874 C CA . THR A 1 374 ? 4.871 1.952 -28.004 1.00 89.00 374 THR A CA 1
ATOM 2875 C C . THR A 1 374 ? 5.832 1.337 -26.985 1.00 89.00 374 THR A C 1
ATOM 2877 O O . THR A 1 374 ? 5.422 0.493 -26.184 1.00 89.00 374 THR A O 1
ATOM 2880 N N . GLU A 1 375 ? 7.097 1.773 -26.967 1.00 89.94 375 GLU A N 1
ATOM 2881 C CA . GLU A 1 375 ? 8.080 1.315 -25.968 1.00 89.94 375 GLU A CA 1
ATOM 2882 C C . GLU A 1 375 ? 7.559 1.483 -24.535 1.00 89.94 375 GLU A C 1
ATOM 2884 O O . GLU A 1 375 ? 7.670 0.566 -23.726 1.00 89.94 375 GLU A O 1
ATOM 2889 N N . GLN A 1 376 ? 6.892 2.608 -24.255 1.00 87.75 376 GLN A N 1
ATOM 2890 C CA . GLN A 1 376 ? 6.270 2.857 -22.959 1.00 87.75 376 GLN A CA 1
ATOM 2891 C C . GLN A 1 376 ? 5.182 1.826 -22.635 1.00 87.75 376 GLN A C 1
ATOM 2893 O O . GLN A 1 376 ? 5.202 1.254 -21.552 1.00 87.75 376 GLN A O 1
ATOM 2898 N N . THR A 1 377 ? 4.251 1.550 -23.553 1.00 89.75 377 THR A N 1
ATOM 2899 C CA . THR A 1 377 ? 3.182 0.569 -23.279 1.00 89.75 377 THR A CA 1
ATOM 2900 C C . THR A 1 377 ? 3.717 -0.855 -23.117 1.00 89.75 377 THR A C 1
ATOM 2902 O O . THR A 1 377 ? 3.148 -1.648 -22.372 1.00 89.75 377 THR A O 1
ATOM 2905 N N . VAL A 1 378 ? 4.829 -1.185 -23.785 1.00 91.69 378 VAL A N 1
ATOM 2906 C CA . VAL A 1 378 ? 5.510 -2.471 -23.601 1.00 91.69 378 VAL A CA 1
ATOM 2907 C C . VAL A 1 378 ? 6.176 -2.531 -22.228 1.00 91.69 378 VAL A C 1
ATOM 2909 O O . VAL A 1 378 ? 6.028 -3.537 -21.539 1.00 91.69 378 VAL A O 1
ATOM 2912 N N . ALA A 1 379 ? 6.849 -1.460 -21.797 1.00 92.19 379 ALA A N 1
ATOM 2913 C CA . ALA A 1 379 ? 7.389 -1.370 -20.442 1.00 92.19 379 ALA A CA 1
ATOM 2914 C C . ALA A 1 379 ? 6.280 -1.514 -19.391 1.00 92.19 379 ALA A C 1
ATOM 2916 O O . ALA A 1 379 ? 6.387 -2.348 -18.496 1.00 92.19 379 ALA A O 1
ATOM 2917 N N . GLU A 1 380 ? 5.184 -0.760 -19.534 1.00 90.81 380 GLU A N 1
ATOM 2918 C CA . GLU A 1 380 ? 4.004 -0.851 -18.667 1.00 90.81 380 GLU A CA 1
ATOM 2919 C C . GLU A 1 380 ? 3.484 -2.288 -18.586 1.00 90.81 380 GLU A C 1
ATOM 2921 O O . GLU A 1 380 ? 3.262 -2.789 -17.487 1.00 90.81 380 GLU A O 1
ATOM 2926 N N . LYS A 1 381 ? 3.359 -2.977 -19.727 1.00 92.06 381 LYS A N 1
ATOM 2927 C CA . LYS A 1 381 ? 2.957 -4.385 -19.770 1.00 92.06 381 LYS A CA 1
ATOM 2928 C C . LYS A 1 381 ? 3.906 -5.286 -18.973 1.00 92.06 381 LYS A C 1
ATOM 2930 O O . LYS A 1 381 ? 3.424 -6.067 -18.162 1.00 92.06 381 LYS A O 1
ATOM 2935 N N . ILE A 1 382 ? 5.223 -5.159 -19.158 1.00 92.62 382 ILE A N 1
ATOM 2936 C CA . ILE A 1 382 ? 6.217 -5.966 -18.425 1.00 92.62 382 ILE A CA 1
ATOM 2937 C C . ILE A 1 382 ? 6.028 -5.813 -16.909 1.00 92.62 382 ILE A C 1
ATOM 2939 O O . ILE A 1 382 ? 6.025 -6.805 -16.179 1.00 92.62 382 ILE A O 1
ATOM 2943 N N . PHE A 1 383 ? 5.830 -4.585 -16.421 1.00 92.25 383 PHE A N 1
ATOM 2944 C CA . PHE A 1 383 ? 5.615 -4.351 -14.991 1.00 92.25 383 PHE A CA 1
ATOM 2945 C C . PHE A 1 383 ? 4.243 -4.813 -14.510 1.00 92.25 383 PHE A C 1
ATOM 2947 O O . PHE A 1 383 ? 4.139 -5.305 -13.388 1.00 92.25 383 PHE A O 1
ATOM 2954 N N . LEU A 1 384 ? 3.201 -4.694 -15.335 1.00 93.00 384 LEU A N 1
ATOM 2955 C CA . LEU A 1 384 ? 1.882 -5.236 -15.017 1.00 93.00 384 LEU A CA 1
ATOM 2956 C C . LEU A 1 384 ? 1.927 -6.760 -14.878 1.00 93.00 384 LEU A C 1
ATOM 2958 O O . LEU A 1 384 ? 1.386 -7.269 -13.900 1.00 93.00 384 LEU A O 1
ATOM 2962 N N . ASP A 1 385 ? 2.626 -7.466 -15.771 1.00 92.25 385 ASP A N 1
ATOM 2963 C CA . ASP A 1 385 ? 2.828 -8.920 -15.688 1.00 92.25 385 ASP A CA 1
ATOM 2964 C C . ASP A 1 385 ? 3.557 -9.306 -14.388 1.00 92.25 385 ASP A C 1
ATOM 2966 O O . ASP A 1 385 ? 3.136 -10.213 -13.663 1.00 92.25 385 ASP A O 1
ATOM 2970 N N . GLN A 1 386 ? 4.625 -8.577 -14.045 1.00 91.81 386 GLN A N 1
ATOM 2971 C CA . GLN A 1 386 ? 5.386 -8.794 -12.810 1.00 91.81 386 GLN A CA 1
ATOM 2972 C C . GLN A 1 386 ? 4.538 -8.538 -11.559 1.00 91.81 386 GLN A C 1
ATOM 2974 O O . GLN A 1 386 ? 4.501 -9.353 -10.645 1.00 91.81 386 GLN A O 1
ATOM 2979 N N . LEU A 1 387 ? 3.833 -7.413 -11.486 1.00 91.75 387 LEU A N 1
ATOM 2980 C CA . LEU A 1 387 ? 3.031 -7.072 -10.309 1.00 91.75 387 LEU A CA 1
ATOM 2981 C C . LEU A 1 387 ? 1.808 -7.981 -10.166 1.00 91.75 387 LEU A C 1
ATOM 2983 O O . LEU A 1 387 ? 1.423 -8.322 -9.043 1.00 91.75 387 LEU A O 1
ATOM 2987 N N . PHE A 1 388 ? 1.243 -8.425 -11.289 1.00 90.69 388 PHE A N 1
ATOM 2988 C CA . PHE A 1 388 ? 0.176 -9.414 -11.319 1.00 90.69 388 PHE A CA 1
ATOM 2989 C C . PHE A 1 388 ? 0.629 -10.748 -10.709 1.00 90.69 388 PHE A C 1
ATOM 2991 O O . PHE A 1 388 ? -0.091 -11.298 -9.873 1.00 90.69 388 PHE A O 1
ATOM 2998 N N . SER A 1 389 ? 1.844 -11.223 -11.019 1.00 87.75 389 SER A N 1
ATOM 2999 C CA . SER A 1 389 ? 2.364 -12.496 -10.488 1.00 87.75 389 SER A CA 1
ATOM 3000 C C . SER A 1 389 ? 2.531 -12.511 -8.961 1.00 87.75 389 SER A C 1
ATOM 3002 O O . SER A 1 389 ? 2.420 -13.564 -8.334 1.00 87.75 389 SER A O 1
ATOM 3004 N N . VAL A 1 390 ? 2.732 -11.343 -8.341 1.00 87.75 390 VAL A N 1
ATOM 3005 C CA . VAL A 1 390 ? 2.847 -11.179 -6.878 1.00 87.75 390 VAL A CA 1
ATOM 3006 C C . VAL A 1 390 ? 1.593 -10.616 -6.213 1.00 87.75 390 VAL A C 1
ATOM 3008 O O . VAL A 1 390 ? 1.630 -10.267 -5.030 1.00 87.75 390 VAL A O 1
ATOM 3011 N N . ASN A 1 391 ? 0.485 -10.526 -6.954 1.00 89.19 391 ASN A N 1
ATOM 3012 C CA . ASN A 1 391 ? -0.789 -9.980 -6.488 1.00 89.19 391 ASN A CA 1
ATOM 3013 C C . ASN A 1 391 ? -0.637 -8.583 -5.848 1.00 89.19 391 ASN A C 1
ATOM 3015 O O . ASN A 1 391 ? -1.143 -8.310 -4.755 1.00 89.19 391 ASN A O 1
ATOM 3019 N N . LYS A 1 392 ? 0.119 -7.698 -6.509 1.00 90.31 392 LYS A N 1
ATOM 3020 C CA . LYS A 1 392 ? 0.321 -6.307 -6.084 1.00 90.31 392 LYS A CA 1
ATOM 3021 C C . LYS A 1 392 ? -0.452 -5.353 -6.985 1.00 90.31 392 LYS A C 1
ATOM 3023 O O . LYS A 1 392 ? -0.384 -5.430 -8.205 1.00 90.31 392 LYS A O 1
ATOM 3028 N N . SER A 1 393 ? -1.176 -4.430 -6.358 1.00 90.75 393 SER A N 1
ATOM 3029 C CA . SER A 1 393 ? -1.845 -3.325 -7.052 1.00 90.75 393 SER A CA 1
ATOM 3030 C C . SER A 1 393 ? -0.843 -2.229 -7.422 1.00 90.75 393 SER A C 1
ATOM 3032 O O . SER A 1 393 ? 0.149 -2.032 -6.719 1.00 90.75 393 SER A O 1
ATOM 3034 N N . CYS A 1 394 ? -1.124 -1.482 -8.489 1.00 90.50 394 CYS A N 1
ATOM 3035 C CA . CYS A 1 394 ? -0.313 -0.345 -8.917 1.00 90.50 394 CYS A CA 1
ATOM 3036 C C . CYS A 1 394 ? -1.158 0.827 -9.403 1.00 90.50 394 CYS A C 1
ATOM 3038 O O . CYS A 1 394 ? -2.304 0.660 -9.818 1.00 90.50 394 CYS A O 1
ATOM 3040 N N . PHE A 1 395 ? -0.543 2.007 -9.406 1.00 89.62 395 PHE A N 1
ATOM 3041 C CA . PHE A 1 395 ? -1.096 3.215 -10.000 1.00 89.62 395 PHE A CA 1
ATOM 3042 C C . PHE A 1 395 ? -0.398 3.528 -11.322 1.00 89.62 395 PHE A C 1
ATOM 3044 O O . PHE A 1 395 ? 0.824 3.631 -11.379 1.00 89.62 395 PHE A O 1
ATOM 3051 N N . LEU A 1 396 ? -1.194 3.711 -12.375 1.00 89.12 396 LEU A N 1
ATOM 3052 C CA . LEU A 1 396 ? -0.735 4.187 -13.677 1.00 89.12 396 LEU A CA 1
ATOM 3053 C C . LEU A 1 396 ? -1.103 5.665 -13.809 1.00 89.12 396 LEU A C 1
ATOM 3055 O O . LEU A 1 396 ? -2.266 6.018 -14.016 1.00 89.12 396 LEU A O 1
ATOM 3059 N N . CYS A 1 397 ? -0.102 6.529 -13.674 1.00 85.50 397 CYS A N 1
ATOM 3060 C CA . CYS A 1 397 ? -0.271 7.979 -13.660 1.00 85.50 397 CYS A CA 1
ATOM 3061 C C . CYS A 1 397 ? 0.285 8.616 -14.938 1.00 85.50 397 CYS A C 1
ATOM 3063 O O . CYS A 1 397 ? 1.205 8.099 -15.563 1.00 85.50 397 CYS A O 1
ATOM 3065 N N . GLY A 1 398 ? -0.293 9.747 -15.337 1.00 82.19 398 GLY A N 1
ATOM 3066 C CA . GLY A 1 398 ? 0.128 10.508 -16.513 1.00 82.19 398 GLY A CA 1
ATOM 3067 C C . GLY A 1 398 ? -0.956 11.480 -16.960 1.00 82.19 398 GLY A C 1
ATOM 3068 O O . GLY A 1 398 ? -2.078 11.440 -16.448 1.00 82.19 398 GLY A O 1
ATOM 3069 N N . GLU A 1 399 ? -0.660 12.312 -17.950 1.00 81.06 399 GLU A N 1
ATOM 3070 C CA . GLU A 1 399 ? -1.591 13.330 -18.445 1.00 81.06 399 GLU A CA 1
ATOM 3071 C C . GLU A 1 399 ? -2.870 12.732 -19.054 1.00 81.06 399 GLU A C 1
ATOM 3073 O O . GLU A 1 399 ? -2.910 11.587 -19.532 1.00 81.06 399 GLU A O 1
ATOM 3078 N N . THR A 1 400 ? -3.958 13.499 -19.020 1.00 81.44 400 THR A N 1
ATOM 3079 C CA . THR A 1 400 ? -5.221 13.115 -19.659 1.00 81.44 400 THR A CA 1
ATOM 3080 C C . THR A 1 400 ? -5.008 12.942 -21.161 1.00 81.44 400 THR A C 1
ATOM 3082 O O . THR A 1 400 ? -4.412 13.790 -21.812 1.00 81.44 400 THR A O 1
ATOM 3085 N N . GLY A 1 401 ? -5.495 11.833 -21.721 1.00 77.75 401 GLY A N 1
ATOM 3086 C CA . GLY A 1 401 ? -5.312 11.526 -23.143 1.00 77.75 401 GLY A CA 1
ATOM 3087 C C . GLY A 1 401 ? -4.011 10.794 -23.495 1.00 77.75 401 GLY A C 1
ATOM 3088 O O . GLY A 1 401 ? -3.867 10.384 -24.640 1.00 77.75 401 GLY A O 1
ATOM 3089 N N . ALA A 1 402 ? -3.122 10.510 -22.534 1.00 81.31 402 ALA A N 1
ATOM 3090 C CA . ALA A 1 402 ? -1.871 9.766 -22.764 1.00 81.31 402 ALA A CA 1
ATOM 3091 C C . ALA A 1 402 ? -2.047 8.258 -23.081 1.00 81.31 402 ALA A C 1
ATOM 3093 O O . ALA A 1 402 ? -1.107 7.482 -22.973 1.00 81.31 402 ALA A O 1
ATOM 3094 N N . GLY A 1 403 ? -3.259 7.795 -23.405 1.00 81.12 403 GLY A N 1
ATOM 3095 C CA . GLY A 1 403 ? -3.506 6.394 -23.771 1.00 81.12 403 GLY A CA 1
ATOM 3096 C C . GLY A 1 403 ? -3.512 5.380 -22.617 1.00 81.12 403 GLY A C 1
ATOM 3097 O O . GLY A 1 403 ? -3.692 4.196 -22.881 1.00 81.12 403 GLY A O 1
ATOM 3098 N N . LYS A 1 404 ? -3.404 5.809 -21.349 1.00 86.50 404 LYS A N 1
ATOM 3099 C CA . LYS A 1 404 ? -3.381 4.928 -20.156 1.00 86.50 404 LYS A CA 1
ATOM 3100 C C . LYS A 1 404 ? -4.524 3.904 -20.130 1.00 86.50 404 LYS A C 1
ATOM 3102 O O . LYS A 1 404 ? -4.290 2.703 -20.044 1.00 86.50 404 LYS A O 1
ATOM 3107 N N . THR A 1 405 ? -5.767 4.367 -20.282 1.00 86.31 405 THR A N 1
ATOM 3108 C CA . THR A 1 405 ? -6.955 3.498 -20.295 1.00 86.31 405 THR A CA 1
ATOM 3109 C C . THR A 1 405 ? -6.925 2.512 -21.465 1.00 86.31 405 THR A C 1
ATOM 3111 O O . THR A 1 405 ? -7.344 1.367 -21.310 1.00 86.31 405 THR A O 1
ATOM 3114 N N . ALA A 1 406 ? -6.393 2.920 -22.623 1.00 84.88 406 ALA A N 1
ATOM 3115 C CA . ALA A 1 406 ? -6.243 2.046 -23.784 1.00 84.88 406 ALA A CA 1
ATOM 3116 C C . ALA A 1 406 ? -5.145 0.989 -23.568 1.00 84.88 406 ALA A C 1
ATOM 3118 O O . ALA A 1 406 ? -5.370 -0.168 -23.916 1.00 84.88 406 ALA A O 1
ATOM 3119 N N . SER A 1 407 ? -4.021 1.363 -22.941 1.00 87.44 407 SER A N 1
ATOM 3120 C CA . SER A 1 407 ? -2.921 0.465 -22.549 1.00 87.44 407 SER A CA 1
ATOM 3121 C C . SER A 1 407 ? -3.422 -0.639 -21.617 1.00 87.44 407 SER A C 1
ATOM 3123 O O . SER A 1 407 ? -3.327 -1.824 -21.940 1.00 87.44 407 SER A O 1
ATOM 3125 N N . VAL A 1 408 ? -4.110 -0.266 -20.533 1.00 89.81 408 VAL A N 1
ATOM 3126 C CA . VAL A 1 408 ? -4.677 -1.247 -19.594 1.00 89.81 408 VAL A CA 1
ATOM 3127 C C . VAL A 1 408 ? -5.766 -2.092 -20.249 1.00 89.81 408 VAL A C 1
ATOM 3129 O O . VAL A 1 408 ? -5.802 -3.301 -20.056 1.00 89.81 408 VAL A O 1
ATOM 3132 N N . SER A 1 409 ? -6.638 -1.499 -21.066 1.00 87.62 409 SER A N 1
ATOM 3133 C CA . SER A 1 409 ? -7.679 -2.263 -21.771 1.00 87.62 409 SER A CA 1
ATOM 3134 C C . SER A 1 409 ? -7.099 -3.243 -22.797 1.00 87.62 409 SER A C 1
ATOM 3136 O O . SER A 1 409 ? -7.705 -4.275 -23.079 1.00 87.62 409 SER A O 1
ATOM 3138 N N . ALA A 1 410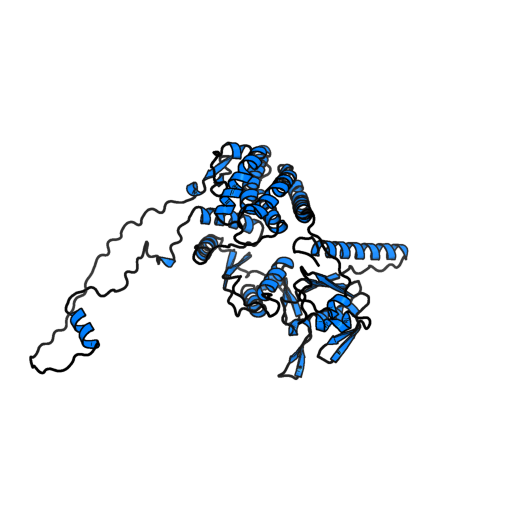 ? -5.943 -2.940 -23.393 1.00 86.12 410 ALA A N 1
ATOM 3139 C CA . ALA A 1 410 ? -5.215 -3.885 -24.232 1.00 86.12 410 ALA A CA 1
ATOM 3140 C C . ALA A 1 410 ? -4.645 -5.031 -23.391 1.00 86.12 410 ALA A C 1
ATOM 3142 O O . ALA A 1 410 ? -4.922 -6.184 -23.706 1.00 86.12 410 ALA A O 1
ATOM 3143 N N . TYR A 1 411 ? -3.978 -4.715 -22.281 1.00 90.00 411 TYR A N 1
ATOM 3144 C CA . TYR A 1 411 ? -3.447 -5.706 -21.345 1.00 90.00 411 TYR A CA 1
ATOM 3145 C C . TYR A 1 411 ? -4.529 -6.657 -20.805 1.00 90.00 411 TYR A C 1
ATOM 3147 O O . TYR A 1 411 ? -4.391 -7.873 -20.891 1.00 90.00 411 TYR A O 1
ATOM 3155 N N . LEU A 1 412 ? -5.664 -6.124 -20.339 1.00 89.44 412 LEU A N 1
ATOM 3156 C CA . LEU A 1 412 ? -6.769 -6.925 -19.794 1.00 89.44 412 LEU A CA 1
ATOM 3157 C C . LEU A 1 412 ? -7.373 -7.908 -20.811 1.00 89.44 412 LEU A C 1
ATOM 3159 O O . LEU A 1 412 ? -7.932 -8.922 -20.404 1.00 89.44 412 LEU A O 1
ATOM 3163 N N . ARG A 1 413 ? -7.276 -7.628 -22.120 1.00 87.31 413 ARG A N 1
ATOM 3164 C CA . ARG A 1 413 ? -7.736 -8.544 -23.181 1.00 87.31 413 ARG A CA 1
ATOM 3165 C C . ARG A 1 413 ? -6.783 -9.713 -23.423 1.00 87.31 413 ARG A C 1
ATOM 3167 O O . ARG A 1 413 ? -7.208 -10.707 -24.003 1.00 87.31 413 ARG A O 1
ATOM 3174 N N . GLU A 1 414 ? -5.521 -9.578 -23.028 1.00 88.19 414 GLU A N 1
ATOM 3175 C CA . GLU A 1 414 ? -4.498 -10.618 -23.171 1.00 88.19 414 GLU A CA 1
ATOM 3176 C C . GLU A 1 414 ? -4.454 -11.568 -21.966 1.00 88.19 414 GLU A C 1
ATOM 3178 O O . GLU A 1 414 ? -3.861 -12.642 -22.056 1.00 88.19 414 GLU A O 1
ATOM 3183 N N . LEU A 1 415 ? -5.098 -11.200 -20.854 1.00 90.19 415 LEU A N 1
ATOM 3184 C CA . LEU A 1 415 ? -5.153 -12.032 -19.658 1.00 90.19 415 LEU A CA 1
ATOM 3185 C C . LEU A 1 415 ? -5.939 -13.337 -19.886 1.00 90.19 415 LEU A C 1
ATOM 3187 O O . LEU A 1 415 ? -6.869 -13.376 -20.700 1.00 90.19 415 LEU A O 1
ATOM 3191 N N . PRO A 1 416 ? -5.616 -14.410 -19.135 1.00 90.69 416 PRO A N 1
ATOM 3192 C CA . PRO A 1 416 ? -6.360 -15.662 -19.198 1.00 90.69 416 PRO A CA 1
ATOM 3193 C C . PRO A 1 416 ? -7.851 -15.454 -18.916 1.00 90.69 416 PRO A C 1
ATOM 3195 O O . PRO A 1 416 ? -8.222 -14.664 -18.052 1.00 90.69 416 PRO A O 1
ATOM 3198 N N . HIS A 1 417 ? -8.718 -16.233 -19.573 1.00 87.19 417 HIS A N 1
ATOM 3199 C CA . HIS A 1 417 ? -10.173 -16.141 -19.379 1.00 87.19 417 HIS A CA 1
ATOM 3200 C C . HIS A 1 417 ? -10.605 -16.402 -17.921 1.00 87.19 417 HIS A C 1
ATOM 3202 O O . HIS A 1 417 ? -11.670 -15.967 -17.496 1.00 87.19 417 HIS A O 1
ATOM 3208 N N . GLU A 1 418 ? -9.786 -17.083 -17.124 1.00 90.69 418 GLU A N 1
ATOM 3209 C CA . GLU A 1 418 ? -10.037 -17.314 -15.696 1.00 90.69 418 GLU A CA 1
ATOM 3210 C C . GLU A 1 418 ? -9.951 -16.030 -14.855 1.00 90.69 418 GLU A C 1
ATOM 3212 O O . GLU A 1 418 ? -10.536 -15.956 -13.773 1.00 90.69 418 GLU A O 1
ATOM 3217 N N . VAL A 1 419 ? -9.277 -14.996 -15.363 1.00 92.06 419 VAL A N 1
ATOM 3218 C CA . VAL A 1 419 ? -9.157 -13.695 -14.709 1.00 92.06 419 VAL A CA 1
ATOM 3219 C C . VAL A 1 419 ? -10.317 -12.814 -15.161 1.00 92.06 419 VAL A C 1
ATOM 3221 O O . VAL A 1 419 ? -10.417 -12.400 -16.317 1.00 92.06 419 VAL A O 1
ATOM 3224 N N . GLY A 1 420 ? -11.242 -12.538 -14.245 1.00 89.38 420 GLY A N 1
ATOM 3225 C CA . GLY A 1 420 ? -12.284 -11.542 -14.458 1.00 89.38 420 GLY A CA 1
ATOM 3226 C C . GLY A 1 420 ? -11.700 -10.135 -14.368 1.00 89.38 420 GLY A C 1
ATOM 3227 O O . GLY A 1 420 ? -10.791 -9.884 -13.581 1.00 89.38 420 GLY A O 1
ATOM 3228 N N . SER A 1 421 ? -12.240 -9.188 -15.131 1.00 90.12 421 SER A N 1
ATOM 3229 C CA . SER A 1 421 ? -11.914 -7.771 -14.968 1.00 90.12 421 SER A CA 1
ATOM 3230 C C . SER A 1 421 ? -13.180 -6.927 -14.879 1.00 90.12 421 SER A C 1
ATOM 3232 O O . SER A 1 421 ? -14.216 -7.245 -15.464 1.00 90.12 421 SER A O 1
ATOM 3234 N N . THR A 1 422 ? -13.135 -5.864 -14.083 1.00 88.69 422 THR A N 1
ATOM 3235 C CA . THR A 1 422 ? -14.225 -4.896 -13.945 1.00 88.69 422 THR A CA 1
ATOM 3236 C C . THR A 1 422 ? -13.638 -3.502 -13.846 1.00 88.69 422 THR A C 1
ATOM 3238 O O . THR A 1 422 ? -12.763 -3.241 -13.026 1.00 88.69 422 THR A O 1
ATOM 3241 N N . THR A 1 423 ? -14.140 -2.589 -14.671 1.00 88.31 423 THR A N 1
ATOM 3242 C CA . THR A 1 423 ? -13.737 -1.183 -14.639 1.00 88.31 423 THR A CA 1
ATOM 3243 C C . THR A 1 423 ? -14.735 -0.365 -13.830 1.00 88.31 423 THR A C 1
ATOM 3245 O O . THR A 1 423 ? -15.938 -0.397 -14.094 1.00 88.31 423 THR A O 1
ATOM 3248 N N . LEU A 1 424 ? -14.232 0.392 -12.859 1.00 88.12 424 LEU A N 1
ATOM 3249 C CA . LEU A 1 424 ? -14.985 1.329 -12.037 1.00 88.12 424 LEU A CA 1
ATOM 3250 C C . LEU A 1 424 ? -14.474 2.740 -12.323 1.00 88.12 424 LEU A C 1
ATOM 3252 O O . LEU A 1 424 ? -13.329 3.063 -12.022 1.00 88.12 424 LEU A O 1
ATOM 3256 N N . ARG A 1 425 ? -15.325 3.588 -12.900 1.00 89.25 425 ARG A N 1
ATOM 3257 C CA . ARG A 1 425 ? -14.997 4.997 -13.136 1.00 89.25 425 ARG A CA 1
ATOM 3258 C C . ARG A 1 425 ? -15.457 5.845 -11.963 1.00 89.25 425 ARG A C 1
ATOM 3260 O O . ARG A 1 425 ? -16.655 5.874 -11.665 1.00 89.25 425 ARG A O 1
ATOM 3267 N N . LEU A 1 426 ? -14.523 6.540 -11.319 1.00 90.44 426 LEU A N 1
ATOM 3268 C CA . LEU A 1 426 ? -14.850 7.467 -10.246 1.00 90.44 426 LEU A CA 1
ATOM 3269 C C . LEU A 1 426 ? -15.223 8.840 -10.819 1.00 90.44 426 LEU A C 1
ATOM 3271 O O . LEU A 1 426 ? -14.727 9.305 -11.837 1.00 90.44 426 LEU A O 1
ATOM 3275 N N . THR A 1 427 ? -16.152 9.494 -10.142 1.00 91.94 427 THR A N 1
ATOM 3276 C CA . THR A 1 427 ? -16.621 10.857 -10.425 1.00 91.94 427 THR A CA 1
ATOM 3277 C C . THR A 1 427 ? -16.607 11.686 -9.143 1.00 91.94 427 THR A C 1
ATOM 3279 O O . THR A 1 427 ? -16.606 11.115 -8.050 1.00 91.94 427 THR A O 1
ATOM 3282 N N . GLY A 1 428 ? -16.718 13.015 -9.248 1.00 90.44 428 GLY A N 1
ATOM 3283 C CA . GLY A 1 428 ? -16.793 13.913 -8.083 1.00 90.44 428 GLY A CA 1
ATOM 3284 C C . GLY A 1 428 ? -17.883 13.566 -7.064 1.00 90.44 428 GLY A C 1
ATOM 3285 O O . GLY A 1 428 ? -17.719 13.806 -5.875 1.00 90.44 428 GLY A O 1
ATOM 3286 N N . LYS A 1 429 ? -18.971 12.920 -7.498 1.00 89.50 429 LYS A N 1
ATOM 3287 C CA . LYS A 1 429 ? -20.088 12.523 -6.623 1.00 89.50 429 LYS A CA 1
ATOM 3288 C C . LYS A 1 429 ? -19.951 11.116 -6.036 1.00 89.50 429 LYS A C 1
ATOM 3290 O O . LYS A 1 429 ? -20.868 10.649 -5.362 1.00 89.50 429 LYS A O 1
ATOM 3295 N N . THR A 1 430 ? -18.853 10.420 -6.313 1.00 91.19 430 THR A N 1
ATOM 3296 C CA . THR A 1 430 ? -18.660 9.048 -5.832 1.00 91.19 430 THR A CA 1
ATOM 3297 C C . THR A 1 430 ? -18.461 9.061 -4.325 1.00 91.19 430 THR A C 1
ATOM 3299 O O . THR A 1 430 ? -17.616 9.790 -3.819 1.00 91.19 430 THR A O 1
ATOM 3302 N N . ARG A 1 431 ? -19.250 8.257 -3.611 1.00 90.38 431 ARG A N 1
ATOM 3303 C CA . ARG A 1 431 ? -19.158 8.064 -2.156 1.00 90.38 431 ARG A CA 1
ATOM 3304 C C . ARG A 1 431 ? -18.558 6.694 -1.845 1.00 90.38 431 ARG A C 1
ATOM 3306 O O . ARG A 1 431 ? -18.616 5.802 -2.693 1.00 90.38 431 ARG A O 1
ATOM 3313 N N . SER A 1 432 ? -18.051 6.503 -0.627 1.00 90.12 432 SER A N 1
ATOM 3314 C CA . SER A 1 432 ? -17.509 5.213 -0.169 1.00 90.12 432 SER A CA 1
ATOM 3315 C C . SER A 1 432 ? -18.539 4.086 -0.277 1.00 90.12 432 SER A C 1
ATOM 3317 O O . SER A 1 432 ? -18.233 3.022 -0.803 1.00 90.12 432 SER A O 1
ATOM 3319 N N . SER A 1 433 ? -19.797 4.356 0.088 1.00 88.44 433 SER A N 1
ATOM 3320 C CA . SER A 1 433 ? -20.910 3.405 -0.041 1.00 88.44 433 SER A CA 1
ATOM 3321 C C . SER A 1 433 ? -21.196 2.991 -1.489 1.00 88.44 433 SER A C 1
ATOM 3323 O O . SER A 1 433 ? -21.447 1.818 -1.760 1.00 88.44 433 SER A O 1
ATOM 3325 N N . ALA A 1 434 ? -21.100 3.923 -2.443 1.00 89.06 434 ALA A N 1
ATOM 3326 C CA . ALA A 1 434 ? -21.261 3.614 -3.862 1.00 89.06 434 ALA A CA 1
ATOM 3327 C C . ALA A 1 434 ? -20.126 2.712 -4.368 1.00 89.06 434 ALA A C 1
ATOM 3329 O O . ALA A 1 434 ? -20.380 1.735 -5.070 1.00 89.06 434 ALA A O 1
ATOM 3330 N N . LEU A 1 435 ? -18.885 3.007 -3.977 1.00 89.94 435 LEU A N 1
ATOM 3331 C CA . LEU A 1 435 ? -17.722 2.198 -4.337 1.00 89.94 435 LEU A CA 1
ATOM 3332 C C . LEU A 1 435 ? -17.794 0.791 -3.728 1.00 89.94 435 LEU A C 1
ATOM 3334 O O . LEU A 1 435 ? -17.576 -0.196 -4.429 1.00 89.94 435 LEU A O 1
ATOM 3338 N N . GLN A 1 436 ? -18.198 0.688 -2.463 1.00 91.00 436 GLN A N 1
ATOM 3339 C CA . GLN A 1 436 ? -18.453 -0.580 -1.787 1.00 91.00 436 GLN A CA 1
ATOM 3340 C C . GLN A 1 436 ? -19.553 -1.394 -2.479 1.00 91.00 436 GLN A C 1
ATOM 3342 O O . GLN A 1 436 ? -19.382 -2.592 -2.693 1.00 91.00 436 GLN A O 1
ATOM 3347 N N . ALA A 1 437 ? -20.666 -0.772 -2.876 1.00 88.81 437 ALA A N 1
ATOM 3348 C CA . ALA A 1 437 ? -21.738 -1.459 -3.595 1.00 88.81 437 ALA A CA 1
ATOM 3349 C C . ALA A 1 437 ? -21.271 -1.986 -4.963 1.00 88.81 437 ALA A C 1
ATOM 3351 O O . ALA A 1 437 ? -21.614 -3.102 -5.356 1.00 88.81 437 ALA A O 1
ATOM 3352 N N . LEU A 1 438 ? -20.454 -1.207 -5.680 1.00 87.31 438 LEU A N 1
ATOM 3353 C CA . LEU A 1 438 ? -19.862 -1.621 -6.953 1.00 87.31 438 LEU A CA 1
ATOM 3354 C C . LEU A 1 438 ? -18.894 -2.798 -6.779 1.00 87.31 438 LEU A C 1
ATOM 3356 O O . LEU A 1 438 ? -18.971 -3.759 -7.545 1.00 87.31 438 LEU A O 1
ATOM 3360 N N . LEU A 1 439 ? -18.049 -2.755 -5.746 1.00 88.75 439 LEU A N 1
ATOM 3361 C CA . LEU A 1 439 ? -17.158 -3.851 -5.369 1.00 88.75 439 LEU A CA 1
ATOM 3362 C C . LEU A 1 439 ? -17.956 -5.121 -5.048 1.00 88.75 439 LEU A C 1
ATOM 3364 O O . LEU A 1 439 ? -17.712 -6.174 -5.634 1.00 88.75 439 LEU A O 1
ATOM 3368 N N . GLN A 1 440 ? -18.964 -5.015 -4.179 1.00 89.25 440 GLN A N 1
ATOM 3369 C CA . GLN A 1 440 ? -19.820 -6.144 -3.809 1.00 89.25 440 GLN A CA 1
ATOM 3370 C C . GLN A 1 440 ? -20.572 -6.732 -5.007 1.00 89.25 440 GLN A C 1
ATOM 3372 O O . GLN A 1 440 ? -20.826 -7.929 -5.023 1.00 89.25 440 GLN A O 1
ATOM 3377 N N . ARG A 1 441 ? -20.912 -5.922 -6.018 1.00 88.25 441 ARG A N 1
ATOM 3378 C CA . ARG A 1 441 ? -21.537 -6.403 -7.258 1.00 88.25 441 ARG A CA 1
ATOM 3379 C C . ARG A 1 441 ? -20.572 -7.201 -8.136 1.00 88.25 441 ARG A C 1
ATOM 3381 O O . ARG A 1 441 ? -21.016 -8.072 -8.876 1.00 88.25 441 ARG A O 1
ATOM 3388 N N . SER A 1 442 ? -19.279 -6.885 -8.087 1.00 86.31 442 SER A N 1
ATOM 3389 C CA . SER A 1 442 ? -18.246 -7.591 -8.858 1.00 86.31 442 SER A CA 1
ATOM 3390 C C . SER A 1 442 ? -17.787 -8.910 -8.224 1.00 86.31 442 SER A C 1
ATOM 3392 O O . SER A 1 442 ? -17.105 -9.694 -8.879 1.00 86.31 442 SER A O 1
ATOM 3394 N N . LEU A 1 443 ? -18.172 -9.165 -6.969 1.00 89.88 443 LEU A N 1
ATOM 3395 C CA . LEU A 1 443 ? -17.749 -10.319 -6.180 1.00 89.88 443 LEU A CA 1
ATOM 3396 C C . LEU A 1 443 ? -18.946 -11.190 -5.776 1.00 89.88 443 LEU A C 1
ATOM 3398 O O . LEU A 1 443 ? -20.084 -10.733 -5.692 1.00 89.88 443 LEU A O 1
ATOM 3402 N N . VAL A 1 444 ? -18.683 -12.460 -5.482 1.00 90.06 444 VAL A N 1
ATOM 3403 C CA . VAL A 1 444 ? -19.670 -13.425 -4.985 1.00 90.06 444 VAL A CA 1
ATOM 3404 C C . VAL A 1 444 ? -19.436 -13.688 -3.501 1.00 90.06 444 VAL A C 1
ATOM 3406 O O . VAL A 1 444 ? -18.306 -13.691 -3.016 1.00 90.06 444 VAL A O 1
ATOM 3409 N N . ARG A 1 445 ? -20.522 -13.891 -2.749 1.00 86.81 445 ARG A N 1
ATOM 3410 C CA . ARG A 1 445 ? -20.453 -14.217 -1.320 1.00 86.81 445 ARG A CA 1
ATOM 3411 C C . ARG A 1 445 ? -20.002 -15.664 -1.124 1.00 86.81 445 ARG A C 1
ATOM 3413 O O . ARG A 1 445 ? -20.739 -16.590 -1.456 1.00 86.81 445 ARG A O 1
ATOM 3420 N N . ASN A 1 446 ? -18.846 -15.836 -0.492 1.00 82.62 446 ASN A N 1
ATOM 3421 C CA . ASN A 1 446 ? -18.329 -17.115 -0.024 1.00 82.62 446 ASN A CA 1
ATOM 3422 C C . ASN A 1 446 ? -18.644 -17.249 1.474 1.00 82.62 446 ASN A C 1
ATOM 3424 O O . ASN A 1 446 ? -17.923 -16.778 2.352 1.00 82.62 446 ASN A O 1
ATOM 3428 N N . GLY A 1 447 ? -19.788 -17.857 1.789 1.00 81.31 447 GLY A N 1
ATOM 3429 C CA . GLY A 1 447 ? -20.273 -17.952 3.168 1.00 81.31 447 GLY A CA 1
ATOM 3430 C C . GLY A 1 447 ? -20.809 -16.620 3.713 1.00 81.31 447 GLY A C 1
ATOM 3431 O O . GLY A 1 447 ? -21.379 -15.817 2.978 1.00 81.31 447 GLY A O 1
ATOM 3432 N N . ARG A 1 448 ? -20.696 -16.406 5.034 1.00 75.62 448 ARG A N 1
ATOM 3433 C CA . ARG A 1 448 ? -21.301 -15.237 5.711 1.00 75.62 448 ARG A CA 1
ATOM 3434 C C . ARG A 1 448 ? -20.446 -13.970 5.666 1.00 75.62 448 ARG A C 1
ATOM 3436 O O . ARG A 1 448 ? -21.011 -12.883 5.672 1.00 75.62 448 ARG A O 1
ATOM 3443 N N . ALA A 1 449 ? -19.122 -14.111 5.662 1.00 81.69 449 ALA A N 1
ATOM 3444 C CA . ALA A 1 449 ? -18.191 -13.007 5.907 1.00 81.69 449 ALA A CA 1
ATOM 3445 C C . ALA A 1 449 ? -17.043 -12.929 4.891 1.00 81.69 449 ALA A C 1
ATOM 3447 O O . ALA A 1 449 ? -16.115 -12.166 5.114 1.00 81.69 449 ALA A O 1
ATOM 3448 N N . SER A 1 450 ? -17.089 -13.695 3.797 1.00 87.69 450 SER A N 1
ATOM 3449 C CA . SER A 1 450 ? -16.075 -13.605 2.747 1.00 87.69 450 SER A CA 1
ATOM 3450 C C . SER A 1 450 ? -16.689 -13.274 1.393 1.00 87.69 450 SER A C 1
ATOM 3452 O O . SER A 1 450 ? -17.789 -13.728 1.058 1.00 87.69 450 SER A O 1
ATOM 3454 N N . LEU A 1 451 ? -15.983 -12.443 0.635 1.00 89.56 451 LEU A N 1
ATOM 3455 C CA . LEU A 1 451 ? -16.257 -12.135 -0.759 1.00 89.56 451 LEU A CA 1
ATOM 3456 C C . LEU A 1 451 ? -15.128 -12.707 -1.614 1.00 89.56 451 LEU A C 1
ATOM 3458 O O . LEU A 1 451 ? -13.959 -12.648 -1.250 1.00 89.56 451 LEU A O 1
ATOM 3462 N N . GLY A 1 452 ? -15.478 -13.279 -2.757 1.00 89.38 452 GLY A N 1
ATOM 3463 C CA . GLY A 1 452 ? -14.507 -13.861 -3.669 1.00 89.38 452 GLY A CA 1
ATOM 3464 C C . GLY A 1 452 ? -14.893 -13.672 -5.129 1.00 89.38 452 GLY A C 1
ATOM 3465 O O . GLY A 1 452 ? -15.959 -13.126 -5.430 1.00 89.38 452 GLY A O 1
ATOM 3466 N N . PRO A 1 453 ? -14.028 -14.115 -6.049 1.00 90.19 453 PRO A N 1
ATOM 3467 C CA . PRO A 1 453 ? -14.362 -14.142 -7.462 1.00 90.19 453 PRO A CA 1
ATOM 3468 C C . PRO A 1 453 ? -15.592 -15.040 -7.717 1.00 90.19 453 PRO A C 1
ATOM 3470 O O . PRO A 1 453 ? -15.867 -15.958 -6.936 1.00 90.19 453 PRO A O 1
ATOM 3473 N N . PRO A 1 454 ? -16.348 -14.792 -8.802 1.00 88.56 454 PRO A N 1
ATOM 3474 C CA . PRO A 1 454 ? -17.354 -15.728 -9.299 1.00 88.56 454 PRO A CA 1
ATOM 3475 C C . PRO A 1 454 ? -16.799 -17.145 -9.498 1.00 88.56 454 PRO A C 1
ATOM 3477 O O . PRO A 1 454 ? -15.614 -17.308 -9.756 1.00 88.56 454 PRO A O 1
ATOM 3480 N N . ALA A 1 455 ? -17.649 -18.174 -9.414 1.00 85.56 455 ALA A N 1
ATOM 3481 C CA . ALA A 1 455 ? -17.209 -19.577 -9.448 1.00 85.56 455 ALA A CA 1
ATOM 3482 C C . ALA A 1 455 ? -16.494 -19.995 -10.752 1.00 85.56 455 ALA A C 1
ATOM 3484 O O . ALA A 1 455 ? -15.750 -20.971 -10.749 1.00 85.56 455 ALA A O 1
ATOM 3485 N N . ASP A 1 456 ? -16.719 -19.277 -11.855 1.00 86.62 456 ASP A N 1
ATOM 3486 C CA . ASP A 1 456 ? -16.044 -19.462 -13.146 1.00 86.62 456 ASP A CA 1
ATOM 3487 C C . ASP A 1 456 ? -14.701 -18.716 -13.251 1.00 86.62 456 ASP A C 1
ATOM 3489 O O . ASP A 1 456 ? -14.026 -18.815 -14.276 1.00 86.62 456 ASP A O 1
ATOM 3493 N N . ARG A 1 457 ? -14.319 -17.949 -12.223 1.00 89.50 457 ARG A N 1
ATOM 3494 C CA . ARG A 1 457 ? -13.130 -17.092 -12.199 1.00 89.50 457 ARG A CA 1
ATOM 3495 C C . ARG A 1 457 ? -12.228 -17.438 -11.021 1.00 89.50 457 ARG A C 1
ATOM 3497 O O . ARG A 1 457 ? -12.688 -17.721 -9.920 1.00 89.50 457 ARG A O 1
ATOM 3504 N N . THR A 1 458 ? -10.922 -17.354 -11.237 1.00 88.31 458 THR A N 1
ATOM 3505 C CA . THR A 1 458 ? -9.913 -17.557 -10.184 1.00 88.31 458 THR A CA 1
ATOM 3506 C C . THR A 1 458 ? -9.546 -16.252 -9.487 1.00 88.31 458 THR A C 1
ATOM 3508 O O . THR A 1 458 ? -9.163 -16.258 -8.319 1.00 88.31 458 THR A O 1
ATOM 3511 N N . GLN A 1 459 ? -9.708 -15.121 -10.176 1.00 90.00 459 GLN A N 1
ATOM 3512 C CA . GLN A 1 459 ? -9.381 -13.791 -9.671 1.00 90.00 459 GLN A CA 1
ATOM 3513 C C . GLN A 1 459 ? -10.251 -12.727 -10.349 1.00 90.00 459 GLN A C 1
ATOM 3515 O O . GLN A 1 459 ? -10.701 -12.911 -11.481 1.00 90.00 459 GLN A O 1
ATOM 3520 N N . VAL A 1 460 ? -10.476 -11.602 -9.667 1.00 90.12 460 VAL A N 1
ATOM 3521 C CA . VAL A 1 460 ? -11.109 -10.405 -10.240 1.00 90.12 460 VAL A CA 1
ATOM 3522 C C . VAL A 1 460 ? -10.139 -9.233 -10.136 1.00 90.12 460 VAL A C 1
ATOM 3524 O O . VAL A 1 460 ? -9.685 -8.894 -9.046 1.00 90.12 460 VAL A O 1
ATOM 3527 N N . LEU A 1 461 ? -9.846 -8.602 -11.271 1.00 91.50 461 LEU A N 1
ATOM 3528 C CA . LEU A 1 461 ? -9.083 -7.363 -11.359 1.00 91.50 461 LEU A CA 1
ATOM 3529 C C . LEU A 1 461 ? -10.025 -6.165 -11.439 1.00 91.50 461 LEU A C 1
ATOM 3531 O O . LEU A 1 461 ? -10.904 -6.097 -12.300 1.00 91.50 461 LEU A O 1
ATOM 3535 N N . LEU A 1 462 ? -9.809 -5.195 -10.558 1.00 90.25 462 LEU A N 1
ATOM 3536 C CA . LEU A 1 462 ? -10.576 -3.957 -10.524 1.00 90.25 462 LEU A CA 1
ATOM 3537 C C . LEU A 1 462 ? -9.739 -2.829 -11.112 1.00 90.25 462 LEU A C 1
ATOM 3539 O O . LEU A 1 462 ? -8.760 -2.391 -10.514 1.00 90.25 462 LEU A O 1
ATOM 3543 N N . LEU A 1 463 ? -10.140 -2.349 -12.286 1.00 91.88 463 LEU A N 1
ATOM 3544 C CA . LEU A 1 463 ? -9.555 -1.160 -12.886 1.00 91.88 463 LEU A CA 1
ATOM 3545 C C . LEU A 1 463 ? -10.293 0.068 -12.368 1.00 91.88 463 LEU A C 1
ATOM 3547 O O . LEU A 1 463 ? -11.465 0.260 -12.685 1.00 91.88 463 LEU A O 1
ATOM 3551 N N . LEU A 1 464 ? -9.605 0.906 -11.601 1.00 91.62 464 LEU A N 1
ATOM 3552 C CA . LEU A 1 464 ? -10.143 2.180 -11.145 1.00 91.62 464 LEU A CA 1
ATOM 3553 C C . LEU A 1 464 ? -9.707 3.288 -12.106 1.00 91.62 464 LEU A C 1
ATOM 3555 O O . LEU A 1 464 ? -8.521 3.592 -12.213 1.00 91.62 464 LEU A O 1
ATOM 3559 N N . ASP A 1 465 ? -10.672 3.870 -12.810 1.00 90.06 465 ASP A N 1
ATOM 3560 C CA . ASP A 1 465 ? -10.463 5.004 -13.712 1.00 90.06 465 ASP A CA 1
ATOM 3561 C C . ASP A 1 465 ? -10.788 6.303 -12.963 1.00 90.06 465 ASP A C 1
ATOM 3563 O O . ASP A 1 465 ? -11.706 6.334 -12.135 1.00 90.06 465 ASP A O 1
ATOM 3567 N N . ASP A 1 466 ? -10.047 7.372 -13.256 1.00 87.81 466 ASP A N 1
ATOM 3568 C CA . ASP A 1 466 ? -10.262 8.703 -12.673 1.00 87.81 466 ASP A CA 1
ATOM 3569 C C . ASP A 1 466 ? -10.184 8.761 -11.129 1.00 87.81 466 ASP A C 1
ATOM 3571 O O . ASP A 1 466 ? -10.975 9.435 -10.466 1.00 87.81 466 ASP A O 1
ATOM 3575 N N . VAL A 1 467 ? -9.198 8.080 -10.528 1.00 88.38 467 VAL A N 1
ATOM 3576 C CA . VAL A 1 467 ? -9.100 7.925 -9.060 1.00 88.38 467 VAL A CA 1
ATOM 3577 C C . VAL A 1 467 ? -9.070 9.259 -8.300 1.00 88.38 467 VAL A C 1
ATOM 3579 O O . VAL A 1 467 ? -9.641 9.357 -7.222 1.00 88.38 467 VAL A O 1
ATOM 3582 N N . ASN A 1 468 ? -8.489 10.316 -8.872 1.00 84.81 468 ASN A N 1
ATOM 3583 C CA . ASN A 1 468 ? -8.406 11.634 -8.231 1.00 84.81 468 ASN A CA 1
ATOM 3584 C C . ASN A 1 468 ? -9.691 12.491 -8.360 1.00 84.81 468 ASN A C 1
ATOM 3586 O O . ASN A 1 468 ? -9.731 13.623 -7.886 1.00 84.81 468 ASN A O 1
ATOM 3590 N N . MET A 1 469 ? -10.746 12.000 -9.020 1.00 89.12 469 MET A N 1
ATOM 3591 C CA . MET A 1 469 ? -11.964 12.787 -9.260 1.00 89.12 469 MET A CA 1
ATOM 3592 C C . MET A 1 469 ? -12.914 12.991 -8.069 1.00 89.12 469 MET A C 1
ATOM 3594 O O . MET A 1 469 ? -13.608 14.011 -8.096 1.00 89.12 469 MET A O 1
ATOM 3598 N N . PRO A 1 470 ? -13.054 12.085 -7.074 1.00 92.31 470 PRO A N 1
ATOM 3599 C CA . PRO A 1 470 ? -13.988 12.277 -5.963 1.00 92.31 470 PRO A CA 1
ATOM 3600 C C . PRO A 1 470 ? -13.825 13.628 -5.261 1.00 92.31 470 PRO A C 1
ATOM 3602 O O . PRO A 1 470 ? -12.709 14.083 -5.033 1.00 92.31 470 PRO A O 1
ATOM 3605 N N . SER A 1 471 ? -14.927 14.282 -4.894 1.00 91.00 471 SER A N 1
ATOM 3606 C CA . SER A 1 471 ? -14.837 15.565 -4.197 1.00 91.00 471 SER A CA 1
ATOM 3607 C C . SER A 1 471 ? -14.328 15.378 -2.760 1.00 91.00 471 SER A C 1
ATOM 3609 O O . SER A 1 471 ? -14.811 14.475 -2.069 1.00 91.00 471 SER A O 1
ATOM 3611 N N . PRO A 1 472 ? -13.378 16.212 -2.300 1.00 91.19 472 PRO A N 1
ATOM 3612 C CA . PRO A 1 472 ? -12.935 16.192 -0.912 1.00 91.19 472 PRO A CA 1
ATOM 3613 C C . PRO A 1 472 ? -14.049 16.679 0.022 1.00 91.19 472 PRO A C 1
ATOM 3615 O O . PRO A 1 472 ? -14.923 17.453 -0.382 1.00 91.19 472 PRO A O 1
ATOM 3618 N N . ASP A 1 473 ? -14.017 16.231 1.276 1.00 87.50 473 ASP A N 1
ATOM 3619 C CA . ASP A 1 473 ? -14.866 16.778 2.330 1.00 87.50 473 ASP A CA 1
ATOM 3620 C C . ASP A 1 473 ? -14.309 18.102 2.891 1.00 87.50 473 ASP A C 1
ATOM 3622 O O . ASP A 1 473 ? -13.348 18.672 2.372 1.00 87.50 473 ASP A O 1
ATOM 3626 N N . PHE A 1 474 ? -14.945 18.640 3.934 1.00 85.75 474 PHE A N 1
ATOM 3627 C CA . PHE A 1 474 ? -14.584 19.940 4.513 1.00 85.75 474 PHE A CA 1
ATOM 3628 C C . PHE A 1 474 ? -13.177 19.972 5.138 1.00 85.75 474 PHE A C 1
ATOM 3630 O O . PHE A 1 474 ? -12.630 21.057 5.328 1.00 85.75 474 PHE A O 1
ATOM 3637 N N . CYS A 1 475 ? -12.596 18.810 5.442 1.00 83.81 475 CYS A N 1
ATOM 3638 C CA . CYS A 1 475 ? -11.227 18.667 5.927 1.00 83.81 475 CYS A CA 1
ATOM 3639 C C . CYS A 1 475 ? -10.228 18.383 4.793 1.00 83.81 475 CYS A C 1
ATOM 3641 O O . CYS A 1 475 ? -9.029 18.303 5.039 1.00 83.81 475 CYS A O 1
ATOM 3643 N N . GLY A 1 476 ? -10.697 18.299 3.544 1.00 86.62 476 GLY A N 1
ATOM 3644 C CA . GLY A 1 476 ? -9.855 18.037 2.381 1.00 86.62 476 GLY A CA 1
ATOM 3645 C C . GLY A 1 476 ? -9.699 16.552 2.054 1.00 86.62 476 GLY A C 1
ATOM 3646 O O . GLY A 1 476 ? -8.961 16.223 1.129 1.00 86.62 476 GLY A O 1
ATOM 3647 N N . GLU A 1 477 ? -10.390 15.650 2.759 1.00 88.12 477 GLU A N 1
ATOM 3648 C CA . GLU A 1 477 ? -10.212 14.211 2.568 1.00 88.12 477 GLU A CA 1
ATOM 3649 C C . GLU A 1 477 ? -11.216 13.620 1.572 1.00 88.12 477 GLU A C 1
ATOM 3651 O O . GLU A 1 477 ? -12.421 13.884 1.609 1.00 88.12 477 GLU A O 1
ATOM 3656 N N . GLN A 1 478 ? -10.729 12.757 0.682 1.00 92.06 478 GLN A N 1
ATOM 3657 C CA . GLN A 1 478 ? -11.559 12.036 -0.282 1.00 92.06 478 GLN A CA 1
ATOM 3658 C C . GLN A 1 478 ? -11.960 10.674 0.298 1.00 92.06 478 GLN A C 1
ATOM 3660 O O . GLN A 1 478 ? -11.250 9.681 0.151 1.00 92.06 478 GLN A O 1
ATOM 3665 N N . ARG A 1 479 ? -13.138 10.606 0.931 1.00 91.75 479 ARG A N 1
ATOM 3666 C CA . ARG A 1 479 ? -13.644 9.384 1.596 1.00 91.75 479 ARG A CA 1
ATOM 3667 C C . ARG A 1 479 ? -13.573 8.092 0.758 1.00 91.75 479 ARG A C 1
ATOM 3669 O O . ARG A 1 479 ? -13.199 7.065 1.325 1.00 91.75 479 ARG A O 1
ATOM 3676 N N . PRO A 1 480 ? -13.872 8.088 -0.562 1.00 93.69 480 PRO A N 1
ATOM 3677 C CA . PRO A 1 480 ? -13.724 6.876 -1.370 1.00 93.69 480 PRO A CA 1
ATOM 3678 C C . PRO A 1 480 ? -12.281 6.370 -1.449 1.00 93.69 480 PRO A C 1
ATOM 3680 O O . PRO A 1 480 ? -12.071 5.163 -1.524 1.00 93.69 480 PRO A O 1
ATOM 3683 N N . LEU A 1 481 ? -11.292 7.269 -1.410 1.00 93.00 481 LEU A N 1
ATOM 3684 C CA . LEU A 1 481 ? -9.879 6.892 -1.401 1.00 93.00 481 LEU A CA 1
ATOM 3685 C C . LEU A 1 481 ? -9.462 6.322 -0.049 1.00 93.00 481 LEU A C 1
ATOM 3687 O O . LEU A 1 481 ? -8.742 5.331 -0.015 1.00 93.00 481 LEU A O 1
ATOM 3691 N N . GLU A 1 482 ? -9.996 6.858 1.051 1.00 92.69 482 GLU A N 1
ATOM 3692 C CA . GLU A 1 482 ? -9.802 6.258 2.376 1.00 92.69 482 GLU A CA 1
ATOM 3693 C C . GLU A 1 482 ? -10.420 4.861 2.482 1.00 92.69 482 GLU A C 1
ATOM 3695 O O . GLU A 1 482 ? -9.834 3.974 3.103 1.00 92.69 482 GLU A O 1
ATOM 3700 N N . PHE A 1 483 ? -11.566 4.625 1.837 1.00 94.19 483 PHE A N 1
ATOM 3701 C CA . PHE A 1 483 ? -12.131 3.279 1.720 1.00 94.19 483 PHE A CA 1
ATOM 3702 C C . PHE A 1 483 ? -11.213 2.340 0.926 1.00 94.19 483 PHE A C 1
ATOM 3704 O O . PHE A 1 483 ? -10.971 1.219 1.367 1.00 94.19 483 PHE A O 1
ATOM 3711 N N . LEU A 1 484 ? -10.671 2.786 -0.213 1.00 93.75 484 LEU A N 1
ATOM 3712 C CA . LEU A 1 484 ? -9.737 1.985 -1.014 1.00 93.75 484 LEU A CA 1
ATOM 3713 C C . LEU A 1 484 ? -8.453 1.665 -0.253 1.00 93.75 484 LEU A C 1
ATOM 3715 O O . LEU A 1 484 ? -8.014 0.518 -0.269 1.00 93.75 484 LEU A O 1
ATOM 3719 N N . ARG A 1 485 ? -7.874 2.652 0.437 1.00 92.75 485 ARG A N 1
ATOM 3720 C CA . ARG A 1 485 ? -6.703 2.451 1.293 1.00 92.75 485 ARG A CA 1
ATOM 3721 C C . ARG A 1 485 ? -7.000 1.399 2.360 1.00 92.75 485 ARG A C 1
ATOM 3723 O O . ARG A 1 485 ? -6.278 0.415 2.463 1.00 92.75 485 ARG A O 1
ATOM 3730 N N . TYR A 1 486 ? -8.110 1.554 3.082 1.00 93.69 486 TYR A N 1
ATOM 3731 C CA . TYR A 1 486 ? -8.524 0.607 4.116 1.00 93.69 486 TYR A CA 1
ATOM 3732 C C . TYR A 1 486 ? -8.748 -0.814 3.575 1.00 93.69 486 TYR A C 1
ATOM 3734 O O . TYR A 1 486 ? -8.336 -1.789 4.208 1.00 93.69 486 TYR A O 1
ATOM 3742 N N . LEU A 1 487 ? -9.354 -0.936 2.390 1.00 93.06 487 LEU A N 1
ATOM 3743 C CA . LEU A 1 487 ? -9.547 -2.210 1.700 1.00 93.06 487 LEU A CA 1
ATOM 3744 C C . LEU A 1 487 ? -8.211 -2.884 1.366 1.00 93.06 487 LEU A C 1
ATOM 3746 O O . LEU A 1 487 ? -8.055 -4.076 1.616 1.00 93.06 487 LEU A O 1
ATOM 3750 N N . LEU A 1 488 ? -7.255 -2.131 0.817 1.00 91.44 488 LEU A N 1
ATOM 3751 C CA . LEU A 1 488 ? -5.932 -2.646 0.455 1.00 91.44 488 LEU A CA 1
ATOM 3752 C C . LEU A 1 488 ? -5.108 -3.039 1.689 1.00 91.44 488 LEU A C 1
ATOM 3754 O O . LEU A 1 488 ? -4.430 -4.065 1.662 1.00 91.44 488 LEU A O 1
ATOM 3758 N N . ASP A 1 489 ? -5.199 -2.263 2.770 1.00 90.50 489 ASP A N 1
ATOM 3759 C CA . ASP A 1 489 ? -4.436 -2.488 4.001 1.00 90.50 489 ASP A CA 1
ATOM 3760 C C . ASP A 1 489 ? -4.973 -3.675 4.815 1.00 90.50 489 ASP A C 1
ATOM 3762 O O . ASP A 1 489 ? -4.202 -4.437 5.405 1.00 90.50 489 ASP A O 1
ATOM 3766 N N . THR A 1 490 ? -6.299 -3.842 4.872 1.00 90.88 490 THR A N 1
ATOM 3767 C CA . THR A 1 490 ? -6.937 -4.881 5.700 1.00 90.88 490 THR A CA 1
ATOM 3768 C C . THR A 1 490 ? -7.375 -6.119 4.925 1.00 90.88 490 THR A C 1
ATOM 3770 O O . THR A 1 490 ? -7.688 -7.136 5.546 1.00 90.88 490 THR A O 1
ATOM 3773 N N . GLY A 1 491 ? -7.393 -6.052 3.591 1.00 91.12 491 GLY A N 1
ATOM 3774 C CA . GLY A 1 491 ? -7.913 -7.114 2.733 1.00 91.12 491 GLY A CA 1
ATOM 3775 C C . GLY A 1 491 ? -9.417 -7.333 2.899 1.00 91.12 491 GLY A C 1
ATOM 3776 O O . GLY A 1 491 ? -9.885 -8.436 2.666 1.00 91.12 491 GLY A O 1
ATOM 3777 N N . GLY A 1 492 ? -10.155 -6.324 3.365 1.00 91.81 492 GLY A N 1
ATOM 3778 C CA . GLY A 1 492 ? -11.582 -6.417 3.642 1.00 91.81 492 GLY A CA 1
ATOM 3779 C C . GLY A 1 492 ? -12.184 -5.074 4.050 1.00 91.81 492 GLY A C 1
ATOM 3780 O O . GLY A 1 492 ? -11.536 -4.033 3.982 1.00 91.81 492 GLY A O 1
ATOM 3781 N N . PHE A 1 493 ? -13.452 -5.071 4.450 1.00 92.50 493 PHE A N 1
ATOM 3782 C CA . PHE A 1 493 ? -14.136 -3.864 4.916 1.00 92.50 493 PHE A CA 1
ATOM 3783 C C . PHE A 1 493 ? -15.344 -4.189 5.800 1.00 92.50 493 PHE A C 1
ATOM 3785 O O . PHE A 1 493 ? -15.877 -5.297 5.770 1.00 92.50 493 PHE A O 1
ATOM 3792 N N . TYR A 1 494 ? -15.823 -3.214 6.577 1.00 91.25 494 TYR A N 1
ATOM 3793 C CA . TYR A 1 494 ? -17.073 -3.363 7.326 1.00 91.25 494 TYR A CA 1
ATOM 3794 C C . TYR A 1 494 ? -18.286 -3.095 6.438 1.00 91.25 494 TYR A C 1
ATOM 3796 O O . TYR A 1 494 ? -18.399 -2.046 5.808 1.00 91.25 494 TYR A O 1
ATOM 3804 N N . ASP A 1 495 ? -19.221 -4.039 6.415 1.00 88.12 495 ASP A N 1
ATOM 3805 C CA . ASP A 1 495 ? -20.534 -3.820 5.821 1.00 88.12 495 ASP A CA 1
ATOM 3806 C C . ASP A 1 495 ? -21.387 -2.984 6.782 1.00 88.12 495 ASP A C 1
ATOM 3808 O O . ASP A 1 495 ? -21.556 -3.427 7.917 1.00 88.12 495 ASP A O 1
ATOM 3812 N N . PRO A 1 496 ? -21.927 -1.813 6.390 1.00 81.06 496 PRO A N 1
ATOM 3813 C CA . PRO A 1 496 ? -22.718 -0.972 7.291 1.00 81.06 496 PRO A CA 1
ATOM 3814 C C . PRO A 1 496 ? -23.987 -1.684 7.777 1.00 81.06 496 PRO A C 1
ATOM 3816 O O . PRO A 1 496 ? -24.437 -1.454 8.889 1.00 81.06 496 PRO A O 1
ATOM 3819 N N . GLU A 1 497 ? -24.501 -2.637 7.001 1.00 82.06 497 GLU A N 1
ATOM 3820 C CA . GLU A 1 497 ? -25.596 -3.520 7.393 1.00 82.06 497 GLU A CA 1
ATOM 3821 C C . GLU A 1 497 ? -25.228 -4.941 6.943 1.00 82.06 497 GLU A C 1
ATOM 3823 O O . GLU A 1 497 ? -25.308 -5.225 5.747 1.00 82.06 497 GLU A O 1
ATOM 3828 N N . PRO A 1 498 ? -24.755 -5.839 7.838 1.00 85.38 498 PRO A N 1
ATOM 3829 C CA . PRO A 1 498 ? -25.095 -5.935 9.266 1.00 85.38 498 PRO A CA 1
ATOM 3830 C C . PRO A 1 498 ? -23.980 -5.539 10.274 1.00 85.38 498 PRO A C 1
ATOM 3832 O O . PRO A 1 498 ? -23.877 -6.169 11.326 1.00 85.38 498 PRO A O 1
ATOM 3835 N N . LEU A 1 499 ? -23.112 -4.562 9.984 1.00 87.75 499 LEU A N 1
ATOM 3836 C CA . LEU A 1 499 ? -21.942 -4.192 10.820 1.00 87.75 499 LEU A CA 1
ATOM 3837 C C . LEU A 1 499 ? -20.934 -5.333 11.021 1.00 87.75 499 LEU A C 1
ATOM 3839 O O . LEU A 1 499 ? -20.341 -5.511 12.091 1.00 87.75 499 LEU A O 1
ATOM 3843 N N . ALA A 1 500 ? -20.743 -6.135 9.977 1.00 89.06 500 ALA A N 1
ATOM 3844 C CA . ALA A 1 500 ? -19.810 -7.252 9.977 1.00 89.06 500 ALA A CA 1
ATOM 3845 C C . ALA A 1 500 ? -18.626 -6.967 9.054 1.00 89.06 500 ALA A C 1
ATOM 3847 O O . ALA A 1 500 ? -18.799 -6.443 7.954 1.00 89.06 500 ALA A O 1
ATOM 3848 N N . PHE A 1 501 ? -17.428 -7.351 9.493 1.00 91.12 501 PHE A N 1
ATOM 3849 C CA . PHE A 1 501 ? -16.249 -7.323 8.637 1.00 91.12 501 PHE A CA 1
ATOM 3850 C C . PHE A 1 501 ? -16.372 -8.404 7.558 1.00 91.12 501 PHE A C 1
ATOM 3852 O O . PHE A 1 501 ? -16.642 -9.566 7.875 1.00 91.12 501 PHE A O 1
ATOM 3859 N N . LYS A 1 502 ? -16.184 -8.011 6.300 1.00 90.38 502 LYS A N 1
ATOM 3860 C CA . LYS A 1 502 ? -16.114 -8.890 5.136 1.00 90.38 502 LYS A CA 1
ATOM 3861 C C . LYS A 1 502 ? -14.681 -8.925 4.622 1.00 90.38 502 LYS A C 1
ATOM 3863 O O . LYS A 1 502 ? -14.141 -7.863 4.326 1.00 90.38 502 LYS A O 1
ATOM 3868 N N . SER A 1 503 ? -14.108 -10.122 4.521 1.00 88.50 503 SER A N 1
ATOM 3869 C CA . SER A 1 503 ? -12.795 -10.381 3.911 1.00 88.50 503 SER A CA 1
ATOM 3870 C C . SER A 1 503 ? -12.919 -10.691 2.428 1.00 88.50 503 SER A C 1
ATOM 3872 O O . SER A 1 503 ? -13.704 -11.622 2.115 1.00 88.50 503 SER A O 1
#

Sequence (503 aa):
VGAPGTGKTSCISVLAAAATEAQESERQRLSTGKGCAPTRIVRISPKALDLAALFGEANEATNEWADGLIGLEVRRAAQEPGRKWLVFDGPVDASWAENLNSALDDNQVLCLASGERTKISPALTFMFETDSAASASPATISRCGIVFFENKERREVEAVVHSWAQHLERKFPQASNLRRWTLEICREALPFIEKECTEAVPSLDATLVSTVCNLTSACLLDERIFSGEDEQREALLAAMFWTSAVVWGLGGHLAEEGRAKLSRFLLPRLRAKCAEVGELGENVDLFAVYVHPESLSFAPLSSLLTPRLPPTPRSISGKDNRSEAAREGEEGDDAGEETSEQRDEEARRRGRPTREGFKWEICGQSLYEIFIPTEQTVAEKIFLDQLFSVNKSCFLCGETGAGKTASVSAYLRELPHEVGSTTLRLTGKTRSSALQALLQRSLVRNGRASLGPPADRTQVLLLLDDVNMPSPDFCGEQRPLEFLRYLLDTGGFYDPEPLAFKS

Radius of gyration: 31.04 Å; Cα contacts (8 Å, |Δi|>4): 626; chains: 1; bounding box: 74×62×106 Å

Organism: NCBI:txid933077

InterPro domains:
  IPR011704 ATPase, dynein-related, AAA domain [PF07728] (1-144)
  IPR026983 Dynein heavy chain [PTHR45703] (1-502)
  IPR027417 P-loop containing nucleoside triphosphate hydrolase [G3DSA:3.40.50.300] (1-152)
  IPR027417 P-loop containing nucleoside triphosphate hydrolase [G3DSA:3.40.50.300] (364-503)
  IPR027417 P-loop containing nucleoside triphosphate hydrolase [SSF52540] (1-193)
  IPR027417 P-loop containing nucleoside triphosphate hydrolase [SSF52540] (388-496)
  IPR041466 Dynein heavy chain, AAA 5 extension domain [PF17852] (185-299)

Mean predicted aligned error: 10.15 Å

Nearest PDB structures (foldseek):
  7kzm-assembly1_B  TM=8.540E-01  e=1.300E-21  Chlamydomonas reinhardtii
  7kek-assembly1_C  TM=8.738E-01  e=6.654E-20  Tetrahymena thermophila
  7k5b-assembly1_C  TM=8.788E-01  e=5.660E-20  Tetrahymena thermophila
  8e00-assembly1_A  TM=8.031E-01  e=2.853E-19  Saccharomyces cerevisiae
  7moq-assembly1_C  TM=7.441E-01  e=2.097E-18  Tetrahymena thermophila CU428

Secondary structure (DSSP, 8-state):
---TTSSHHHHHHHHHHHHHHHHHHHHHHHT--SPPPPPEEEEE-TTTS-HHHHHEEE-TTT-PEEE-HHHHHHHHHHHSSS-EEEEEES---HHHHGGGHHHHSTT-EEE-TTS-EEEPPTTEEEEEE-S--TTS-HHHHHTS--------TTHHHHHHHHHHHHHHHHH-GGGTTHHHHHHHHHHHHHHHHHHH--BSS---HHHHHHHHHHHHHHHHT-TTT--SS-HHHHHHHHHHHHHHHHHHHHHTTB-HHHHHHHHHHHHHHHHTT-GGGGGS-TT--GGGEEEETTTTEEEEGGGG----PPPPPP----------------------PPPHHHHHHHHHHTTPPP-------BTTB-GGG-----HHHHHHHHHHHHHHHTT--------TTSSHHHHHHHHHHHS-TTEEEEEEE--TT--HHHHHHHHHHHSEEETTTEEE--TT-SEEEEEEESTT-SPP-TTS--HHHHHHHHHHHHS-EEETTTTEEE-

Foldseek 3Di:
DADPLLCPVVVVVVVQVVVQVVVVVVVVVVVPPDHADGEEEDEAAPLLDDLCQAQWDQDPVPSDIDGHLPVVVQVCQVVDGAAYEYEHAEDAADPRLVQCLCCLDPNNWRQGPVRDTHHGDPSYDYHYHYNDCPRYDPSSVVSDDDDYRDCPPVVSLLVLLVVLQVVCCVVQVL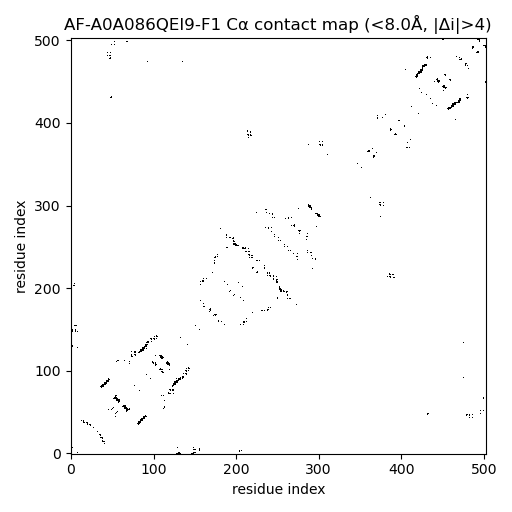LNCLSVLLVVCLSPLVVCCVPPFAFLDDDDSNQLSNQLSLQLVLQCPPCVLPVVPDSVLSSLVSLQSSLLSNLCSNPVRTDPSRQQVSQLVCLVSSCVRHVLSVVDDNNDRSLQWDQDSVVSHIDGLVVVFDDDDQDDDDDDDDDDDDDDDDDDDDDDDDDDDDDPVVVVVVVVVPPDDDCPDPQPQRPNDGPVLDDHDDSVLSSVLVSVSSCVSVVHDDDDDDDPPPCSVVSVVVSVVPDDPLEAEDEDEDAQQDASVNVVVVVQVQWDDDPDAETAHPPSHPYYHYHYHPVVHHHADPVRHRSNVSSVVCCVVVVWHADSVVRGTHD

Solvent-accessible surface area (backbone atoms only — not comparable to full-atom values): 29741 Å² total; per-residue (Å²): 59,27,57,86,69,65,45,64,71,57,52,53,52,51,48,34,52,52,53,32,54,51,55,48,54,56,36,62,75,66,69,58,93,63,87,76,54,63,46,43,79,47,79,42,44,68,54,35,46,57,69,46,41,41,57,28,44,70,37,87,88,75,72,44,77,44,80,10,46,52,58,52,52,52,54,46,42,63,71,48,80,42,40,34,35,44,34,38,48,43,80,46,34,46,93,64,51,56,66,42,40,52,40,51,40,96,77,27,27,40,60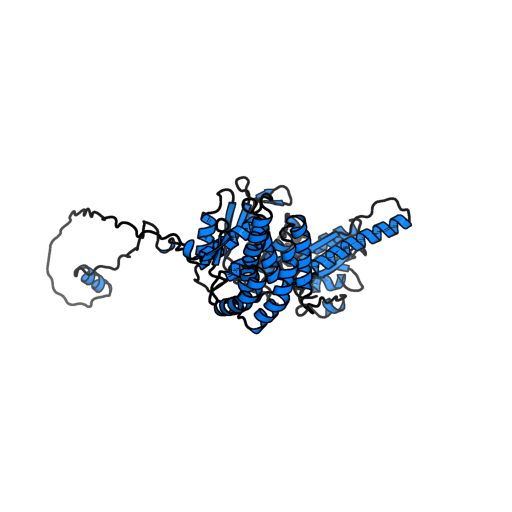,38,93,88,69,51,73,46,70,61,36,92,42,47,42,85,41,71,46,23,54,56,64,84,59,36,42,70,73,53,54,76,52,51,90,84,59,78,49,76,83,63,90,54,50,42,46,55,52,53,46,53,60,51,35,62,57,44,40,74,76,38,62,66,47,58,62,52,51,59,52,50,53,57,47,50,70,55,48,52,64,43,44,75,72,75,36,48,62,70,51,92,74,55,67,45,56,32,53,48,40,23,52,50,47,28,49,27,59,63,65,35,55,91,74,50,70,79,82,52,62,68,64,37,31,51,50,48,43,48,47,37,49,54,17,46,54,47,26,69,33,61,52,34,32,73,72,18,35,58,52,49,33,64,65,42,48,68,61,45,32,78,74,27,66,63,57,60,76,49,62,95,83,57,58,65,87,50,46,43,79,38,82,90,77,71,40,75,42,56,40,67,78,73,58,76,83,78,76,78,77,79,85,78,84,81,80,83,78,87,86,85,81,90,85,88,88,84,89,82,91,83,93,79,93,74,90,85,57,82,70,57,61,58,55,57,47,63,74,50,88,58,84,73,88,67,80,84,74,68,57,64,90,82,38,56,67,92,70,66,81,78,84,46,54,65,52,50,52,52,47,56,52,49,56,33,30,54,77,64,76,50,88,83,86,91,83,76,67,90,86,71,48,61,72,57,48,52,56,52,53,65,69,70,51,59,84,43,52,41,76,50,79,46,76,49,39,51,84,52,42,28,68,57,53,50,52,52,51,56,69,72,36,32,73,54,74,94,45,30,56,38,44,45,94,83,30,82,38,68,46,76,46,72,38,55,76,84,42,39,52,53,48,99,88,64,49,40,36,41,56,47,29,51,51,43,30,70,77,67,58,29,49,70,35,72,80,85,60,42,68,32,60

pLDDT: mean 84.26, std 17.9, range [26.91, 98.25]